Protein AF-A0A388M6A5-F1 (afdb_monomer_lite)

Structure (mmCIF, N/CA/C/O backbone):
data_AF-A0A388M6A5-F1
#
_entry.id   AF-A0A388M6A5-F1
#
loop_
_atom_site.group_PDB
_atom_site.id
_atom_site.type_symbol
_atom_site.label_atom_id
_atom_site.label_alt_id
_atom_site.label_comp_id
_atom_site.label_asym_id
_atom_site.label_entity_id
_atom_site.label_seq_id
_atom_site.pdbx_PDB_ins_code
_atom_site.Cartn_x
_atom_site.Cartn_y
_atom_site.Cartn_z
_atom_site.occupancy
_atom_site.B_iso_or_equiv
_atom_site.auth_seq_id
_atom_site.auth_comp_id
_atom_site.auth_asym_id
_atom_site.auth_atom_id
_atom_site.pdbx_PDB_model_num
ATOM 1 N N . MET A 1 1 ? -18.911 -8.871 -8.892 1.00 81.94 1 MET A N 1
ATOM 2 C CA . MET A 1 1 ? -19.136 -8.704 -7.427 1.00 81.94 1 MET A CA 1
ATOM 3 C C . MET A 1 1 ? -17.972 -7.957 -6.785 1.00 81.94 1 MET A C 1
ATOM 5 O O . MET A 1 1 ? -18.214 -6.895 -6.225 1.00 81.94 1 MET A O 1
ATOM 9 N N . LYS A 1 2 ? -16.729 -8.457 -6.896 1.00 89.75 2 LYS A N 1
ATOM 10 C CA . LYS A 1 2 ? -15.512 -7.809 -6.353 1.00 89.75 2 LYS A CA 1
ATOM 11 C C . LYS A 1 2 ? -15.312 -6.362 -6.825 1.00 89.75 2 LYS A C 1
ATOM 13 O O . LYS A 1 2 ? -14.800 -5.542 -6.079 1.00 89.75 2 LYS A O 1
ATOM 18 N N . ASP A 1 3 ? -15.804 -6.030 -8.009 1.00 91.12 3 ASP A N 1
ATOM 19 C CA . ASP A 1 3 ? -15.752 -4.690 -8.610 1.00 91.12 3 ASP A CA 1
ATOM 20 C C . ASP A 1 3 ? -16.626 -3.673 -7.861 1.00 91.12 3 ASP A C 1
ATOM 22 O O . ASP A 1 3 ? -16.276 -2.498 -7.797 1.00 91.12 3 ASP A O 1
ATOM 26 N N . LEU A 1 4 ? -17.736 -4.139 -7.271 1.00 93.94 4 LEU A N 1
ATOM 27 C CA . LEU A 1 4 ? -18.751 -3.337 -6.578 1.00 93.94 4 LEU A CA 1
ATOM 28 C C . LEU A 1 4 ? -18.546 -3.324 -5.054 1.00 93.94 4 LEU A C 1
ATOM 30 O O . LEU A 1 4 ? -18.650 -2.277 -4.425 1.00 93.94 4 LEU A O 1
ATOM 34 N N . LEU A 1 5 ? -18.240 -4.484 -4.461 1.00 93.94 5 LEU A N 1
ATOM 35 C CA . LEU A 1 5 ? -18.075 -4.664 -3.007 1.00 93.94 5 LEU A CA 1
ATOM 36 C C . LEU A 1 5 ? -16.605 -4.620 -2.547 1.00 93.94 5 LEU A C 1
ATOM 38 O O . LEU A 1 5 ? -16.304 -4.802 -1.367 1.00 93.94 5 LEU A O 1
ATOM 42 N N . GLY A 1 6 ? -15.669 -4.443 -3.479 1.00 92.44 6 GLY A N 1
ATOM 43 C CA . GLY A 1 6 ? -14.254 -4.681 -3.229 1.00 92.44 6 GLY A CA 1
ATOM 44 C C . GLY A 1 6 ? -13.923 -6.164 -3.022 1.00 92.44 6 GLY A C 1
ATOM 45 O O . GLY A 1 6 ? -14.798 -7.024 -2.892 1.00 92.44 6 GLY A O 1
ATOM 46 N N . GLY A 1 7 ? -12.629 -6.475 -2.936 1.00 89.88 7 GLY A N 1
ATOM 47 C CA . GLY A 1 7 ? -12.157 -7.818 -2.592 1.00 89.88 7 GLY A CA 1
ATOM 48 C C . GLY A 1 7 ? -12.577 -8.241 -1.180 1.00 89.88 7 GLY A C 1
ATOM 49 O O . GLY A 1 7 ? -13.002 -9.376 -0.989 1.00 89.88 7 GLY A O 1
ATOM 50 N N . LYS A 1 8 ? -12.522 -7.326 -0.197 1.00 89.06 8 LYS A N 1
ATOM 51 C CA . LYS A 1 8 ? -12.923 -7.623 1.192 1.00 89.06 8 LYS A CA 1
ATOM 52 C C . LYS A 1 8 ? -14.430 -7.879 1.320 1.00 89.06 8 LYS A C 1
ATOM 54 O O . LYS A 1 8 ? -14.798 -8.902 1.884 1.00 89.06 8 LYS A O 1
ATOM 59 N N . GLY A 1 9 ? -15.281 -7.006 0.777 1.00 93.19 9 GLY A N 1
ATOM 60 C CA . GLY A 1 9 ? -16.737 -7.117 0.926 1.00 93.19 9 GLY A CA 1
ATOM 61 C C . GLY A 1 9 ? -17.329 -8.298 0.168 1.00 93.19 9 GLY A C 1
ATOM 62 O O . GLY A 1 9 ? -18.176 -9.009 0.701 1.00 93.19 9 GLY A O 1
ATOM 63 N N . ALA A 1 10 ? -16.813 -8.590 -1.031 1.00 94.19 10 ALA A N 1
ATOM 64 C CA . ALA A 1 10 ? -17.188 -9.804 -1.752 1.00 94.19 10 ALA A CA 1
ATOM 65 C C . ALA A 1 10 ? -16.799 -11.075 -0.977 1.00 94.19 10 ALA A C 1
ATOM 67 O O . ALA A 1 10 ? -17.631 -11.961 -0.826 1.00 94.19 10 ALA A O 1
ATOM 68 N N . ASN A 1 11 ? -15.576 -11.144 -0.434 1.00 91.50 11 ASN A N 1
ATOM 69 C CA . ASN A 1 11 ? -15.149 -12.292 0.369 1.00 91.50 11 ASN A CA 1
ATOM 70 C C . ASN A 1 11 ? -15.953 -12.411 1.684 1.00 91.50 11 ASN A C 1
ATOM 72 O O . ASN A 1 11 ? -16.247 -13.521 2.111 1.00 91.50 11 ASN A O 1
ATOM 76 N N . LEU A 1 12 ? -16.329 -11.298 2.332 1.00 92.88 12 LEU A N 1
ATOM 77 C CA . LEU A 1 12 ? -17.196 -11.306 3.522 1.00 92.88 12 LEU A CA 1
ATOM 78 C C . LEU A 1 12 ? -18.588 -11.867 3.203 1.00 92.88 12 LEU A C 1
ATOM 80 O O . LEU A 1 12 ? -19.066 -12.744 3.921 1.00 92.88 12 LEU A O 1
ATOM 84 N N . ALA A 1 13 ? -19.204 -11.411 2.108 1.00 94.19 13 ALA A N 1
ATOM 85 C CA . ALA A 1 13 ? -20.490 -11.923 1.640 1.00 94.19 13 ALA A CA 1
ATOM 86 C C . ALA A 1 13 ? -20.414 -13.413 1.258 1.00 94.19 13 ALA A C 1
ATOM 88 O O . ALA A 1 13 ? -21.300 -14.187 1.617 1.00 94.19 13 ALA A O 1
ATOM 89 N N . GLU A 1 14 ? -19.340 -13.833 0.583 1.00 94.50 14 GLU A N 1
ATOM 90 C CA . GLU A 1 14 ? -19.075 -15.231 0.220 1.00 94.50 14 GLU A CA 1
ATOM 91 C C . GLU A 1 14 ? -18.943 -16.123 1.467 1.00 94.50 14 GLU A C 1
ATOM 93 O O . GLU A 1 14 ? -19.660 -17.116 1.578 1.00 94.50 14 GLU A O 1
ATOM 98 N N . MET A 1 15 ? -18.122 -15.730 2.451 1.00 92.19 15 MET A N 1
ATOM 99 C CA . MET A 1 15 ? -17.947 -16.465 3.714 1.00 92.19 15 MET A CA 1
ATOM 100 C C . MET A 1 15 ? -19.246 -16.579 4.528 1.00 92.19 15 MET A C 1
ATOM 102 O O . MET A 1 15 ? -19.524 -17.645 5.077 1.00 92.19 15 MET A O 1
ATOM 106 N N . ALA A 1 16 ? -20.056 -15.516 4.583 1.00 90.94 16 ALA A N 1
ATOM 107 C CA . ALA A 1 16 ? -21.363 -15.554 5.241 1.00 90.94 16 ALA A CA 1
ATOM 108 C C . ALA A 1 16 ? -22.355 -16.471 4.497 1.00 90.94 16 ALA A C 1
ATOM 110 O O . ALA A 1 16 ? -23.056 -17.262 5.124 1.00 90.94 16 ALA A O 1
ATOM 111 N N . THR A 1 17 ? -22.364 -16.433 3.158 1.00 94.00 17 THR A N 1
ATOM 112 C CA . THR A 1 17 ? -23.248 -17.267 2.317 1.00 94.00 17 THR A CA 1
ATOM 113 C C . THR A 1 17 ? -22.962 -18.764 2.471 1.00 94.00 17 THR A C 1
ATOM 115 O O . THR A 1 17 ? -23.891 -19.567 2.444 1.00 94.00 17 THR A O 1
ATOM 118 N N . ILE A 1 18 ? -21.698 -19.153 2.670 1.00 94.00 18 ILE A N 1
ATOM 119 C CA . ILE A 1 18 ? -21.308 -20.556 2.914 1.00 94.00 18 ILE A CA 1
ATOM 120 C C . ILE A 1 18 ? -21.394 -20.980 4.395 1.00 94.00 18 ILE A C 1
ATOM 122 O O . ILE A 1 18 ? -20.971 -22.083 4.735 1.00 94.00 18 ILE A O 1
ATOM 126 N N . GLY A 1 19 ? -21.938 -20.133 5.278 1.00 90.12 19 GLY A N 1
ATOM 127 C CA . GLY A 1 19 ? -22.210 -20.480 6.677 1.00 90.12 19 GLY A CA 1
ATOM 128 C C . GLY A 1 19 ? -21.004 -20.439 7.623 1.00 90.12 19 GLY A C 1
ATOM 129 O O . GLY A 1 19 ? -21.033 -21.100 8.661 1.00 90.12 19 GLY A O 1
ATOM 130 N N . LEU A 1 20 ? -19.943 -19.688 7.303 1.00 86.56 20 LEU A N 1
ATOM 131 C CA . LEU A 1 20 ? -18.869 -19.419 8.268 1.00 86.56 20 LEU A CA 1
ATOM 132 C C . LEU A 1 20 ? -19.296 -18.355 9.289 1.00 86.56 20 LEU A C 1
ATOM 134 O O . LEU A 1 20 ? -20.065 -17.447 8.976 1.00 86.56 20 LEU A O 1
ATOM 138 N N . SER A 1 21 ? -18.732 -18.429 10.499 1.00 82.38 21 SER A N 1
ATOM 139 C CA . SER A 1 21 ? -18.980 -17.493 11.607 1.00 82.38 21 SER A CA 1
ATOM 140 C C . SER A 1 21 ? -18.380 -16.099 11.355 1.00 82.38 21 SER A C 1
ATOM 142 O O . SER A 1 21 ? -17.376 -15.714 11.955 1.00 82.38 21 SER A O 1
ATOM 144 N N . VAL A 1 22 ? -18.989 -15.341 10.445 1.00 85.75 22 VAL A N 1
ATOM 145 C CA . VAL A 1 22 ? -18.631 -13.957 10.110 1.00 85.75 22 VAL A CA 1
ATOM 146 C C . VAL A 1 22 ? -19.474 -12.994 10.961 1.00 85.75 22 VAL A C 1
ATOM 148 O O . VAL A 1 22 ? -20.698 -13.094 10.923 1.00 85.75 22 VAL A O 1
ATOM 151 N N . PRO A 1 23 ? -18.876 -12.040 11.705 1.00 86.38 23 PRO A N 1
ATOM 152 C CA . PRO A 1 23 ? -19.643 -11.007 12.404 1.00 86.38 23 PRO A CA 1
ATOM 153 C C . PRO A 1 23 ? -20.481 -10.177 11.414 1.00 86.38 23 PRO A C 1
ATOM 155 O O . PRO A 1 23 ? -19.938 -9.797 10.368 1.00 86.38 23 PRO A O 1
ATOM 158 N N . PRO A 1 24 ? -21.760 -9.875 11.712 1.00 89.69 24 PRO A N 1
ATOM 159 C CA . PRO A 1 24 ? -22.646 -9.182 10.781 1.00 89.69 24 PRO A CA 1
ATOM 160 C C . PRO A 1 24 ? -22.154 -7.766 10.454 1.00 89.69 24 PRO A C 1
ATOM 162 O O . PRO A 1 24 ? -21.424 -7.125 11.219 1.00 89.69 24 PRO A O 1
ATOM 165 N N . GLY A 1 25 ? -22.524 -7.294 9.267 1.00 95.00 25 GLY A N 1
ATOM 166 C CA . GLY A 1 25 ? -21.983 -6.077 8.680 1.00 95.00 25 GLY A CA 1
ATOM 167 C C . GLY A 1 25 ? -22.639 -5.712 7.352 1.00 95.00 25 GLY A C 1
ATOM 168 O O . GLY A 1 25 ? -23.377 -6.500 6.766 1.00 95.00 25 GLY A O 1
ATOM 169 N N . LEU A 1 26 ? -22.315 -4.520 6.858 1.00 96.50 26 LEU A N 1
ATOM 170 C CA . LEU A 1 26 ? -22.737 -3.990 5.561 1.00 96.50 26 LEU A CA 1
ATOM 171 C C . LEU A 1 26 ? -21.523 -3.563 4.725 1.00 96.50 26 LEU A C 1
ATOM 173 O O . LEU A 1 26 ? -20.446 -3.287 5.258 1.00 96.50 26 LEU A O 1
ATOM 177 N N . THR A 1 27 ? -21.692 -3.496 3.402 1.00 97.06 27 THR A N 1
ATOM 178 C CA . THR A 1 27 ? -20.665 -2.988 2.476 1.00 97.06 27 THR A CA 1
ATOM 179 C C . THR A 1 27 ? -21.232 -1.863 1.618 1.00 97.06 27 THR A C 1
ATOM 181 O O . THR A 1 27 ? -22.098 -2.091 0.779 1.00 97.06 27 THR A O 1
ATOM 184 N N . ILE A 1 28 ? -20.705 -0.654 1.801 1.00 96.44 28 ILE A N 1
ATOM 185 C CA . ILE A 1 28 ? -20.965 0.515 0.957 1.00 96.44 28 ILE A CA 1
ATOM 186 C C . ILE A 1 28 ? -20.077 0.410 -0.290 1.00 96.44 28 ILE A C 1
ATOM 188 O O . ILE A 1 28 ? -18.887 0.112 -0.171 1.00 96.44 28 ILE A O 1
ATOM 192 N N . THR A 1 29 ? -20.635 0.612 -1.483 1.00 96.25 29 THR A N 1
ATOM 193 C CA . THR A 1 29 ? -20.002 0.163 -2.734 1.00 96.25 29 THR A CA 1
ATOM 194 C C . THR A 1 29 ? -18.870 1.069 -3.236 1.00 96.25 29 THR A C 1
ATOM 196 O O . THR A 1 29 ? -18.756 2.246 -2.885 1.00 96.25 29 THR A O 1
ATOM 199 N N . THR A 1 30 ? -18.043 0.534 -4.137 1.00 94.62 30 THR A N 1
ATOM 200 C CA . THR A 1 30 ? -17.051 1.307 -4.909 1.00 94.62 30 THR A CA 1
ATOM 201 C C . THR A 1 30 ? -17.696 2.376 -5.799 1.00 94.62 30 THR A C 1
ATOM 203 O O . THR A 1 30 ? -17.062 3.384 -6.106 1.00 94.62 30 THR A O 1
ATOM 206 N N . GLU A 1 31 ? -18.957 2.192 -6.198 1.00 94.25 31 GLU A N 1
ATOM 207 C CA . GLU A 1 31 ? -19.724 3.173 -6.971 1.00 94.25 31 GLU A CA 1
ATOM 208 C C . GLU A 1 31 ? -20.161 4.346 -6.095 1.00 94.25 31 GLU A C 1
ATOM 210 O O . GLU A 1 31 ? -20.060 5.493 -6.527 1.00 94.25 31 GLU A O 1
ATOM 215 N N . THR A 1 32 ? -20.520 4.091 -4.833 1.00 94.88 32 THR A N 1
ATOM 216 C CA . THR A 1 32 ? -20.726 5.148 -3.836 1.00 94.88 32 THR A CA 1
ATOM 217 C C . THR A 1 32 ? -19.468 5.995 -3.639 1.00 94.88 32 THR A C 1
ATOM 219 O O . THR A 1 32 ? -19.581 7.213 -3.539 1.00 94.88 32 THR A O 1
ATOM 222 N N . CYS A 1 33 ? -18.271 5.397 -3.653 1.00 93.88 33 CYS A N 1
ATOM 223 C CA . CYS A 1 33 ? -17.011 6.150 -3.608 1.00 93.88 33 CYS A CA 1
ATOM 224 C C . CYS A 1 33 ? -16.850 7.085 -4.820 1.00 93.88 33 CYS A C 1
ATOM 226 O O . CYS A 1 33 ? -16.472 8.245 -4.659 1.00 93.88 33 CYS A O 1
ATOM 228 N N . GLY A 1 34 ? -17.193 6.613 -6.024 1.00 91.50 34 GLY A N 1
ATOM 229 C CA . GLY A 1 34 ? -17.201 7.442 -7.233 1.00 91.50 34 GLY A CA 1
ATOM 230 C C . GLY A 1 34 ? -18.201 8.602 -7.148 1.00 91.50 34 GLY A C 1
ATOM 231 O O . GLY A 1 34 ? -17.846 9.741 -7.447 1.00 91.50 34 GLY A O 1
ATOM 232 N N . LEU A 1 35 ? -19.424 8.334 -6.677 1.00 92.50 35 LEU A N 1
ATOM 233 C CA . LEU A 1 35 ? -20.464 9.350 -6.465 1.00 92.50 35 LEU A CA 1
ATOM 234 C C . LEU A 1 35 ? -20.067 10.380 -5.397 1.00 92.50 35 LEU A C 1
ATOM 236 O O . LEU A 1 35 ? -20.278 11.571 -5.596 1.00 92.50 35 LEU A O 1
ATOM 240 N N . PHE A 1 36 ? -19.452 9.941 -4.297 1.00 94.31 36 PHE A N 1
ATOM 241 C CA . PHE A 1 36 ? -18.948 10.804 -3.225 1.00 94.31 36 PHE A CA 1
ATOM 242 C C . PHE A 1 36 ? -17.923 11.821 -3.749 1.00 94.31 36 PHE A C 1
ATOM 244 O O . PHE A 1 36 ? -18.044 13.013 -3.465 1.00 94.31 36 PHE A O 1
ATOM 251 N N . HIS A 1 37 ? -16.959 11.378 -4.567 1.00 91.75 37 HIS A N 1
ATOM 252 C CA . HIS A 1 37 ? -15.971 12.269 -5.192 1.00 91.75 37 HIS A CA 1
ATOM 253 C C . HIS A 1 37 ? -16.598 13.185 -6.250 1.00 91.75 37 HIS A C 1
ATOM 255 O O . HIS A 1 37 ? -16.293 14.376 -6.276 1.00 91.75 37 HIS A O 1
ATOM 261 N N . ALA A 1 38 ? -17.526 12.676 -7.068 1.00 90.38 38 ALA A N 1
ATOM 262 C CA . ALA A 1 38 ? -18.273 13.490 -8.034 1.00 90.38 38 ALA A CA 1
ATOM 263 C C . ALA A 1 38 ? -19.149 14.572 -7.365 1.00 90.38 38 ALA A C 1
ATOM 265 O O . ALA A 1 38 ? -19.364 15.633 -7.943 1.00 90.38 38 ALA A O 1
ATOM 266 N N . ASN A 1 39 ? -19.608 14.328 -6.134 1.00 91.19 39 ASN A N 1
ATOM 267 C CA . ASN A 1 39 ? -20.402 15.244 -5.311 1.00 91.19 39 ASN A CA 1
ATOM 268 C C . ASN A 1 39 ? -19.539 16.159 -4.406 1.00 91.19 39 ASN A C 1
ATOM 270 O O . ASN A 1 39 ? -20.012 16.662 -3.387 1.00 91.19 39 ASN A O 1
ATOM 274 N N . GLY A 1 40 ? -18.254 16.353 -4.734 1.00 89.62 40 GLY A N 1
ATOM 275 C CA . GLY A 1 40 ? -17.355 17.243 -3.986 1.00 89.62 40 GLY A CA 1
ATOM 276 C C . GLY A 1 40 ? -16.987 16.727 -2.589 1.00 89.62 40 GLY A C 1
ATOM 277 O O . GLY A 1 40 ? -17.005 17.496 -1.629 1.00 89.62 40 GLY A O 1
ATOM 278 N N . SER A 1 41 ? -16.696 15.427 -2.475 1.00 89.69 41 SER A N 1
ATOM 279 C CA . SER A 1 41 ? -16.421 14.710 -1.218 1.00 89.69 41 SER A CA 1
ATOM 280 C C . SER A 1 41 ? -17.550 14.811 -0.184 1.00 89.69 41 SER A C 1
ATOM 282 O O . SER A 1 41 ? -17.312 15.001 1.011 1.00 89.69 41 SER A O 1
ATOM 284 N N . ARG A 1 42 ? -18.804 14.673 -0.639 1.00 88.75 42 ARG A N 1
ATOM 285 C CA . ARG A 1 42 ? -20.004 14.661 0.216 1.00 88.75 42 ARG A CA 1
ATOM 286 C C . ARG A 1 42 ? -20.830 13.401 -0.007 1.00 88.75 42 ARG A C 1
ATOM 288 O O . ARG A 1 42 ? -21.195 13.079 -1.139 1.00 88.75 42 ARG A O 1
ATOM 295 N N . LEU A 1 43 ? -21.154 12.706 1.082 1.00 87.94 43 LEU A N 1
ATOM 296 C CA . LEU A 1 43 ? -22.008 11.519 1.057 1.00 87.94 43 LEU A CA 1
ATOM 297 C C . LEU A 1 43 ? -23.455 11.920 0.698 1.00 87.94 43 LEU A C 1
ATOM 299 O O . LEU A 1 43 ? -23.992 12.798 1.370 1.00 87.94 43 LEU A O 1
ATOM 303 N N . PRO A 1 44 ? -24.095 11.312 -0.320 1.00 86.00 44 PRO A N 1
ATOM 304 C CA . PRO A 1 44 ? -25.500 11.584 -0.634 1.00 86.00 44 PRO A CA 1
ATOM 305 C C . PRO A 1 44 ? -26.450 11.112 0.477 1.00 86.00 44 PRO A C 1
ATOM 307 O O . PRO A 1 44 ? -26.253 10.036 1.045 1.00 86.00 44 PRO A O 1
ATOM 310 N N . ASP A 1 45 ? -27.515 11.866 0.755 1.00 86.38 45 ASP A N 1
ATOM 311 C CA . ASP A 1 45 ? -28.428 11.572 1.872 1.00 86.38 45 ASP A CA 1
ATOM 312 C C . ASP A 1 45 ? -29.147 10.220 1.730 1.00 86.38 45 ASP A C 1
ATOM 314 O O . ASP A 1 45 ? -29.274 9.481 2.705 1.00 86.38 45 ASP A O 1
ATOM 318 N N . ASN A 1 46 ? -29.524 9.828 0.508 1.00 89.50 46 ASN A N 1
ATOM 319 C CA . ASN A 1 46 ? -30.145 8.525 0.244 1.00 89.50 46 ASN A CA 1
ATOM 320 C C . ASN A 1 46 ? -29.210 7.347 0.583 1.00 89.50 46 ASN A C 1
ATOM 322 O O . ASN A 1 46 ? -29.661 6.311 1.061 1.00 89.50 46 ASN A O 1
ATOM 326 N N . ILE A 1 47 ? -27.898 7.518 0.386 1.00 91.44 47 ILE A N 1
ATOM 327 C CA . ILE A 1 47 ? -26.890 6.527 0.781 1.00 91.44 47 ILE A CA 1
ATOM 328 C C . ILE A 1 47 ? -26.778 6.471 2.306 1.00 91.44 47 ILE A C 1
ATOM 330 O O . ILE A 1 47 ? -26.621 5.389 2.867 1.00 91.44 47 ILE A O 1
ATOM 334 N N . TRP A 1 48 ? -26.867 7.616 2.989 1.00 94.44 48 TRP A N 1
ATOM 335 C CA . TRP A 1 48 ? -26.851 7.648 4.449 1.00 94.44 48 TRP A CA 1
ATOM 336 C C . TRP A 1 48 ? -28.060 6.923 5.051 1.00 94.44 48 TRP A C 1
ATOM 338 O O . TRP A 1 48 ? -27.890 6.141 5.985 1.00 94.44 48 TRP A O 1
ATOM 348 N N . GLU A 1 49 ? -29.259 7.091 4.485 1.00 94.62 49 GLU A N 1
ATOM 349 C CA . GLU A 1 49 ? -30.420 6.298 4.900 1.00 94.62 49 GLU A CA 1
ATOM 350 C C . GLU A 1 49 ? -30.194 4.787 4.746 1.00 94.62 49 GLU A C 1
ATOM 352 O O . GLU A 1 49 ? -30.593 4.019 5.618 1.00 94.62 49 GLU A O 1
ATOM 357 N N . ASP A 1 50 ? -29.569 4.343 3.653 1.00 95.19 50 ASP A N 1
ATOM 358 C CA . ASP A 1 50 ? -29.314 2.918 3.409 1.00 95.19 50 ASP A CA 1
ATOM 359 C C . ASP A 1 50 ? -28.235 2.348 4.348 1.00 95.19 50 ASP A C 1
ATOM 361 O O . ASP A 1 50 ? -28.351 1.206 4.798 1.00 95.19 50 ASP A O 1
ATOM 365 N N . VAL A 1 51 ? -27.249 3.162 4.748 1.00 95.69 51 VAL A N 1
ATOM 366 C CA . VAL A 1 51 ? -26.313 2.828 5.838 1.00 95.69 51 VAL A CA 1
ATOM 367 C C . VAL A 1 51 ? -27.056 2.658 7.167 1.00 95.69 51 VAL A C 1
ATOM 369 O O . VAL A 1 51 ? -26.803 1.683 7.871 1.00 95.69 51 VAL A O 1
ATOM 372 N N . LEU A 1 52 ? -28.003 3.545 7.497 1.00 95.50 52 LEU A N 1
ATOM 373 C CA . LEU A 1 52 ? -28.820 3.425 8.714 1.00 95.50 52 LEU A CA 1
ATOM 374 C C . LEU A 1 52 ? -29.739 2.191 8.683 1.00 95.50 52 LEU A C 1
ATOM 376 O O . LEU A 1 52 ? -29.862 1.499 9.692 1.00 95.50 52 LEU A O 1
ATOM 380 N N . LYS A 1 53 ? -30.350 1.875 7.531 1.00 95.88 53 LYS A N 1
ATOM 381 C CA . LYS A 1 53 ? -31.167 0.659 7.341 1.00 95.88 53 LYS A CA 1
ATOM 382 C C . LYS A 1 53 ? -30.328 -0.602 7.576 1.00 95.88 53 LYS A C 1
ATOM 384 O O . LYS A 1 53 ? -30.750 -1.468 8.335 1.00 95.88 53 LYS A O 1
ATOM 389 N N . GLY A 1 54 ? -29.132 -0.674 6.985 1.00 95.50 54 GLY A N 1
ATOM 390 C CA . GLY A 1 54 ? -28.215 -1.803 7.169 1.00 95.50 54 GLY A CA 1
ATOM 391 C C . GLY A 1 54 ? -27.669 -1.918 8.595 1.00 95.50 54 GLY A C 1
ATOM 392 O O . GLY A 1 54 ? -27.587 -3.022 9.127 1.00 95.50 54 GLY A O 1
ATOM 393 N N . LEU A 1 55 ? -27.347 -0.794 9.246 1.00 95.25 55 LEU A N 1
ATOM 394 C CA . LEU A 1 55 ? -26.928 -0.781 10.650 1.00 95.25 55 LEU A CA 1
ATOM 395 C C . LEU A 1 55 ? -28.030 -1.347 11.552 1.00 95.25 55 LEU A C 1
ATOM 397 O O . LEU A 1 55 ? -27.754 -2.215 12.373 1.00 95.25 55 LEU A O 1
ATOM 401 N N . LYS A 1 56 ? -29.285 -0.953 11.321 1.00 95.12 56 LYS A N 1
ATOM 402 C CA . LYS A 1 56 ? -30.443 -1.462 12.062 1.00 95.12 56 LYS A CA 1
ATOM 403 C C . LYS A 1 56 ? -30.674 -2.968 11.894 1.00 95.12 56 LYS A C 1
ATOM 405 O O . LYS A 1 56 ? -31.187 -3.605 12.810 1.00 95.12 56 LYS A O 1
ATOM 410 N N . THR A 1 57 ? -30.271 -3.562 10.769 1.00 94.38 57 THR A N 1
ATOM 411 C CA . THR A 1 57 ? -30.249 -5.028 10.619 1.00 94.38 57 THR A CA 1
ATOM 412 C C . THR A 1 57 ? -29.200 -5.662 11.537 1.00 94.38 57 THR A C 1
ATOM 414 O O . THR A 1 57 ? -29.523 -6.594 12.263 1.00 94.38 57 THR A O 1
ATOM 417 N N . ILE A 1 58 ? -27.984 -5.101 11.606 1.00 93.06 58 ILE A N 1
ATOM 418 C CA . ILE A 1 58 ? -26.921 -5.564 12.523 1.00 93.06 58 ILE A CA 1
ATOM 419 C C . ILE A 1 58 ? -27.374 -5.457 13.992 1.00 93.06 58 ILE A C 1
ATOM 421 O O . ILE A 1 58 ? -27.108 -6.358 14.790 1.00 93.06 58 ILE A O 1
ATOM 425 N N . GLU A 1 59 ? -28.080 -4.378 14.348 1.00 92.44 59 GLU A N 1
ATOM 426 C CA . GLU A 1 59 ? -28.656 -4.192 15.686 1.00 92.44 59 GLU A CA 1
ATOM 427 C C . GLU A 1 59 ? -29.684 -5.282 16.032 1.00 92.44 59 GLU A C 1
ATOM 429 O O . GLU A 1 59 ? -29.673 -5.829 17.137 1.00 92.44 59 GLU A O 1
ATOM 434 N N . GLN A 1 60 ? -30.550 -5.630 15.073 1.00 92.31 60 GLN A N 1
ATOM 435 C CA . GLN A 1 60 ? -31.573 -6.670 15.216 1.00 92.31 60 GLN A CA 1
ATOM 436 C C . GLN A 1 60 ? -30.975 -8.081 15.299 1.00 92.31 60 GLN A C 1
ATOM 438 O O . GLN A 1 60 ? -31.390 -8.852 16.163 1.00 92.31 60 GLN A O 1
ATOM 443 N N . ASP A 1 61 ? -29.986 -8.397 14.459 1.00 84.81 61 ASP A N 1
ATOM 444 C CA . ASP A 1 61 ? -29.328 -9.711 14.409 1.00 84.81 61 ASP A CA 1
ATOM 445 C C . ASP A 1 61 ? -28.566 -10.038 15.705 1.00 84.81 61 ASP A C 1
ATOM 447 O O . ASP A 1 61 ? -28.508 -11.196 16.123 1.00 84.81 61 ASP A O 1
ATOM 451 N N . LEU A 1 62 ? -27.973 -9.025 16.351 1.00 82.25 62 LEU A N 1
ATOM 452 C CA . LEU A 1 62 ? -27.171 -9.198 17.568 1.00 82.25 62 LEU A CA 1
ATOM 453 C C . LEU A 1 62 ? -27.907 -8.840 18.869 1.00 82.25 62 LEU A C 1
ATOM 455 O O . LEU A 1 62 ? -27.482 -9.253 19.949 1.00 82.25 62 LEU A O 1
ATOM 459 N N . GLY A 1 63 ? -28.979 -8.048 18.801 1.00 85.19 63 GLY A N 1
ATOM 460 C CA . GLY A 1 63 ? -29.628 -7.483 19.983 1.00 85.19 63 GLY A CA 1
ATOM 461 C C . GLY A 1 63 ? -28.747 -6.466 20.723 1.00 85.19 63 GLY A C 1
ATOM 462 O O . GLY A 1 63 ? -28.708 -6.467 21.957 1.00 85.19 63 GLY A O 1
ATOM 463 N N . PHE A 1 64 ? -28.039 -5.610 19.992 1.00 88.88 64 PHE A N 1
ATOM 464 C CA . PHE A 1 64 ? -27.263 -4.486 20.528 1.00 88.88 64 PHE A CA 1
ATOM 465 C C . PHE A 1 64 ? -27.609 -3.223 19.739 1.00 88.88 64 PHE A C 1
ATOM 467 O O . PHE A 1 64 ? -27.848 -3.321 18.544 1.00 88.88 64 PHE A O 1
ATOM 474 N N . ASN A 1 65 ? -27.618 -2.056 20.377 1.00 91.75 65 ASN A N 1
ATOM 475 C CA . ASN A 1 65 ? -27.965 -0.787 19.736 1.00 91.75 65 ASN A CA 1
ATOM 476 C C . ASN A 1 65 ? -26.713 0.100 19.616 1.00 91.75 65 ASN A C 1
ATOM 478 O O . ASN A 1 65 ? -25.850 0.118 20.502 1.00 91.75 65 ASN A O 1
ATOM 482 N N . PHE A 1 66 ? -26.592 0.845 18.523 1.00 92.38 66 PHE A N 1
ATOM 483 C CA . PHE A 1 66 ? -25.432 1.685 18.243 1.00 92.38 66 PHE A CA 1
ATOM 484 C C . PHE A 1 66 ? -25.490 2.984 19.060 1.00 92.38 66 PHE A C 1
ATOM 486 O O . PHE A 1 66 ? -26.344 3.841 18.832 1.00 92.38 66 PHE A O 1
ATOM 493 N N . GLY A 1 67 ? -24.575 3.107 20.029 1.00 89.50 67 GLY A N 1
ATOM 494 C CA . GLY A 1 67 ? -24.516 4.221 20.985 1.00 89.50 67 GLY A CA 1
ATOM 495 C C . GLY A 1 67 ? -25.196 3.991 22.337 1.00 89.50 67 GLY A C 1
ATOM 496 O O . GLY A 1 67 ? -25.144 4.869 23.188 1.00 89.50 67 GLY A O 1
ATOM 497 N N . ASP A 1 68 ? -25.807 2.828 22.560 1.00 91.00 68 ASP A N 1
ATOM 498 C CA . ASP A 1 68 ? -26.479 2.477 23.817 1.00 91.00 68 ASP A CA 1
ATOM 499 C C . ASP A 1 68 ? -25.460 2.056 24.897 1.00 91.00 68 ASP A C 1
ATOM 501 O O . ASP A 1 68 ? -24.744 1.072 24.695 1.00 91.00 68 ASP A O 1
ATOM 505 N N . PRO A 1 69 ? -25.376 2.735 26.058 1.00 90.00 69 PRO A N 1
ATOM 506 C CA . PRO A 1 69 ? -24.429 2.364 27.109 1.00 90.00 69 PRO A CA 1
ATOM 507 C C . PRO A 1 69 ? -24.681 0.983 27.730 1.00 90.00 69 PRO A C 1
ATOM 509 O O . PRO A 1 69 ? -23.741 0.311 28.154 1.00 90.00 69 PRO A O 1
ATOM 512 N N . GLU A 1 70 ? -25.928 0.515 27.798 1.00 84.88 70 GLU A N 1
ATOM 513 C CA . GLU A 1 70 ? -26.236 -0.799 28.365 1.00 84.88 70 GLU A CA 1
ATOM 514 C C . GLU A 1 70 ? -26.063 -1.922 27.341 1.00 84.88 70 GLU A C 1
ATOM 516 O O . GLU A 1 70 ? -25.604 -3.011 27.698 1.00 84.88 70 GLU A O 1
ATOM 521 N N . ARG A 1 71 ? -26.407 -1.699 26.070 1.00 84.00 71 ARG A N 1
ATOM 522 C CA . ARG A 1 71 ? -26.361 -2.706 24.993 1.00 84.00 71 ARG A CA 1
ATOM 523 C C . ARG A 1 71 ? -25.550 -2.230 23.787 1.00 84.00 71 ARG A C 1
ATOM 525 O O . ARG A 1 71 ? -25.986 -2.394 22.655 1.00 84.00 71 ARG A O 1
ATOM 532 N N . ALA A 1 72 ? -24.353 -1.716 24.045 1.00 87.12 72 ALA A N 1
ATOM 533 C CA . ALA A 1 72 ? -23.456 -1.144 23.046 1.00 87.12 72 ALA A CA 1
ATOM 534 C C . ALA A 1 72 ? -23.130 -2.078 21.867 1.00 87.12 72 ALA A C 1
ATOM 536 O O . ALA A 1 72 ? -22.388 -3.054 22.012 1.00 87.12 72 ALA A O 1
ATOM 537 N N . LEU A 1 73 ? -23.600 -1.714 20.672 1.00 90.56 73 LEU A N 1
ATOM 538 C CA . LEU A 1 73 ? -22.995 -2.145 19.415 1.00 90.56 73 LEU A CA 1
ATOM 539 C C . LEU A 1 73 ? -21.799 -1.231 19.121 1.00 90.56 73 LEU A C 1
ATOM 541 O O . LEU A 1 73 ? -21.972 -0.026 18.956 1.00 90.56 73 LEU A O 1
ATOM 545 N N . LEU A 1 74 ? -20.598 -1.805 19.013 1.00 92.50 74 LEU A N 1
ATOM 546 C CA . LEU A 1 74 ? -19.446 -1.143 18.392 1.00 92.50 74 LEU A CA 1
ATOM 547 C C . LEU A 1 74 ? -19.183 -1.751 17.016 1.00 92.50 74 LEU A C 1
ATOM 549 O O . LEU A 1 74 ? -19.390 -2.950 16.805 1.00 92.50 74 LEU A O 1
ATOM 553 N N . VAL A 1 75 ? -18.661 -0.946 16.094 1.00 94.44 75 VAL A N 1
ATOM 554 C CA . VAL A 1 75 ? -18.318 -1.380 14.733 1.00 94.44 75 VAL A CA 1
ATOM 555 C C . VAL A 1 75 ? -16.853 -1.107 14.397 1.00 94.44 75 VAL A C 1
ATOM 557 O O . VAL A 1 75 ? -16.174 -0.286 15.012 1.00 94.44 75 VAL A O 1
ATOM 560 N N . SER A 1 76 ? -16.356 -1.804 13.382 1.00 93.38 76 SER A N 1
ATOM 561 C CA . SER A 1 76 ? -15.132 -1.448 12.673 1.00 93.38 76 SER A CA 1
ATOM 562 C C . SER A 1 76 ? -15.457 -0.972 11.266 1.00 93.38 76 SER A C 1
ATOM 564 O O . SER A 1 76 ? -16.357 -1.507 10.618 1.00 93.38 76 SER A O 1
ATOM 566 N N . VAL A 1 77 ? -14.697 0.012 10.789 1.00 94.12 77 VAL A N 1
ATOM 567 C CA . VAL A 1 77 ? -14.831 0.588 9.448 1.00 94.12 77 VAL A CA 1
ATOM 568 C C . VAL A 1 77 ? -13.571 0.249 8.660 1.00 94.12 77 VAL A C 1
ATOM 570 O O . VAL A 1 77 ? -12.462 0.644 9.026 1.00 94.12 77 VAL A O 1
ATOM 573 N N . ARG A 1 78 ? -13.739 -0.555 7.604 1.00 90.56 78 ARG A N 1
ATOM 574 C CA . ARG A 1 78 ? -12.654 -1.217 6.867 1.00 90.56 78 ARG A CA 1
ATOM 575 C C . ARG A 1 78 ? -12.752 -0.923 5.372 1.00 90.56 78 ARG A C 1
ATOM 577 O O . ARG A 1 78 ? -13.663 -1.378 4.683 1.00 90.56 78 ARG A O 1
ATOM 584 N N . SER A 1 79 ? -11.753 -0.224 4.862 1.00 89.94 79 SER A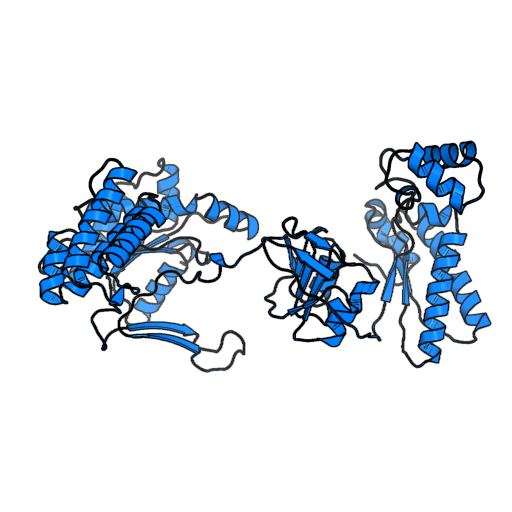 N 1
ATOM 585 C CA . SER A 1 79 ? -11.497 0.015 3.437 1.00 89.94 79 SER A CA 1
ATOM 586 C C . SER A 1 79 ? -11.344 -1.276 2.611 1.00 89.94 79 SER A C 1
ATOM 588 O O . SER A 1 79 ? -10.761 -2.253 3.088 1.00 89.94 79 SER A O 1
ATOM 590 N N . GLY A 1 80 ? -11.794 -1.302 1.352 1.00 85.94 80 GLY A N 1
ATOM 591 C CA . GLY A 1 80 ? -11.597 -2.450 0.458 1.00 85.94 80 GLY A CA 1
ATOM 592 C C . GLY A 1 80 ? -11.844 -2.144 -1.020 1.00 85.94 80 GLY A C 1
ATOM 593 O O . GLY A 1 80 ? -12.984 -2.097 -1.463 1.00 85.94 80 GLY A O 1
ATOM 594 N N . ALA A 1 81 ? -10.782 -2.011 -1.813 1.00 86.00 81 ALA A N 1
ATOM 595 C CA . ALA A 1 81 ? -10.874 -1.877 -3.268 1.00 86.00 81 ALA A CA 1
ATOM 596 C C . ALA A 1 81 ? -11.040 -3.246 -3.958 1.00 86.00 81 ALA A C 1
ATOM 598 O O . ALA A 1 81 ? -10.856 -4.293 -3.332 1.00 86.00 81 ALA A O 1
ATOM 599 N N . ALA A 1 82 ? -11.400 -3.250 -5.247 1.00 85.44 82 ALA A N 1
ATOM 600 C CA . ALA A 1 82 ? -11.574 -4.478 -6.038 1.00 85.44 82 ALA A CA 1
ATOM 601 C C . ALA A 1 82 ? -10.269 -5.285 -6.180 1.00 85.44 82 ALA A C 1
ATOM 603 O O . ALA A 1 82 ? -10.278 -6.510 -6.070 1.00 85.44 82 ALA A O 1
ATOM 604 N N . ILE A 1 83 ? -9.146 -4.582 -6.357 1.00 80.81 83 ILE A N 1
ATOM 605 C CA . ILE A 1 83 ? -7.785 -5.129 -6.319 1.00 80.81 83 ILE A CA 1
ATOM 606 C C . ILE A 1 83 ? -7.204 -4.890 -4.918 1.00 80.81 83 ILE A C 1
ATOM 608 O O . ILE A 1 83 ? -7.457 -3.853 -4.301 1.00 80.81 83 ILE A O 1
ATOM 612 N N . SER A 1 84 ? -6.431 -5.848 -4.401 1.00 72.69 84 SER A N 1
ATOM 613 C CA . SER A 1 84 ? -5.799 -5.721 -3.084 1.00 72.69 84 SER A CA 1
ATOM 614 C C . SER A 1 84 ? -4.747 -4.607 -3.077 1.00 72.69 84 SER A C 1
ATOM 616 O O . SER A 1 84 ? -3.852 -4.589 -3.916 1.00 72.69 84 SER A O 1
ATOM 618 N N . MET A 1 85 ? -4.838 -3.700 -2.103 1.00 70.06 85 MET A N 1
ATOM 619 C CA . MET A 1 85 ? -3.863 -2.632 -1.856 1.00 70.06 85 MET A CA 1
ATOM 620 C C . MET A 1 85 ? -3.360 -2.761 -0.402 1.00 70.06 85 MET A C 1
ATOM 622 O O . MET A 1 85 ? -3.880 -2.088 0.494 1.00 70.06 85 MET A O 1
ATOM 626 N N . PRO A 1 86 ? -2.429 -3.693 -0.117 1.00 59.34 86 PRO A N 1
ATOM 627 C CA . PRO A 1 86 ? -2.051 -4.066 1.248 1.00 59.34 86 PRO A CA 1
ATOM 628 C C . PRO A 1 86 ? -1.374 -2.914 2.001 1.00 59.34 86 PRO A C 1
ATOM 630 O O . PRO A 1 86 ? -0.452 -2.278 1.497 1.00 59.34 86 PRO A O 1
ATOM 633 N N . GLY A 1 87 ? -1.853 -2.630 3.216 1.00 54.97 87 GLY A N 1
ATOM 634 C CA . GLY A 1 87 ? -1.333 -1.558 4.074 1.00 54.97 87 GLY A CA 1
ATOM 635 C C . GLY A 1 87 ? -1.511 -0.135 3.526 1.00 54.97 87 GLY A C 1
ATOM 636 O O . GLY A 1 87 ? -0.903 0.785 4.068 1.00 54.97 87 GLY A O 1
ATOM 637 N N . MET A 1 88 ? -2.279 0.056 2.446 1.00 56.88 88 MET A N 1
ATOM 638 C CA . MET A 1 88 ? -2.463 1.339 1.743 1.00 56.88 88 MET A CA 1
ATOM 639 C C . MET A 1 88 ? -3.699 2.130 2.173 1.00 56.88 88 MET A C 1
ATOM 641 O O . MET A 1 88 ? -3.843 3.282 1.774 1.00 56.88 88 MET A O 1
ATOM 645 N N . MET A 1 89 ? -4.607 1.488 2.901 1.00 61.31 89 MET A N 1
ATOM 646 C CA . MET A 1 89 ? -5.866 2.057 3.360 1.00 61.31 89 MET A CA 1
ATOM 647 C C . MET A 1 89 ? -6.142 1.490 4.747 1.00 61.31 89 MET A C 1
ATOM 649 O O . MET A 1 89 ? -6.106 0.270 4.940 1.00 61.31 89 MET A O 1
ATOM 653 N N . ASP A 1 90 ? -6.415 2.370 5.694 1.00 68.44 90 ASP A N 1
ATOM 654 C CA . ASP A 1 90 ? -6.390 2.029 7.109 1.00 68.44 90 ASP A CA 1
ATOM 655 C C . ASP A 1 90 ? -7.741 1.472 7.592 1.00 68.44 90 ASP A C 1
ATOM 657 O O . ASP A 1 90 ? -8.611 1.074 6.799 1.00 68.44 90 ASP A O 1
ATOM 661 N N . THR A 1 91 ? -7.881 1.296 8.903 1.00 78.06 91 THR A N 1
ATOM 662 C CA . THR A 1 91 ? -9.037 0.649 9.535 1.00 78.06 91 THR A CA 1
ATOM 663 C C . THR A 1 91 ? -9.277 1.260 10.903 1.00 78.06 91 THR A C 1
ATOM 665 O O . THR A 1 91 ? -8.360 1.320 11.716 1.00 78.06 91 THR A O 1
ATOM 668 N N . VAL A 1 92 ? -10.522 1.653 11.168 1.00 87.62 92 VAL A N 1
ATOM 669 C CA . VAL A 1 92 ? -10.962 2.117 12.488 1.00 87.62 92 VAL A CA 1
ATOM 670 C C . VAL A 1 92 ? -11.630 0.946 13.211 1.00 87.62 92 VAL A C 1
ATOM 672 O O . VAL A 1 92 ? -12.442 0.234 12.615 1.00 87.62 92 VAL A O 1
ATOM 675 N N . LEU A 1 93 ? -11.276 0.727 14.477 1.00 87.38 93 LEU A N 1
ATOM 676 C CA . LEU A 1 93 ? -11.862 -0.280 15.371 1.00 87.38 93 LEU A CA 1
ATOM 677 C C . LEU A 1 93 ? -12.565 0.420 16.542 1.00 87.38 93 LEU A C 1
ATOM 679 O O . LEU A 1 93 ? -12.255 1.573 16.827 1.00 87.38 93 LEU A O 1
ATOM 683 N N . ASN A 1 94 ? -13.462 -0.285 17.238 1.00 91.75 94 ASN A N 1
ATOM 684 C CA . ASN A 1 94 ? -14.189 0.216 18.416 1.00 91.75 94 ASN A CA 1
ATOM 685 C C . ASN A 1 94 ? -15.013 1.503 18.165 1.00 91.75 94 ASN A C 1
ATOM 687 O O . ASN A 1 94 ? -15.260 2.269 19.096 1.00 91.75 94 ASN A O 1
ATOM 691 N N . LEU A 1 95 ? -15.442 1.750 16.923 1.00 95.94 95 LEU A N 1
ATOM 692 C CA . LEU A 1 95 ? -16.232 2.930 16.578 1.00 95.94 95 LEU A CA 1
ATOM 693 C C . LEU A 1 95 ? -17.627 2.822 17.205 1.00 95.94 95 LEU A C 1
ATOM 695 O O . LEU A 1 95 ? -18.260 1.765 17.136 1.00 95.94 95 LEU A O 1
ATOM 699 N N . GLY A 1 96 ? -18.079 3.916 17.817 1.00 94.94 96 GLY A N 1
ATOM 700 C CA . GLY A 1 96 ? -19.258 3.988 18.678 1.00 94.94 96 GLY A CA 1
ATOM 701 C C . GLY A 1 96 ? -18.929 4.206 20.159 1.00 94.94 96 GLY A C 1
ATOM 702 O O . GLY A 1 96 ? -19.846 4.347 20.962 1.00 94.94 96 GLY A O 1
ATOM 703 N N . LEU A 1 97 ? -17.644 4.250 20.541 1.00 96.25 97 LEU A N 1
ATOM 704 C CA . LEU A 1 97 ? -17.238 4.609 21.902 1.00 96.25 97 LEU A CA 1
ATOM 705 C C . LEU A 1 97 ? -17.365 6.117 22.159 1.00 96.25 97 LEU A C 1
ATOM 707 O O . LEU A 1 97 ? -16.841 6.947 21.415 1.00 96.25 97 LEU A O 1
ATOM 711 N N . ASN A 1 98 ? -17.993 6.441 23.283 1.00 96.19 98 ASN A N 1
ATOM 712 C CA . ASN A 1 98 ? -17.999 7.745 23.940 1.00 96.19 98 ASN A CA 1
ATOM 713 C C . ASN A 1 98 ? -17.935 7.530 25.469 1.00 96.19 98 ASN A C 1
ATOM 715 O O . ASN A 1 98 ? -17.831 6.386 25.923 1.00 96.19 98 ASN A O 1
ATOM 719 N N . ASP A 1 99 ? -17.996 8.598 26.266 1.00 95.19 99 ASP A N 1
ATOM 720 C CA . ASP A 1 99 ? -17.855 8.515 27.729 1.00 95.19 99 ASP A CA 1
ATOM 721 C C . ASP A 1 99 ? -18.963 7.704 28.435 1.00 95.19 99 ASP A C 1
ATOM 723 O O . ASP A 1 99 ? -18.703 7.051 29.448 1.00 95.19 99 ASP A O 1
ATOM 727 N N . GLU A 1 100 ? -20.179 7.663 27.887 1.00 95.00 100 GLU A N 1
ATOM 728 C CA . GLU A 1 100 ? -21.267 6.847 28.438 1.00 95.00 100 GLU A CA 1
ATOM 729 C C . GLU A 1 100 ? -21.097 5.372 28.050 1.00 95.00 100 GLU A C 1
ATOM 731 O O . GLU A 1 100 ? -21.146 4.476 28.898 1.00 95.00 100 GLU A O 1
ATOM 736 N N . VAL A 1 101 ? -20.815 5.114 26.769 1.00 94.56 101 VAL A N 1
ATOM 737 C CA . VAL A 1 101 ? -20.633 3.767 26.213 1.00 94.56 101 VAL A CA 1
ATOM 738 C C . VAL A 1 101 ? -19.390 3.082 26.790 1.00 94.56 101 VAL A C 1
ATOM 740 O O . VAL A 1 101 ? -19.443 1.887 27.085 1.00 94.56 101 VAL A O 1
ATOM 743 N N . VAL A 1 102 ? -18.288 3.805 27.039 1.00 94.81 102 VAL A N 1
ATOM 744 C CA . VAL A 1 102 ? -17.103 3.228 27.703 1.00 94.81 102 VAL A CA 1
ATOM 745 C C . VAL A 1 102 ? -17.396 2.869 29.162 1.00 94.81 102 VAL A C 1
ATOM 747 O O . VAL A 1 102 ? -16.975 1.805 29.611 1.00 94.81 102 VAL A O 1
ATOM 750 N N . ALA A 1 103 ? -18.176 3.678 29.889 1.00 93.25 103 ALA A N 1
ATOM 751 C CA . ALA A 1 103 ? -18.597 3.369 31.258 1.00 93.25 103 ALA A CA 1
ATOM 752 C C . ALA A 1 103 ? -19.578 2.179 31.312 1.00 93.25 103 ALA A C 1
ATOM 754 O O . ALA A 1 103 ? -19.566 1.391 32.261 1.00 93.25 103 ALA A O 1
ATOM 755 N N . GLY A 1 104 ? -20.405 2.008 30.280 1.00 91.19 104 GLY A N 1
ATOM 756 C CA . GLY A 1 104 ? -21.234 0.823 30.069 1.00 91.19 104 GLY A CA 1
ATOM 757 C C . GLY A 1 104 ? -20.420 -0.446 29.792 1.00 91.19 104 GLY A C 1
ATOM 758 O O . GLY A 1 104 ? -20.586 -1.467 30.467 1.00 91.19 104 GLY A O 1
ATOM 759 N N . LEU A 1 105 ? -19.471 -0.362 28.856 1.00 88.94 105 LEU A N 1
ATOM 760 C CA . LEU A 1 105 ? -18.545 -1.442 28.507 1.00 88.94 105 LEU A CA 1
ATOM 761 C C . LEU A 1 105 ? -17.661 -1.844 29.700 1.00 88.94 105 LEU A C 1
ATOM 763 O O . LEU A 1 105 ? -17.452 -3.032 29.942 1.00 88.94 105 LEU A O 1
ATOM 767 N N . ALA A 1 106 ? -17.211 -0.873 30.497 1.00 92.00 106 ALA A N 1
ATOM 768 C CA . ALA A 1 106 ? -16.431 -1.080 31.715 1.00 92.00 106 ALA A CA 1
ATOM 769 C C . ALA A 1 106 ? -17.154 -1.981 32.733 1.00 92.00 106 ALA A C 1
ATOM 771 O O . ALA A 1 106 ? -16.548 -2.916 33.259 1.00 92.00 106 ALA A O 1
ATOM 772 N N . LYS A 1 107 ? -18.465 -1.773 32.943 1.00 89.31 107 LYS A N 1
ATOM 773 C CA . LYS A 1 107 ? -19.306 -2.613 33.822 1.00 89.31 107 LYS A CA 1
ATOM 774 C C . LYS A 1 107 ? -19.439 -4.060 33.331 1.00 89.31 107 LYS A C 1
ATOM 776 O O . LYS A 1 107 ? -19.624 -4.959 34.146 1.00 89.31 107 LYS A O 1
ATOM 781 N N . LYS A 1 108 ? -19.381 -4.290 32.013 1.00 81.38 108 LYS A N 1
ATOM 782 C CA . LYS A 1 108 ? -19.601 -5.610 31.387 1.00 81.38 108 LYS A CA 1
ATOM 783 C C . LYS A 1 108 ? -18.328 -6.393 31.083 1.00 81.38 108 LYS A C 1
ATOM 785 O O . LYS A 1 108 ? -18.378 -7.617 31.003 1.00 81.38 108 LYS A O 1
ATOM 790 N N . SER A 1 109 ? -17.214 -5.708 30.856 1.00 79.06 109 SER A N 1
ATOM 791 C CA . SER A 1 109 ? -15.987 -6.306 30.308 1.00 79.06 109 SER A CA 1
ATOM 792 C C . SER A 1 109 ? -14.713 -5.865 31.039 1.00 79.06 109 SER A C 1
ATOM 794 O O . SER A 1 109 ? -13.612 -6.210 30.619 1.00 79.06 109 SER A O 1
ATOM 796 N N . GLY A 1 110 ? -14.860 -5.146 32.156 1.00 87.69 110 GLY A N 1
ATOM 797 C CA . GLY A 1 110 ? -13.769 -4.670 33.000 1.00 87.69 110 GLY A CA 1
ATOM 798 C C . GLY A 1 110 ? -13.246 -3.301 32.566 1.00 87.69 110 GLY A C 1
ATOM 799 O O . GLY A 1 110 ? -12.970 -3.060 31.390 1.00 87.69 110 GLY A O 1
ATOM 800 N N . GLU A 1 111 ? -13.071 -2.399 33.535 1.00 91.88 111 GLU A N 1
ATOM 801 C CA . GLU A 1 111 ? -12.711 -1.000 33.268 1.00 91.88 111 GLU A CA 1
ATOM 802 C C . GLU A 1 111 ? -11.420 -0.860 32.448 1.00 91.88 111 GLU A C 1
ATOM 804 O O . GLU A 1 111 ? -11.390 -0.120 31.467 1.00 91.88 111 GLU A O 1
ATOM 809 N N . ARG A 1 112 ? -10.365 -1.615 32.797 1.00 88.31 112 ARG A N 1
ATOM 810 C CA . ARG A 1 112 ? -9.061 -1.544 32.114 1.00 88.31 112 ARG A CA 1
ATOM 811 C C . ARG A 1 112 ? -9.174 -1.847 30.614 1.00 88.31 112 ARG A C 1
ATOM 813 O O . ARG A 1 112 ? -8.542 -1.172 29.810 1.00 88.31 112 ARG A O 1
ATOM 820 N N . PHE A 1 113 ? -9.984 -2.838 30.233 1.00 86.38 113 PHE A N 1
ATOM 821 C CA . PHE A 1 113 ? -10.222 -3.185 28.828 1.00 86.38 113 PHE A CA 1
ATOM 822 C C . PHE A 1 113 ? -11.014 -2.090 28.102 1.00 86.38 113 PHE A C 1
ATOM 824 O O . PHE A 1 113 ? -10.674 -1.744 26.969 1.00 86.38 113 PHE A O 1
ATOM 831 N N . ALA A 1 114 ? -12.036 -1.522 28.749 1.00 91.38 114 ALA A N 1
ATOM 832 C CA . ALA A 1 114 ? -12.862 -0.477 28.156 1.00 91.38 114 ALA A CA 1
ATOM 833 C C . ALA A 1 114 ? -12.053 0.807 27.893 1.00 91.38 114 ALA A C 1
ATOM 835 O O . ALA A 1 114 ? -12.047 1.302 26.765 1.00 91.38 114 ALA A O 1
ATOM 836 N N . TYR A 1 115 ? -11.293 1.297 28.879 1.00 94.31 115 TYR A N 1
ATOM 837 C CA . TYR A 1 115 ? -10.474 2.505 28.717 1.00 94.31 115 TYR A CA 1
ATOM 838 C C . TYR A 1 115 ? -9.238 2.288 27.822 1.00 94.31 115 TYR A C 1
ATOM 840 O O . TYR A 1 115 ? -8.911 3.179 27.038 1.00 94.31 115 TYR A O 1
ATOM 848 N N . ASP A 1 116 ? -8.609 1.100 27.817 1.00 89.19 116 ASP A N 1
ATOM 849 C CA . ASP A 1 116 ? -7.574 0.774 26.815 1.00 89.19 116 ASP A CA 1
ATOM 850 C C . ASP A 1 116 ? -8.153 0.747 25.387 1.00 89.19 116 ASP A C 1
ATOM 852 O O . ASP A 1 116 ? -7.542 1.257 24.447 1.00 89.19 116 ASP A O 1
ATOM 856 N N . SER A 1 117 ? -9.366 0.215 25.218 1.00 88.62 117 SER A N 1
ATOM 857 C CA . SER A 1 117 ? -10.072 0.218 23.930 1.00 88.62 117 SER A CA 1
ATOM 858 C C . SER A 1 117 ? -10.486 1.627 23.491 1.00 88.62 117 SER A C 1
ATOM 860 O O . SER A 1 117 ? -10.460 1.908 22.290 1.00 88.62 117 SER A O 1
ATOM 862 N N . TYR A 1 118 ? -10.808 2.519 24.437 1.00 95.31 118 TYR A N 1
ATOM 863 C CA . TYR A 1 118 ? -11.214 3.896 24.151 1.00 95.31 118 TYR A CA 1
ATOM 864 C C . TYR A 1 118 ? -10.035 4.814 23.814 1.00 95.31 118 TYR A C 1
ATOM 866 O O . TYR A 1 118 ? -10.112 5.512 22.804 1.00 95.31 118 TYR A O 1
ATOM 874 N N . ARG A 1 119 ? -8.894 4.747 24.528 1.00 94.69 119 ARG A N 1
ATOM 875 C CA . ARG A 1 119 ? -7.687 5.494 24.105 1.00 94.69 119 ARG A CA 1
ATOM 876 C C . ARG A 1 119 ? -7.249 5.086 22.694 1.00 94.69 119 ARG A C 1
ATOM 878 O O . ARG A 1 119 ? -6.925 5.945 21.882 1.00 94.69 119 ARG A O 1
ATOM 885 N N . ARG A 1 120 ? -7.311 3.783 22.371 1.00 89.94 120 ARG A N 1
ATOM 886 C CA . ARG A 1 120 ? -6.973 3.253 21.039 1.00 89.94 120 ARG A CA 1
ATOM 887 C C . ARG A 1 120 ? -7.949 3.758 19.983 1.00 89.94 120 ARG A C 1
ATOM 889 O O . ARG A 1 120 ? -7.520 4.043 18.873 1.00 89.94 120 ARG A O 1
ATOM 896 N N . PHE A 1 121 ? -9.233 3.887 20.319 1.00 94.19 121 PHE A N 1
ATOM 897 C CA . PHE A 1 121 ? -10.214 4.477 19.414 1.00 94.19 121 PHE A CA 1
ATOM 898 C C . PHE A 1 121 ? -9.934 5.960 19.153 1.00 94.19 121 PHE A C 1
ATOM 900 O O . PHE A 1 121 ? -9.936 6.352 17.994 1.00 94.19 121 PHE A O 1
ATOM 907 N N . ILE A 1 122 ? -9.637 6.765 20.179 1.00 95.62 122 ILE A N 1
ATOM 908 C CA . ILE A 1 122 ? -9.364 8.204 20.006 1.00 95.62 122 ILE A CA 1
ATOM 909 C C . ILE A 1 122 ? -8.096 8.430 19.164 1.00 95.62 122 ILE A C 1
ATOM 911 O O . ILE A 1 122 ? -8.136 9.222 18.226 1.00 95.62 122 ILE A O 1
ATOM 915 N N . ASP A 1 123 ? -7.022 7.680 19.437 1.00 92.00 123 ASP A N 1
ATOM 916 C CA . ASP A 1 123 ? -5.782 7.617 18.637 1.00 92.00 123 ASP A CA 1
ATOM 917 C C . ASP A 1 123 ? -6.077 7.260 17.168 1.00 92.00 123 ASP A C 1
ATOM 919 O O . ASP A 1 123 ? -5.838 8.050 16.251 1.00 92.00 123 ASP A O 1
ATOM 923 N N . MET A 1 124 ? -6.700 6.099 16.934 1.00 87.88 124 MET A N 1
ATOM 924 C CA . MET A 1 124 ? -6.980 5.609 15.581 1.00 87.88 124 MET A CA 1
ATOM 925 C C . MET A 1 124 ? -7.987 6.481 14.821 1.00 87.88 124 MET A C 1
ATOM 927 O O . MET A 1 124 ? -7.849 6.636 13.612 1.00 87.88 124 MET A O 1
ATOM 931 N N . PHE A 1 125 ? -8.993 7.052 15.485 1.00 93.00 125 PHE A N 1
ATOM 932 C CA . PHE A 1 125 ? -9.962 7.953 14.862 1.00 93.00 125 PHE A CA 1
ATOM 933 C C . PHE A 1 125 ? -9.325 9.310 14.553 1.00 93.00 125 PHE A C 1
ATOM 935 O O . PHE A 1 125 ? -9.418 9.779 13.422 1.00 93.00 125 PHE A O 1
ATOM 942 N N . GLY A 1 126 ? -8.616 9.908 15.515 1.00 92.12 126 GLY A N 1
ATOM 943 C CA . GLY A 1 126 ? -7.877 11.152 15.311 1.00 92.12 126 GLY A CA 1
ATOM 944 C C . GLY A 1 126 ? -6.915 11.047 14.130 1.00 92.12 126 GLY A C 1
ATOM 945 O O . GLY A 1 126 ? -6.951 11.892 13.241 1.00 92.12 126 GLY A O 1
ATOM 946 N N . ASN A 1 127 ? -6.129 9.970 14.064 1.00 87.69 127 ASN A N 1
ATOM 947 C CA . ASN A 1 127 ? -5.160 9.773 12.991 1.00 87.69 127 ASN A CA 1
ATOM 948 C C . ASN A 1 127 ? -5.788 9.386 11.640 1.00 87.69 127 ASN A C 1
ATOM 950 O O . ASN A 1 127 ? -5.504 10.029 10.635 1.00 87.69 127 ASN A O 1
ATOM 954 N N . VAL A 1 128 ? -6.655 8.367 11.586 1.00 84.69 128 VAL A N 1
ATOM 955 C CA . VAL A 1 128 ? -7.178 7.837 10.306 1.00 84.69 128 VAL A CA 1
ATOM 956 C C . VAL A 1 128 ? -8.310 8.689 9.727 1.00 84.69 128 VAL A C 1
ATOM 958 O O . VAL A 1 128 ? -8.503 8.707 8.511 1.00 84.69 128 VAL A O 1
ATOM 961 N N . VAL A 1 129 ? -9.095 9.354 10.578 1.00 88.88 129 VAL A N 1
ATOM 962 C CA . VAL A 1 129 ? -10.322 10.057 10.168 1.00 88.88 129 VAL A CA 1
ATOM 963 C C . VAL A 1 129 ? -10.130 11.572 10.115 1.00 88.88 129 VAL A C 1
ATOM 965 O O . VAL A 1 129 ? -10.740 12.218 9.264 1.00 88.88 129 VAL A O 1
ATOM 968 N N . MET A 1 130 ? -9.272 12.124 10.981 1.00 90.25 130 MET A N 1
ATOM 969 C CA . MET A 1 130 ? -9.100 13.572 11.173 1.00 90.25 130 MET A CA 1
ATOM 970 C C . MET A 1 130 ? -7.656 14.072 10.955 1.00 90.25 130 MET A C 1
ATOM 972 O O . MET A 1 130 ? -7.372 15.227 11.255 1.00 90.25 130 MET A O 1
ATOM 976 N N . ASP A 1 131 ? -6.766 13.225 10.420 1.00 87.50 131 ASP A N 1
ATOM 977 C CA . ASP A 1 131 ? -5.369 13.532 10.040 1.00 87.50 131 ASP A CA 1
ATOM 978 C C . ASP A 1 131 ? -4.477 14.075 11.187 1.00 87.50 131 ASP A C 1
ATOM 980 O O . ASP A 1 131 ? -3.470 14.748 10.968 1.00 87.50 131 ASP A O 1
ATOM 984 N N . VAL A 1 132 ? -4.825 13.766 12.443 1.00 89.56 132 VAL A N 1
ATOM 985 C CA . VAL A 1 132 ? -4.026 14.123 13.630 1.00 89.56 132 VAL A CA 1
ATOM 986 C C . VAL A 1 132 ? -2.777 13.237 13.703 1.00 89.56 132 VAL A C 1
ATOM 988 O O . VAL A 1 132 ? -2.867 12.018 13.542 1.00 89.56 132 VAL A O 1
ATOM 991 N N . SER A 1 133 ? -1.598 13.807 13.977 1.00 87.38 133 SER A N 1
ATOM 992 C CA . SER A 1 133 ? -0.361 13.015 14.067 1.00 87.38 133 SER A CA 1
ATOM 993 C C . SER A 1 133 ? -0.439 11.960 15.173 1.00 87.38 133 SER A C 1
ATOM 995 O O . SER A 1 133 ? -0.654 12.286 16.340 1.00 87.38 133 SER A O 1
ATOM 997 N N . HIS A 1 134 ? -0.167 10.700 14.820 1.00 84.44 134 HIS A N 1
ATOM 998 C CA . HIS A 1 134 ? -0.019 9.610 15.788 1.00 84.44 134 HIS A CA 1
ATOM 999 C C . HIS A 1 134 ? 1.072 9.907 16.836 1.00 84.44 134 HIS A C 1
ATOM 1001 O O . HIS A 1 134 ? 0.921 9.531 17.997 1.00 84.44 134 HIS A O 1
ATOM 1007 N N . SER A 1 135 ? 2.124 10.659 16.467 1.00 85.69 135 SER A N 1
ATOM 1008 C CA . SER A 1 135 ? 3.191 11.042 17.405 1.00 85.69 135 SER A CA 1
ATOM 1009 C C . SER A 1 135 ? 2.658 11.823 18.606 1.00 85.69 135 SER A C 1
ATOM 1011 O O . SER A 1 135 ? 3.088 11.569 19.720 1.00 85.69 135 SER A O 1
ATOM 1013 N N . SER A 1 136 ? 1.663 12.694 18.416 1.00 90.19 136 SER A N 1
ATOM 1014 C CA . SER A 1 136 ? 1.105 13.516 19.495 1.00 90.19 136 SER A CA 1
ATOM 1015 C C . SER A 1 136 ? 0.280 12.709 20.504 1.00 90.19 136 SER A C 1
ATOM 1017 O O . SER A 1 136 ? 0.140 13.128 21.650 1.00 90.19 136 SER A O 1
ATOM 1019 N N . PHE A 1 137 ? -0.241 11.540 20.113 1.00 90.12 137 PHE A N 1
ATOM 1020 C CA . PHE A 1 137 ? -0.839 10.583 21.049 1.00 90.12 137 PHE A CA 1
ATOM 1021 C C . PHE A 1 137 ? 0.245 9.754 21.757 1.00 90.12 137 PHE A C 1
ATOM 1023 O O . PHE A 1 137 ? 0.188 9.573 22.974 1.00 90.12 137 PHE A O 1
ATOM 1030 N N . GLU A 1 138 ? 1.265 9.302 21.022 1.00 88.31 138 GLU A N 1
ATOM 1031 C CA . GLU A 1 138 ? 2.372 8.514 21.578 1.00 88.31 138 GLU A CA 1
ATOM 1032 C C . GLU A 1 138 ? 3.233 9.328 22.566 1.00 88.31 138 GLU A C 1
ATOM 1034 O O . GLU A 1 138 ? 3.625 8.811 23.605 1.00 88.31 138 GLU A O 1
ATOM 1039 N N . GLU A 1 139 ? 3.454 10.622 22.314 1.00 91.94 139 GLU A N 1
ATOM 1040 C CA . GLU A 1 139 ? 4.144 11.560 23.215 1.00 91.94 139 GLU A CA 1
ATOM 1041 C C . GLU A 1 139 ? 3.454 11.654 24.589 1.00 91.94 139 GLU A C 1
ATOM 1043 O O . GLU A 1 139 ? 4.124 11.642 25.625 1.00 91.94 139 GLU A O 1
ATOM 1048 N N . GLU A 1 140 ? 2.118 11.682 24.619 1.00 95.00 140 GLU A N 1
ATOM 1049 C CA . GLU A 1 140 ? 1.322 11.718 25.853 1.00 95.00 140 GLU A CA 1
ATOM 1050 C C . GLU A 1 140 ? 1.340 10.384 26.618 1.00 95.00 140 GLU A C 1
ATOM 1052 O O . GLU A 1 140 ? 1.414 10.358 27.853 1.00 95.00 140 GLU A O 1
ATOM 1057 N N . LEU A 1 141 ? 1.335 9.264 25.892 1.00 90.19 141 LEU A N 1
ATOM 1058 C CA . LEU A 1 141 ? 1.491 7.917 26.445 1.00 90.19 141 LEU A CA 1
ATOM 1059 C C . LEU A 1 141 ? 2.893 7.709 27.036 1.00 90.19 141 LEU A C 1
ATOM 1061 O O . LEU A 1 141 ? 3.029 7.267 28.177 1.00 90.19 141 LEU A O 1
ATOM 1065 N N . GLU A 1 142 ? 3.934 8.083 26.299 1.00 91.06 142 GLU A N 1
ATOM 1066 C CA . GLU A 1 142 ? 5.328 8.053 26.739 1.00 91.06 142 GLU A CA 1
ATOM 1067 C C . GLU A 1 142 ? 5.573 8.959 27.950 1.00 91.06 142 GLU A C 1
ATOM 1069 O O . GLU A 1 142 ? 6.267 8.562 28.890 1.00 91.06 142 GLU A O 1
ATOM 1074 N N . HIS A 1 143 ? 4.981 10.157 27.975 1.00 93.44 143 HIS A N 1
ATOM 1075 C CA . HIS A 1 143 ? 5.022 11.033 29.144 1.00 93.44 143 HIS A CA 1
ATOM 1076 C C . HIS A 1 143 ? 4.363 10.366 30.360 1.00 93.44 143 HIS A C 1
ATOM 1078 O O . HIS A 1 143 ? 4.915 10.408 31.462 1.00 93.44 143 HIS A O 1
ATOM 1084 N N . LEU A 1 144 ? 3.198 9.730 30.193 1.00 92.25 144 LEU A N 1
ATOM 1085 C CA . LEU A 1 144 ? 2.512 9.050 31.293 1.00 92.25 144 LEU A CA 1
ATOM 1086 C C . LEU A 1 144 ? 3.302 7.835 31.810 1.00 92.25 144 LEU A C 1
ATOM 1088 O O . LEU A 1 144 ? 3.462 7.703 33.025 1.00 92.25 144 LEU A O 1
ATOM 1092 N N . LYS A 1 145 ? 3.867 7.006 30.919 1.00 91.00 145 LYS A N 1
ATOM 1093 C CA . LYS A 1 145 ? 4.738 5.876 31.293 1.00 91.00 145 LYS A CA 1
ATOM 1094 C C . LYS A 1 145 ? 5.953 6.349 32.102 1.00 91.00 145 LYS A C 1
ATOM 1096 O O . LYS A 1 145 ? 6.198 5.831 33.192 1.00 91.00 145 LYS A O 1
ATOM 1101 N N . LYS A 1 146 ? 6.620 7.427 31.666 1.00 92.81 146 LYS A N 1
ATOM 1102 C CA . LYS A 1 146 ? 7.744 8.062 32.389 1.00 92.81 146 LYS A CA 1
ATOM 1103 C C . LYS A 1 146 ? 7.340 8.618 33.759 1.00 92.81 146 LYS A C 1
ATOM 1105 O O . LYS A 1 146 ? 8.071 8.421 34.724 1.00 92.81 146 LYS A O 1
ATOM 1110 N N . VAL A 1 147 ? 6.164 9.241 33.880 1.00 93.56 147 VAL A N 1
ATOM 1111 C CA . VAL A 1 147 ? 5.616 9.725 35.167 1.00 93.56 147 VAL A CA 1
ATOM 1112 C C . VAL A 1 147 ? 5.253 8.582 36.127 1.00 93.56 147 VAL A C 1
ATOM 1114 O O . VAL A 1 147 ? 5.258 8.782 37.342 1.00 93.56 147 VAL A O 1
ATOM 1117 N N . ARG A 1 148 ? 4.949 7.385 35.613 1.00 92.25 148 ARG A N 1
ATOM 1118 C CA . ARG A 1 148 ? 4.676 6.184 36.421 1.00 92.25 148 ARG A CA 1
ATOM 1119 C C . ARG A 1 148 ? 5.891 5.290 36.663 1.00 92.25 148 ARG A C 1
ATOM 1121 O O . ARG A 1 148 ? 5.804 4.403 37.504 1.00 92.25 148 ARG A O 1
ATOM 1128 N N . GLY A 1 149 ? 7.012 5.536 35.984 1.00 92.69 149 GLY A N 1
ATOM 1129 C CA . GLY A 1 149 ? 8.214 4.704 36.085 1.00 92.69 149 GLY A CA 1
ATOM 1130 C C . GLY A 1 149 ? 8.050 3.312 35.466 1.00 92.69 149 GLY A C 1
ATOM 1131 O O . GLY A 1 149 ? 8.742 2.389 35.884 1.00 92.69 149 GLY A O 1
ATOM 1132 N N . VAL A 1 150 ? 7.131 3.163 34.507 1.00 90.56 150 VAL A N 1
ATOM 1133 C CA . VAL A 1 150 ? 6.856 1.904 33.793 1.00 90.56 150 VAL A CA 1
ATOM 1134 C C . VAL A 1 150 ? 7.412 1.951 32.370 1.00 90.56 150 VAL A C 1
ATOM 1136 O O . VAL A 1 150 ? 7.624 3.030 31.813 1.00 90.56 150 VAL A O 1
ATOM 1139 N N . SER A 1 151 ? 7.637 0.780 31.781 1.00 79.00 151 SER A N 1
ATOM 1140 C CA . SER A 1 151 ? 8.177 0.616 30.424 1.00 79.00 151 SER A CA 1
ATOM 1141 C C . SER A 1 151 ? 7.115 0.197 29.408 1.00 79.00 151 SER A C 1
ATOM 1143 O O . SER A 1 151 ? 7.114 0.686 28.280 1.00 79.00 151 SER A O 1
ATOM 1145 N N . GLU A 1 152 ? 6.191 -0.672 29.810 1.00 74.56 152 GLU A N 1
ATOM 1146 C CA . GLU A 1 152 ? 5.240 -1.329 28.918 1.00 74.56 152 GLU A CA 1
ATOM 1147 C C . GLU A 1 152 ? 3.820 -0.769 29.070 1.00 74.56 152 GLU A C 1
ATOM 1149 O O . GLU A 1 152 ? 3.324 -0.508 30.167 1.00 74.56 152 GLU A O 1
ATOM 1154 N N . ASP A 1 153 ? 3.094 -0.680 27.954 1.00 82.50 153 ASP A N 1
ATOM 1155 C CA . ASP A 1 153 ? 1.671 -0.301 27.909 1.00 82.50 153 ASP A CA 1
ATOM 1156 C C . ASP A 1 153 ? 0.760 -1.230 28.745 1.00 82.50 153 ASP A C 1
ATOM 1158 O O . ASP A 1 153 ? -0.375 -0.885 29.099 1.00 82.50 153 ASP A O 1
ATOM 1162 N N . THR A 1 154 ? 1.230 -2.440 29.050 1.00 79.81 154 THR A N 1
ATOM 1163 C CA . THR A 1 154 ? 0.535 -3.421 29.892 1.00 79.81 154 THR A CA 1
ATOM 1164 C C . THR A 1 154 ? 0.613 -3.088 31.384 1.00 79.81 154 THR A C 1
ATOM 1166 O O . THR A 1 154 ? -0.299 -3.458 32.123 1.00 79.81 154 THR A O 1
ATOM 1169 N N . GLU A 1 155 ? 1.631 -2.343 31.820 1.00 84.25 155 GLU A N 1
ATOM 1170 C CA . GLU A 1 155 ? 1.873 -1.983 33.226 1.00 84.25 155 GLU A CA 1
ATOM 1171 C C . GLU A 1 155 ? 0.970 -0.831 33.705 1.00 84.25 155 GLU A C 1
ATOM 1173 O O . GLU A 1 155 ? 0.732 -0.680 34.904 1.00 84.25 155 GLU A O 1
ATOM 1178 N N . LEU A 1 156 ? 0.402 -0.049 32.777 1.00 87.62 156 LEU A N 1
ATOM 1179 C CA . LEU A 1 156 ? -0.565 1.005 33.093 1.00 87.62 156 LEU A CA 1
ATOM 1180 C C . LEU A 1 156 ? -1.856 0.423 33.698 1.00 87.62 156 LEU A C 1
ATOM 1182 O O . LEU A 1 156 ? -2.456 -0.530 33.173 1.00 87.62 156 LEU A O 1
ATOM 1186 N N . ASN A 1 157 ? -2.299 1.032 34.801 1.00 92.25 157 ASN A N 1
ATOM 1187 C CA . ASN A 1 157 ? -3.541 0.686 35.491 1.00 92.25 157 ASN A CA 1
ATOM 1188 C C . ASN A 1 157 ? -4.757 1.421 34.890 1.00 92.25 157 ASN A C 1
ATOM 1190 O O . ASN A 1 157 ? -4.646 2.232 33.972 1.00 92.25 157 ASN A O 1
ATOM 1194 N N . THR A 1 158 ? -5.945 1.122 35.411 1.00 92.62 158 THR A N 1
ATOM 1195 C CA . THR A 1 158 ? -7.212 1.684 34.930 1.00 92.62 158 THR A CA 1
ATOM 1196 C C . THR A 1 158 ? -7.283 3.214 34.999 1.00 92.62 158 THR A C 1
ATOM 1198 O O . THR A 1 158 ? -7.777 3.835 34.062 1.00 92.62 158 THR A O 1
ATOM 1201 N N . ASP A 1 159 ? -6.812 3.832 36.081 1.00 94.62 159 ASP A N 1
ATOM 1202 C CA . ASP A 1 159 ? -6.980 5.275 36.304 1.00 94.62 159 ASP A CA 1
ATOM 1203 C C . ASP A 1 159 ? -5.938 6.097 35.530 1.00 94.62 159 ASP A C 1
ATOM 1205 O O . ASP A 1 159 ? -6.210 7.222 35.098 1.00 94.62 159 ASP A O 1
ATOM 1209 N N . ASP A 1 160 ? -4.794 5.483 35.228 1.00 94.62 160 ASP A N 1
ATOM 1210 C CA . ASP A 1 160 ? -3.851 5.976 34.225 1.00 94.62 160 ASP A CA 1
ATOM 1211 C C . ASP A 1 160 ? -4.470 5.959 32.822 1.00 94.62 160 ASP A C 1
ATOM 1213 O O . ASP A 1 160 ? -4.379 6.951 32.102 1.00 94.62 160 ASP A O 1
ATOM 1217 N N . LEU A 1 161 ? -5.173 4.885 32.445 1.00 93.94 161 LEU A N 1
ATOM 1218 C CA . LEU A 1 161 ? -5.872 4.807 31.156 1.00 93.94 161 LEU A CA 1
ATOM 1219 C C . LEU A 1 161 ? -7.037 5.809 31.050 1.00 93.94 161 LEU A C 1
ATOM 1221 O O . LEU A 1 161 ? -7.225 6.385 29.980 1.00 93.94 161 LEU A O 1
ATOM 1225 N N . LYS A 1 162 ? -7.773 6.076 32.142 1.00 95.81 162 LYS A N 1
ATOM 1226 C CA . LYS A 1 162 ? -8.772 7.166 32.208 1.00 95.81 162 LYS A CA 1
ATOM 1227 C C . LYS A 1 162 ? -8.109 8.529 31.973 1.00 95.81 162 LYS A C 1
ATOM 1229 O O . LYS A 1 162 ? -8.516 9.270 31.085 1.00 95.81 162 LYS A O 1
ATOM 1234 N N . THR A 1 163 ? -7.023 8.807 32.696 1.00 95.94 163 THR A N 1
ATOM 1235 C CA . THR A 1 163 ? -6.237 10.047 32.555 1.00 95.94 163 THR A CA 1
ATOM 1236 C C . THR A 1 163 ? -5.681 10.217 31.132 1.00 95.94 163 THR A C 1
ATOM 1238 O O . THR A 1 163 ? -5.633 11.329 30.605 1.00 95.94 163 THR A O 1
ATOM 1241 N N . LEU A 1 164 ? -5.276 9.118 30.487 1.00 95.38 164 LEU A N 1
ATOM 1242 C CA . LEU A 1 164 ? -4.765 9.123 29.117 1.00 95.38 164 LEU A CA 1
ATOM 1243 C C . LEU A 1 164 ? -5.866 9.358 28.072 1.00 95.38 164 LEU A C 1
ATOM 1245 O O . LEU A 1 164 ? -5.615 10.037 27.080 1.00 95.38 164 LEU A O 1
ATOM 1249 N N . VAL A 1 165 ? -7.089 8.865 28.301 1.00 97.00 165 VAL A N 1
ATOM 1250 C CA . VAL A 1 165 ? -8.258 9.167 27.454 1.00 97.00 165 VAL A CA 1
ATOM 1251 C C . VAL A 1 165 ? -8.532 10.673 27.412 1.00 97.00 165 VAL A C 1
ATOM 1253 O O . VAL A 1 165 ? -8.690 11.225 26.324 1.00 97.00 165 VAL A O 1
ATOM 1256 N N . ASP A 1 166 ? -8.517 11.361 28.554 1.00 97.06 166 ASP A N 1
ATOM 1257 C CA . ASP A 1 166 ? -8.773 12.807 28.586 1.00 97.06 166 ASP A CA 1
ATOM 1258 C C . ASP A 1 166 ? -7.619 13.621 27.972 1.00 97.06 166 ASP A C 1
ATOM 1260 O O . ASP A 1 166 ? -7.862 14.583 27.237 1.00 97.06 166 ASP A O 1
ATOM 1264 N N . LYS A 1 167 ? -6.364 13.182 28.155 1.00 96.94 167 LYS A N 1
ATOM 1265 C CA . LYS A 1 167 ? -5.205 13.706 27.405 1.00 96.94 167 LYS A CA 1
ATOM 1266 C C . LYS A 1 167 ? -5.378 13.539 25.892 1.00 96.94 167 LYS A C 1
ATOM 1268 O O . LYS A 1 167 ? -5.153 14.487 25.147 1.00 96.94 167 LYS A O 1
ATOM 1273 N N . TYR A 1 168 ? -5.830 12.375 25.426 1.00 97.56 168 TYR A N 1
ATOM 1274 C CA . TYR A 1 168 ? -6.040 12.113 23.999 1.00 97.56 168 TYR A CA 1
ATOM 1275 C C . TYR A 1 168 ? -7.182 12.963 23.413 1.00 97.56 168 TYR A C 1
ATOM 1277 O O . TYR A 1 168 ? -7.042 13.482 22.306 1.00 97.56 168 TYR A O 1
ATOM 1285 N N . LYS A 1 169 ? -8.278 13.192 24.155 1.00 97.19 169 LYS A N 1
ATOM 1286 C CA . LYS A 1 169 ? -9.317 14.166 23.756 1.00 97.19 169 LYS A CA 1
ATOM 1287 C C . LYS A 1 169 ? -8.738 15.579 23.618 1.00 97.19 169 LYS A C 1
ATOM 1289 O O . LYS A 1 169 ? -9.094 16.290 22.682 1.00 97.19 169 LYS A O 1
ATOM 1294 N N . LEU A 1 170 ? -7.823 15.980 24.506 1.00 96.94 170 LEU A N 1
ATOM 1295 C CA . LEU A 1 170 ? -7.155 17.283 24.432 1.00 96.94 170 LEU A CA 1
ATOM 1296 C C . LEU A 1 170 ? -6.186 17.382 23.239 1.00 96.94 170 LEU A C 1
ATOM 1298 O O . LEU A 1 170 ? -6.191 18.402 22.557 1.00 96.94 170 LEU A O 1
ATOM 1302 N N . VAL A 1 171 ? -5.420 16.329 22.926 1.00 96.38 171 VAL A N 1
ATOM 1303 C CA . VAL A 1 171 ? -4.592 16.251 21.702 1.00 96.38 171 VAL A CA 1
ATOM 1304 C C . VAL A 1 171 ? -5.460 16.417 20.453 1.00 96.38 171 VAL A C 1
ATOM 1306 O O . VAL A 1 171 ? -5.170 17.267 19.610 1.00 96.38 171 VAL A O 1
ATOM 1309 N N . TYR A 1 172 ? -6.569 15.675 20.370 1.00 96.38 172 TYR A N 1
ATOM 1310 C CA . TYR A 1 172 ? -7.547 15.804 19.289 1.00 96.38 172 TYR A CA 1
ATOM 1311 C C . TYR A 1 172 ? -8.085 17.240 19.179 1.00 96.38 172 TYR A C 1
ATOM 1313 O O . TYR A 1 172 ? -8.104 17.808 18.086 1.00 96.38 172 TYR A O 1
ATOM 1321 N N . LYS A 1 173 ? -8.468 17.857 20.305 1.00 96.62 173 LYS A N 1
ATOM 1322 C CA . LYS A 1 173 ? -9.016 19.221 20.345 1.00 96.62 173 LYS A CA 1
ATOM 1323 C C . LYS A 1 173 ? -8.009 20.285 19.926 1.00 96.62 173 LYS A C 1
ATOM 1325 O O . LYS A 1 173 ? -8.358 21.196 19.180 1.00 96.62 173 LYS A O 1
ATOM 1330 N N . ASN A 1 174 ? -6.759 20.150 20.358 1.00 95.19 174 ASN A N 1
ATOM 1331 C CA . ASN A 1 174 ? -5.679 21.065 19.997 1.00 95.19 174 ASN A CA 1
ATOM 1332 C C . ASN A 1 174 ? -5.325 20.981 18.502 1.00 95.19 174 ASN A C 1
ATOM 1334 O O . ASN A 1 174 ? -4.959 21.994 17.912 1.00 95.19 174 ASN A O 1
ATOM 1338 N N . ALA A 1 175 ? -5.446 19.798 17.889 1.00 93.81 175 ALA A N 1
ATOM 1339 C CA . ALA A 1 175 ? -5.151 19.586 16.471 1.00 93.81 175 ALA A CA 1
ATOM 1340 C C . ALA A 1 175 ? -6.315 19.959 15.532 1.00 93.81 175 ALA A C 1
ATOM 1342 O O . ALA A 1 175 ? -6.084 20.513 14.460 1.00 93.81 175 ALA A O 1
ATOM 1343 N N . THR A 1 176 ? -7.562 19.662 15.916 1.00 93.12 176 THR A N 1
ATOM 1344 C CA . THR A 1 176 ? -8.754 19.849 15.059 1.00 93.12 176 THR A CA 1
ATOM 1345 C C . THR A 1 176 ? -9.528 21.141 15.331 1.00 93.12 176 THR A C 1
ATOM 1347 O O . THR A 1 176 ? -10.310 21.578 14.488 1.00 93.12 176 THR A O 1
ATOM 1350 N N . GLY A 1 177 ? -9.345 21.751 16.507 1.00 93.81 177 GLY A N 1
ATOM 1351 C CA . GLY A 1 177 ? -10.142 22.884 16.983 1.00 93.81 177 GLY A CA 1
ATOM 1352 C C . GLY A 1 177 ? -11.530 22.513 17.528 1.00 93.81 177 GLY A C 1
ATOM 1353 O O . GLY A 1 177 ? -12.252 23.407 17.969 1.00 93.81 177 GLY A O 1
ATOM 1354 N N . SER A 1 178 ? -11.914 21.230 17.528 1.00 93.94 178 SER A N 1
ATOM 1355 C CA . SER A 1 178 ? -13.213 20.742 18.010 1.00 93.94 178 SER A CA 1
ATOM 1356 C C . SER A 1 178 ? -13.072 19.635 19.057 1.00 93.94 178 SER A C 1
ATOM 1358 O O . SER A 1 178 ? -12.058 18.949 19.143 1.00 93.94 178 SER A O 1
ATOM 1360 N N . ASP A 1 179 ? -14.090 19.465 19.900 1.00 95.75 179 ASP A N 1
ATOM 1361 C CA . ASP A 1 179 ? -14.140 18.336 20.831 1.00 95.75 179 ASP A CA 1
ATOM 1362 C C . ASP A 1 179 ? -14.278 16.996 20.087 1.00 95.75 179 ASP A C 1
ATOM 1364 O O . ASP A 1 179 ? -14.809 16.930 18.975 1.00 95.75 179 ASP A O 1
ATOM 1368 N N . PHE A 1 180 ? -13.788 15.916 20.702 1.00 94.94 180 PHE A N 1
ATOM 1369 C CA . PHE A 1 180 ? -13.899 14.574 20.130 1.00 94.94 180 PHE A CA 1
ATOM 1370 C C . PHE A 1 180 ? -15.383 14.185 19.974 1.00 94.94 180 PHE A C 1
ATOM 1372 O O . PHE A 1 180 ? -16.122 14.283 20.957 1.00 94.94 180 PHE A O 1
ATOM 1379 N N . PRO A 1 181 ? -15.842 13.737 18.787 1.00 94.19 181 PRO A N 1
ATOM 1380 C CA . PRO A 1 181 ? -17.263 13.529 18.522 1.00 94.19 181 PRO A CA 1
ATOM 1381 C C . PRO A 1 181 ? -17.846 12.442 19.428 1.00 94.19 181 PRO A C 1
ATOM 1383 O O . PRO A 1 181 ? -17.511 11.262 19.304 1.00 94.19 181 PRO A O 1
ATOM 1386 N N . SER A 1 182 ? -18.743 12.837 20.332 1.00 92.38 182 SER A N 1
ATOM 1387 C CA . SER A 1 182 ? -19.465 11.929 21.229 1.00 92.38 182 SER A CA 1
ATOM 1388 C C . SER A 1 182 ? -20.546 11.125 20.508 1.00 92.38 182 SER A C 1
ATOM 1390 O O . SER A 1 182 ? -20.870 10.026 20.952 1.00 92.38 182 SER A O 1
ATOM 1392 N N . GLU A 1 183 ? -21.083 11.652 19.404 1.00 95.81 183 GLU A N 1
ATOM 1393 C CA . GLU A 1 183 ? -22.177 11.053 18.641 1.00 95.81 183 GLU A CA 1
ATOM 1394 C C . GLU A 1 183 ? -21.697 9.908 17.727 1.00 95.81 183 GLU A C 1
ATOM 1396 O O . GLU A 1 183 ? -21.008 10.157 16.729 1.00 95.81 183 GLU A O 1
ATOM 1401 N N . PRO A 1 184 ? -22.090 8.644 17.985 1.00 95.31 184 PRO A N 1
ATOM 1402 C CA . PRO A 1 184 ? -21.650 7.482 17.202 1.00 95.31 184 PRO A CA 1
ATOM 1403 C C . PRO A 1 184 ? -21.989 7.585 15.711 1.00 95.31 184 PRO A C 1
ATOM 1405 O O . PRO A 1 184 ? -21.224 7.149 14.848 1.00 95.31 184 PRO A O 1
ATOM 1408 N N . TYR A 1 185 ? -23.130 8.196 15.390 1.00 95.19 185 TYR A N 1
ATOM 1409 C CA . TYR A 1 185 ? -23.583 8.403 14.015 1.00 95.19 185 TYR A CA 1
ATOM 1410 C C . TYR A 1 185 ? -22.707 9.410 13.259 1.00 95.19 185 TYR A C 1
ATOM 1412 O O . TYR A 1 185 ? -22.437 9.215 12.072 1.00 95.19 185 TYR A O 1
ATOM 1420 N N . GLU A 1 186 ? -22.192 10.436 13.940 1.00 94.19 186 GLU A N 1
ATOM 1421 C CA . GLU A 1 186 ? -21.215 11.357 13.358 1.00 94.19 186 GLU A CA 1
ATOM 1422 C C . GLU A 1 186 ? -19.862 10.665 13.180 1.00 94.19 186 GLU A C 1
ATOM 1424 O O . GLU A 1 186 ? -19.312 10.703 12.078 1.00 94.19 186 GLU A O 1
ATOM 1429 N N . GLN A 1 187 ? -19.377 9.932 14.195 1.00 95.88 187 GLN A N 1
ATOM 1430 C CA . GLN A 1 187 ? -18.163 9.109 14.081 1.00 95.88 187 GLN A CA 1
ATOM 1431 C C . GLN A 1 187 ? -18.221 8.202 12.838 1.00 95.88 187 GLN A C 1
ATOM 1433 O O . GLN A 1 187 ? -17.280 8.163 12.041 1.00 95.88 187 GLN A O 1
ATOM 1438 N N . LEU A 1 188 ? -19.345 7.506 12.626 1.00 95.50 188 LEU A N 1
ATOM 1439 C CA . LEU A 1 188 ? -19.541 6.603 11.491 1.00 95.50 188 LEU A CA 1
ATOM 1440 C C . LEU A 1 188 ? -19.531 7.355 10.151 1.00 95.50 188 LEU A C 1
ATOM 1442 O O . LEU A 1 188 ? -18.851 6.933 9.212 1.00 95.50 188 LEU A O 1
ATOM 1446 N N . ARG A 1 189 ? -20.235 8.492 10.063 1.00 94.44 189 ARG A N 1
ATOM 1447 C CA . ARG A 1 189 ? -20.273 9.353 8.868 1.00 94.44 189 ARG A CA 1
ATOM 1448 C C . ARG A 1 189 ? -18.886 9.901 8.511 1.00 94.44 189 ARG A C 1
ATOM 1450 O O . ARG A 1 189 ? -18.507 9.882 7.335 1.00 94.44 189 ARG A O 1
ATOM 1457 N N . HIS A 1 190 ? -18.117 10.339 9.507 1.00 93.75 190 HIS A N 1
ATOM 1458 C CA . HIS A 1 190 ? -16.737 10.789 9.330 1.00 93.75 190 HIS A CA 1
ATOM 1459 C C . HIS A 1 190 ? -15.831 9.641 8.859 1.00 93.75 190 HIS A C 1
ATOM 1461 O O . HIS A 1 190 ? -15.151 9.790 7.845 1.00 93.75 190 HIS A O 1
ATOM 1467 N N . ALA A 1 191 ? -15.883 8.466 9.496 1.00 94.31 191 ALA A N 1
ATOM 1468 C CA . ALA A 1 191 ? -15.054 7.316 9.121 1.00 94.31 191 ALA A CA 1
ATOM 1469 C C . ALA A 1 191 ? -15.342 6.789 7.698 1.00 94.31 191 ALA A C 1
ATOM 1471 O O . ALA A 1 191 ? -14.409 6.458 6.964 1.00 94.31 191 ALA A O 1
ATOM 1472 N N . ILE A 1 192 ? -16.610 6.763 7.267 1.00 94.38 192 ILE A N 1
ATOM 1473 C CA . ILE A 1 192 ? -16.993 6.441 5.877 1.00 94.38 192 ILE A CA 1
ATOM 1474 C C . ILE A 1 192 ? -16.368 7.449 4.899 1.00 94.38 192 ILE A C 1
ATOM 1476 O O . ILE A 1 192 ? -15.757 7.060 3.901 1.00 94.38 192 ILE A O 1
ATOM 1480 N N . SER A 1 193 ? -16.478 8.743 5.212 1.00 92.81 193 SER A N 1
ATOM 1481 C CA . SER A 1 193 ? -15.954 9.831 4.378 1.00 92.81 193 SER A CA 1
ATOM 1482 C C . SER A 1 193 ? -14.422 9.804 4.291 1.00 92.81 193 SER A C 1
ATOM 1484 O O . SER A 1 193 ? -13.864 9.983 3.209 1.00 92.81 193 SER A O 1
ATOM 1486 N N . ALA A 1 194 ? -13.733 9.502 5.396 1.00 90.94 194 ALA A N 1
ATOM 1487 C CA . ALA A 1 194 ? -12.283 9.333 5.433 1.00 90.94 194 ALA A CA 1
ATOM 1488 C C . ALA A 1 194 ? -11.810 8.131 4.601 1.00 90.94 194 ALA A C 1
ATOM 1490 O O . ALA A 1 194 ? -10.860 8.260 3.828 1.00 90.94 194 ALA A O 1
ATOM 1491 N N . VAL A 1 195 ? -12.508 6.987 4.653 1.00 90.94 195 VAL A N 1
ATOM 1492 C CA . VAL A 1 195 ? -12.186 5.842 3.781 1.00 90.94 195 VAL A CA 1
ATOM 1493 C C . VAL A 1 195 ? -12.356 6.208 2.303 1.00 90.94 195 VAL A C 1
ATOM 1495 O O . VAL A 1 195 ? -11.476 5.880 1.503 1.00 90.94 195 VAL A O 1
ATOM 1498 N N . PHE A 1 196 ? -13.410 6.933 1.920 1.00 92.31 196 PHE A N 1
ATOM 1499 C CA . PHE A 1 196 ? -13.543 7.405 0.538 1.00 92.31 196 PHE A CA 1
ATOM 1500 C C . PHE A 1 196 ? -12.459 8.424 0.150 1.00 92.31 196 PHE A C 1
ATOM 1502 O O . PHE A 1 196 ? -11.895 8.300 -0.938 1.00 92.31 196 PHE A O 1
ATOM 1509 N N . ASN A 1 197 ? -12.095 9.367 1.023 1.00 90.19 197 ASN A N 1
ATOM 1510 C CA . ASN A 1 197 ? -10.986 10.301 0.785 1.00 90.19 197 ASN A CA 1
ATOM 1511 C C . ASN A 1 197 ? -9.625 9.587 0.661 1.00 90.19 197 ASN A C 1
ATOM 1513 O O . ASN A 1 197 ? -8.833 9.943 -0.213 1.00 90.19 197 ASN A O 1
ATOM 1517 N N . SER A 1 198 ? -9.379 8.519 1.433 1.00 87.06 198 SER A N 1
ATOM 1518 C CA . SER A 1 198 ? -8.125 7.744 1.391 1.00 87.06 198 SER A CA 1
ATOM 1519 C C . SER A 1 198 ? -7.798 7.194 -0.006 1.00 87.06 198 SER A C 1
ATOM 1521 O O . SER A 1 198 ? -6.624 7.086 -0.374 1.00 87.06 198 SER A O 1
ATOM 1523 N N . TRP A 1 199 ? -8.826 6.938 -0.829 1.00 88.88 199 TRP A N 1
ATOM 1524 C CA . TRP A 1 199 ? -8.687 6.518 -2.225 1.00 88.88 199 TRP A CA 1
ATOM 1525 C C . TRP A 1 199 ? -7.898 7.520 -3.078 1.00 88.88 199 TRP A C 1
ATOM 1527 O O . TRP A 1 199 ? -7.143 7.103 -3.959 1.00 88.88 199 TRP A O 1
ATOM 1537 N N . ASN A 1 200 ? -8.036 8.818 -2.804 1.00 88.69 200 ASN A N 1
ATOM 1538 C CA . ASN A 1 200 ? -7.368 9.901 -3.527 1.00 88.69 200 ASN A CA 1
ATOM 1539 C C . ASN A 1 200 ? -6.160 10.476 -2.768 1.00 88.69 200 ASN A C 1
ATOM 1541 O O . ASN A 1 200 ? -5.601 11.488 -3.180 1.00 88.69 200 ASN A O 1
ATOM 1545 N N . SER A 1 201 ? -5.700 9.808 -1.704 1.00 83.25 201 SER A N 1
ATOM 1546 C CA . SER A 1 201 ? -4.434 10.153 -1.052 1.00 83.25 201 SER A CA 1
ATOM 1547 C C . SER A 1 201 ? -3.251 10.037 -2.024 1.00 83.25 201 SER A C 1
ATOM 1549 O O . SER A 1 201 ? -3.187 9.117 -2.847 1.00 83.25 201 SER A O 1
ATOM 1551 N N . THR A 1 202 ? -2.254 10.916 -1.881 1.00 77.50 202 THR A N 1
ATOM 1552 C CA . THR A 1 202 ? -0.997 10.894 -2.659 1.00 77.50 202 THR A CA 1
ATOM 1553 C C . THR A 1 202 ? -0.341 9.510 -2.647 1.00 77.50 202 THR A C 1
ATOM 1555 O O . THR A 1 202 ? 0.189 9.042 -3.656 1.00 77.50 202 THR A O 1
ATOM 1558 N N . ARG A 1 203 ? -0.439 8.816 -1.506 1.00 72.62 203 ARG A N 1
ATOM 1559 C CA . ARG A 1 203 ? 0.054 7.453 -1.301 1.00 72.62 203 ARG A CA 1
ATOM 1560 C C . ARG A 1 203 ? -0.711 6.438 -2.166 1.00 72.62 203 ARG A C 1
ATOM 1562 O O . ARG A 1 203 ? -0.080 5.676 -2.899 1.00 72.62 203 ARG A O 1
ATOM 1569 N N . ALA A 1 204 ? -2.048 6.443 -2.129 1.00 76.75 204 ALA A N 1
ATOM 1570 C CA . ALA A 1 204 ? -2.886 5.543 -2.927 1.00 76.75 204 ALA A CA 1
ATOM 1571 C C . ALA A 1 204 ? -2.767 5.803 -4.439 1.00 76.75 204 ALA A C 1
ATOM 1573 O O . ALA A 1 204 ? -2.689 4.847 -5.213 1.00 76.75 204 ALA A O 1
ATOM 1574 N N . ILE A 1 205 ? -2.674 7.073 -4.853 1.00 81.62 205 ILE A N 1
ATOM 1575 C CA . ILE A 1 205 ? -2.408 7.462 -6.246 1.00 81.62 205 ILE A CA 1
ATOM 1576 C C . ILE A 1 205 ? -1.058 6.892 -6.699 1.00 81.62 205 ILE A C 1
ATOM 1578 O O . ILE A 1 205 ? -1.024 6.123 -7.658 1.00 81.62 205 ILE A O 1
ATOM 1582 N N . LYS A 1 206 ? 0.034 7.170 -5.968 1.00 73.12 206 LYS A N 1
ATOM 1583 C CA . LYS A 1 206 ? 1.382 6.675 -6.305 1.00 73.12 206 LYS A CA 1
ATOM 1584 C C . LYS A 1 206 ? 1.433 5.145 -6.391 1.00 73.12 206 LYS A C 1
ATOM 1586 O O . LYS A 1 206 ? 2.058 4.614 -7.305 1.00 73.12 206 LYS A O 1
ATOM 1591 N N . TYR A 1 207 ? 0.736 4.431 -5.502 1.00 73.88 207 TYR A N 1
ATOM 1592 C CA . TYR A 1 207 ? 0.625 2.970 -5.579 1.00 73.88 207 TYR A CA 1
ATOM 1593 C C . TYR A 1 207 ? -0.094 2.503 -6.849 1.00 73.88 207 TYR A C 1
ATOM 1595 O O . TYR A 1 207 ? 0.403 1.597 -7.519 1.00 73.88 207 TYR A O 1
ATOM 1603 N N . ARG A 1 208 ? -1.229 3.118 -7.217 1.00 84.00 208 ARG A N 1
ATOM 1604 C CA . ARG A 1 208 ? -1.935 2.776 -8.463 1.00 84.00 208 ARG A CA 1
ATOM 1605 C C . ARG A 1 208 ? -1.074 3.052 -9.695 1.00 84.00 208 ARG A C 1
ATOM 1607 O O . ARG A 1 208 ? -1.016 2.194 -10.565 1.00 84.00 208 ARG A O 1
ATOM 1614 N N . THR A 1 209 ? -0.354 4.175 -9.737 1.00 75.94 209 THR A N 1
ATOM 1615 C CA . THR A 1 209 ? 0.576 4.501 -10.832 1.00 75.94 209 THR A CA 1
ATOM 1616 C C . THR A 1 209 ? 1.702 3.471 -10.958 1.00 75.94 209 THR A C 1
ATOM 1618 O O . THR A 1 209 ? 1.921 2.955 -12.048 1.00 75.94 209 THR A O 1
ATOM 1621 N N . ILE A 1 210 ? 2.377 3.119 -9.855 1.00 73.06 210 ILE A N 1
ATOM 1622 C CA . ILE A 1 210 ? 3.482 2.139 -9.858 1.00 73.06 210 ILE A CA 1
ATOM 1623 C C . ILE A 1 210 ? 3.005 0.751 -10.313 1.00 73.06 210 ILE A C 1
ATOM 1625 O O . ILE A 1 210 ? 3.684 0.097 -11.097 1.00 73.06 210 ILE A O 1
ATOM 1629 N N . ASN A 1 211 ? 1.827 0.317 -9.859 1.00 74.00 211 ASN A N 1
ATOM 1630 C CA . ASN A 1 211 ? 1.255 -0.990 -10.200 1.00 74.00 211 ASN A CA 1
ATOM 1631 C C . ASN A 1 211 ? 0.390 -0.962 -11.481 1.00 74.00 211 ASN A C 1
ATOM 1633 O O . ASN A 1 211 ? -0.303 -1.935 -11.765 1.00 74.00 211 ASN A O 1
ATOM 1637 N N . GLN A 1 212 ? 0.396 0.148 -12.232 1.00 86.31 212 GLN A N 1
ATOM 1638 C CA . GLN A 1 212 ? -0.370 0.359 -13.474 1.00 86.31 212 GLN A CA 1
ATOM 1639 C C . GLN A 1 212 ? -1.895 0.114 -13.342 1.00 86.31 212 GLN A C 1
ATOM 1641 O O . GLN A 1 212 ? -2.591 -0.188 -14.313 1.00 86.31 212 GLN A O 1
ATOM 1646 N N . ILE A 1 213 ? -2.440 0.280 -12.132 1.00 82.69 213 ILE A N 1
ATOM 1647 C CA . ILE A 1 213 ? -3.849 0.029 -11.808 1.00 82.69 213 ILE A CA 1
ATOM 1648 C C . ILE A 1 213 ? -4.715 1.178 -12.336 1.00 82.69 213 ILE A C 1
ATOM 1650 O O . ILE A 1 213 ? -4.721 2.281 -11.785 1.00 82.69 213 ILE A O 1
ATOM 1654 N N . THR A 1 214 ? -5.498 0.889 -13.372 1.00 86.25 214 THR A N 1
ATOM 1655 C CA . THR A 1 214 ? -6.441 1.817 -14.016 1.00 86.25 214 THR A CA 1
ATOM 1656 C C . THR A 1 214 ? -7.881 1.281 -13.954 1.00 86.25 214 THR A C 1
ATOM 1658 O O . THR A 1 214 ? -8.124 0.171 -13.485 1.00 86.25 214 THR A O 1
ATOM 1661 N N . GLY A 1 215 ? -8.871 2.092 -14.347 1.00 84.88 215 GLY A N 1
ATOM 1662 C CA . GLY A 1 215 ? -10.283 1.681 -14.471 1.00 84.88 215 GLY A CA 1
ATOM 1663 C C . GLY A 1 215 ? -11.084 1.486 -13.169 1.00 84.88 215 GLY A C 1
ATOM 1664 O O . GLY A 1 215 ? -12.309 1.404 -13.225 1.00 84.88 215 GLY A O 1
ATOM 1665 N N . LEU A 1 216 ? -10.445 1.441 -11.995 1.00 88.25 216 LEU A N 1
ATOM 1666 C CA . LEU A 1 216 ? -11.144 1.259 -10.716 1.00 88.25 216 LEU A CA 1
ATOM 1667 C C . LEU A 1 216 ? -11.928 2.514 -10.288 1.00 88.25 216 LEU A C 1
ATOM 1669 O O . LEU A 1 216 ? -11.344 3.578 -10.092 1.00 88.25 216 LEU A O 1
ATOM 1673 N N . LYS A 1 217 ? -13.243 2.356 -10.067 1.00 88.19 217 LYS A N 1
ATOM 1674 C CA . LYS A 1 217 ? -14.173 3.439 -9.680 1.00 88.19 217 LYS A CA 1
ATOM 1675 C C . LYS A 1 217 ? -13.909 4.043 -8.293 1.00 88.19 217 LYS A C 1
ATOM 1677 O O . LYS A 1 217 ? -14.238 5.202 -8.068 1.00 88.19 217 LYS A O 1
ATOM 1682 N N . GLY A 1 218 ? -13.353 3.263 -7.365 1.00 91.81 218 GLY A N 1
ATOM 1683 C CA . GLY A 1 218 ? -13.214 3.655 -5.964 1.00 91.81 218 GLY A CA 1
ATOM 1684 C C . GLY A 1 218 ? -12.868 2.490 -5.036 1.00 91.81 218 GLY A C 1
ATOM 1685 O O . GLY A 1 218 ? -12.573 1.380 -5.485 1.00 91.81 218 GLY A O 1
ATOM 1686 N N . THR A 1 219 ? -12.956 2.742 -3.730 1.00 92.94 219 THR A N 1
ATOM 1687 C CA . THR A 1 219 ? -12.846 1.733 -2.663 1.00 92.94 219 THR A CA 1
ATOM 1688 C C . THR A 1 219 ? -14.204 1.523 -1.991 1.00 92.94 219 THR A C 1
ATOM 1690 O O . THR A 1 219 ? -14.971 2.473 -1.857 1.00 92.94 219 THR A O 1
ATOM 1693 N N . ALA A 1 220 ? -14.526 0.296 -1.586 1.00 94.81 220 ALA A N 1
ATOM 1694 C CA . ALA A 1 220 ? -15.716 -0.001 -0.795 1.00 94.81 220 ALA A CA 1
ATOM 1695 C C . ALA A 1 220 ? -15.443 0.218 0.704 1.00 94.81 220 ALA A C 1
ATOM 1697 O O . ALA A 1 220 ? -14.300 0.099 1.166 1.00 94.81 220 ALA A O 1
ATOM 1698 N N . VAL A 1 221 ? -16.497 0.489 1.476 1.00 95.56 221 VAL A N 1
ATOM 1699 C CA . VAL A 1 221 ? -16.435 0.613 2.942 1.00 95.56 221 VAL A CA 1
ATOM 1700 C C . VAL A 1 221 ? -17.191 -0.544 3.570 1.00 95.56 221 VAL A C 1
ATOM 1702 O O . VAL A 1 221 ? -18.393 -0.679 3.379 1.00 95.56 221 VAL A O 1
ATOM 1705 N N . ASN A 1 222 ? -16.494 -1.372 4.337 1.00 95.44 222 ASN A N 1
ATOM 1706 C CA . ASN A 1 222 ? -17.082 -2.489 5.065 1.00 95.44 222 ASN A CA 1
ATOM 1707 C C . ASN A 1 222 ? -17.283 -2.024 6.511 1.00 95.44 222 ASN A C 1
ATOM 1709 O O . ASN A 1 222 ? -16.298 -1.704 7.183 1.00 95.44 222 ASN A O 1
ATOM 1713 N N . VAL A 1 223 ? -18.529 -1.958 6.975 1.00 96.19 223 VAL A N 1
ATOM 1714 C CA . VAL A 1 223 ? -18.875 -1.631 8.365 1.00 96.19 223 VAL A CA 1
ATOM 1715 C C . VAL A 1 223 ? -19.322 -2.927 9.027 1.00 96.19 223 VAL A C 1
ATOM 1717 O O . VAL A 1 223 ? -20.303 -3.525 8.595 1.00 96.19 223 VAL A O 1
ATOM 1720 N N . GLN A 1 224 ? -18.575 -3.402 10.021 1.00 92.94 224 GLN A N 1
ATOM 1721 C CA . GLN A 1 224 ? -18.742 -4.743 10.593 1.00 92.94 224 GLN A CA 1
ATOM 1722 C C . GLN A 1 224 ? -18.721 -4.693 12.120 1.00 92.94 224 GLN A C 1
ATOM 1724 O O . GLN A 1 224 ? -17.846 -4.035 12.688 1.00 92.94 224 GLN A O 1
ATOM 1729 N N . ALA A 1 225 ? -19.641 -5.408 12.772 1.00 88.88 225 ALA A N 1
ATOM 1730 C CA . ALA A 1 225 ? -19.721 -5.501 14.228 1.00 88.88 225 ALA A CA 1
ATOM 1731 C C . ALA A 1 225 ? -18.385 -5.947 14.854 1.00 88.88 225 ALA A C 1
ATOM 1733 O O . ALA A 1 225 ? -17.691 -6.824 14.329 1.00 88.88 225 ALA A O 1
ATOM 1734 N N . MET A 1 226 ? -18.014 -5.329 15.977 1.00 84.88 226 MET A N 1
ATOM 1735 C CA . MET A 1 226 ? -16.783 -5.658 16.691 1.00 84.88 226 MET A CA 1
ATOM 1736 C C . MET A 1 226 ? -16.856 -7.033 17.359 1.00 84.88 226 MET A C 1
ATOM 1738 O O . MET A 1 226 ? -17.828 -7.379 18.025 1.00 84.88 226 MET A O 1
ATOM 1742 N N . VAL A 1 227 ? -15.752 -7.770 17.251 1.00 73.75 227 VAL A N 1
ATOM 1743 C CA . VAL A 1 227 ? -15.422 -8.919 18.099 1.00 73.75 227 VAL A CA 1
ATOM 1744 C C . VAL A 1 227 ? -14.052 -8.673 18.723 1.00 73.75 227 VAL A C 1
ATOM 1746 O O . VAL A 1 227 ? -13.155 -8.139 18.065 1.00 73.75 227 VAL A O 1
ATOM 1749 N N . TYR A 1 228 ? -13.893 -9.022 19.997 1.00 64.50 228 TYR A N 1
ATOM 1750 C CA . TYR A 1 228 ? -12.752 -8.593 20.805 1.00 64.50 228 TYR A CA 1
ATOM 1751 C C . TYR A 1 228 ? -11.803 -9.759 21.087 1.00 64.50 228 TYR A C 1
ATOM 1753 O O . TYR A 1 228 ? -12.153 -10.707 21.785 1.00 64.50 228 TYR A O 1
ATOM 1761 N N . GLY A 1 229 ? -10.569 -9.668 20.589 1.00 60.34 229 GLY A N 1
ATOM 1762 C CA . GLY A 1 229 ? -9.505 -10.619 20.929 1.00 60.34 229 GLY A CA 1
ATOM 1763 C C . GLY A 1 229 ? -8.886 -10.391 22.316 1.00 60.34 229 GLY A C 1
ATOM 1764 O O . GLY A 1 229 ? -8.050 -11.178 22.741 1.00 60.34 229 GLY A O 1
ATOM 1765 N N . ASN A 1 230 ? -9.292 -9.332 23.024 1.00 60.91 230 ASN A N 1
ATOM 1766 C CA . ASN A 1 230 ? -8.636 -8.777 24.213 1.00 60.91 230 ASN A CA 1
ATOM 1767 C C . ASN A 1 230 ? -9.552 -8.639 25.450 1.00 60.91 230 ASN A C 1
ATOM 1769 O O . ASN A 1 230 ? -9.381 -7.713 26.239 1.00 60.91 230 ASN A O 1
ATOM 1773 N N . MET A 1 231 ? -10.523 -9.544 25.630 1.00 60.47 231 MET A N 1
ATOM 1774 C CA . MET A 1 231 ? -11.374 -9.611 26.837 1.00 60.47 231 MET A CA 1
ATOM 1775 C C . MET A 1 231 ? -10.809 -10.534 27.938 1.00 60.47 231 MET A C 1
ATOM 1777 O O . MET A 1 231 ? -11.527 -10.908 28.864 1.00 60.47 231 MET A O 1
ATOM 1781 N N . GLY A 1 232 ? -9.535 -10.926 27.852 1.00 59.03 232 GLY A N 1
ATOM 1782 C CA . GLY A 1 232 ? -8.889 -11.874 28.761 1.00 59.03 232 GLY A CA 1
ATOM 1783 C C . GLY A 1 232 ? -8.295 -13.094 28.053 1.00 59.03 232 GLY A C 1
ATOM 1784 O O . GLY A 1 232 ? -8.280 -13.198 26.828 1.00 59.03 232 GLY A O 1
ATOM 1785 N N . ASN A 1 233 ? -7.796 -14.044 28.846 1.00 67.50 233 ASN A N 1
ATOM 1786 C CA . ASN A 1 233 ? -6.981 -15.168 28.359 1.00 67.50 233 ASN A CA 1
ATOM 1787 C C . ASN A 1 233 ? -7.771 -16.252 27.595 1.00 67.50 233 ASN A C 1
ATOM 1789 O O . ASN A 1 233 ? -7.172 -17.171 27.044 1.00 67.50 233 ASN A O 1
ATOM 1793 N N . THR A 1 234 ? -9.103 -16.159 27.556 1.00 62.16 234 THR A N 1
ATOM 1794 C CA . THR A 1 234 ? -9.992 -16.983 26.716 1.00 62.16 234 THR A CA 1
ATOM 1795 C C . THR A 1 234 ? -10.324 -16.322 25.373 1.00 62.16 234 THR A C 1
ATOM 1797 O O . THR A 1 234 ? -11.059 -16.892 24.570 1.00 62.16 234 THR A O 1
ATOM 1800 N N . SER A 1 235 ? -9.786 -15.128 25.112 1.00 60.53 235 SER A N 1
ATOM 1801 C CA . SER A 1 235 ? -9.901 -14.398 23.849 1.00 60.53 235 SER A CA 1
ATOM 1802 C C . SER A 1 235 ? -8.550 -14.331 23.136 1.00 60.53 235 SER A C 1
ATOM 1804 O O . SER A 1 235 ? -7.492 -14.455 23.754 1.00 60.53 235 SER A O 1
ATOM 1806 N N . GLY A 1 236 ? -8.571 -14.111 21.824 1.00 56.00 236 GLY A N 1
ATOM 1807 C CA . GLY A 1 236 ? -7.359 -13.860 21.053 1.00 56.00 236 GLY A CA 1
ATOM 1808 C C . GLY A 1 236 ? -7.649 -13.471 19.611 1.00 56.00 236 GLY A C 1
ATOM 1809 O O . GLY A 1 236 ? -8.802 -13.409 19.180 1.00 56.00 236 GLY A O 1
ATOM 1810 N N . THR A 1 237 ? -6.590 -13.201 18.861 1.00 59.06 237 THR A N 1
ATOM 1811 C CA . THR A 1 237 ? -6.640 -12.834 17.444 1.00 59.06 237 THR A CA 1
ATOM 1812 C C . THR A 1 237 ? -5.533 -13.562 16.685 1.00 59.06 237 THR A C 1
ATOM 1814 O O . THR A 1 237 ? -4.469 -13.806 17.244 1.00 59.06 237 THR A O 1
ATOM 1817 N N . GLY A 1 238 ? -5.761 -13.939 15.427 1.00 56.44 238 GLY A N 1
ATOM 1818 C CA . GLY A 1 238 ? -4.756 -14.648 14.634 1.00 56.44 238 GLY A CA 1
ATOM 1819 C C . GLY A 1 238 ? -4.896 -14.428 13.135 1.00 56.44 238 GLY A C 1
ATOM 1820 O O . GLY A 1 238 ? -5.962 -14.054 12.645 1.00 56.44 238 GLY A O 1
ATOM 1821 N N . VAL A 1 239 ? -3.806 -14.678 12.414 1.00 65.94 239 VAL A N 1
ATOM 1822 C CA . VAL A 1 239 ? -3.743 -14.684 10.948 1.00 65.94 239 VAL A CA 1
ATOM 1823 C C . VAL A 1 239 ? -3.053 -15.972 10.527 1.00 65.94 239 VAL A C 1
ATOM 1825 O O . VAL A 1 239 ? -1.960 -16.271 11.002 1.00 65.94 239 VAL A O 1
ATOM 1828 N N . LEU A 1 240 ? -3.683 -16.733 9.630 1.00 70.06 240 LEU A N 1
ATOM 1829 C CA . LEU A 1 240 ? -3.113 -17.965 9.094 1.00 70.06 240 LEU A CA 1
ATOM 1830 C C . LEU A 1 240 ? -3.331 -18.103 7.592 1.00 70.06 240 LEU A C 1
ATOM 1832 O O . LEU A 1 240 ? -4.294 -17.592 7.020 1.00 70.06 240 LEU A O 1
ATOM 1836 N N . PHE A 1 241 ? -2.439 -18.873 6.987 1.00 67.50 241 PHE A N 1
ATOM 1837 C CA . PHE A 1 241 ? -2.541 -19.433 5.655 1.00 67.50 241 PHE A CA 1
ATOM 1838 C C . PHE A 1 241 ? -2.849 -20.931 5.787 1.00 67.50 241 PHE A C 1
ATOM 1840 O O . PHE A 1 241 ? -2.338 -21.618 6.674 1.00 67.50 241 PHE A O 1
ATOM 1847 N N . THR A 1 242 ? -3.683 -21.461 4.890 1.00 79.88 242 THR A N 1
ATOM 1848 C CA . THR A 1 242 ? -4.061 -22.889 4.872 1.00 79.88 242 THR A CA 1
ATOM 1849 C C . THR A 1 242 ? -2.930 -23.814 4.409 1.00 79.88 242 THR A C 1
ATOM 1851 O O . THR A 1 242 ? -3.037 -25.033 4.534 1.00 79.88 242 THR A O 1
ATOM 1854 N N . ARG A 1 243 ? -1.855 -23.229 3.873 1.00 75.38 243 ARG A N 1
ATOM 1855 C CA . ARG A 1 243 ? -0.585 -23.851 3.488 1.00 75.38 243 ARG A CA 1
ATOM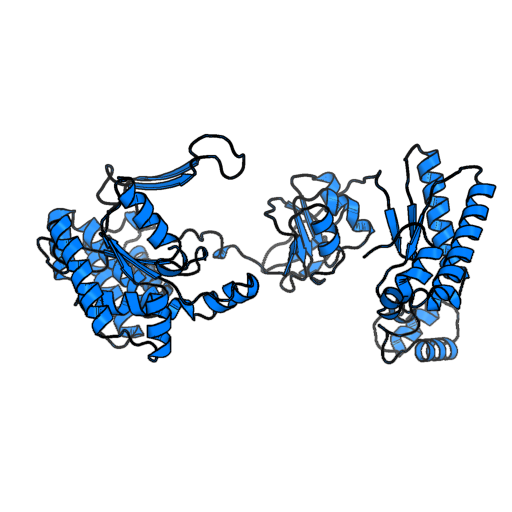 1856 C C . ARG A 1 243 ? 0.555 -22.901 3.838 1.00 75.38 243 ARG A C 1
ATOM 1858 O O . ARG A 1 243 ? 0.331 -21.695 3.914 1.00 75.38 243 ARG A O 1
ATOM 1865 N N . ASN A 1 244 ? 1.774 -23.411 3.970 1.00 68.50 244 ASN A N 1
ATOM 1866 C CA . ASN A 1 244 ? 2.960 -22.568 4.116 1.00 68.50 244 ASN A CA 1
ATOM 1867 C C . ASN A 1 244 ? 3.150 -21.708 2.841 1.00 68.50 244 ASN A C 1
ATOM 1869 O O . ASN A 1 244 ? 3.318 -22.282 1.761 1.00 68.50 244 ASN A O 1
ATOM 1873 N N . PRO A 1 245 ? 3.130 -20.361 2.924 1.00 61.16 245 PRO A N 1
ATOM 1874 C CA . PRO A 1 245 ? 3.193 -19.493 1.747 1.00 61.16 245 PRO A CA 1
ATOM 1875 C C . PRO A 1 245 ? 4.572 -19.480 1.069 1.00 61.16 245 PRO A C 1
ATOM 1877 O O . PRO A 1 245 ? 4.664 -19.097 -0.094 1.00 61.16 245 PRO A O 1
ATOM 1880 N N . SER A 1 246 ? 5.626 -19.917 1.766 1.00 64.50 246 SER A N 1
ATOM 1881 C CA . SER A 1 246 ? 7.006 -19.939 1.265 1.00 64.50 246 SER A CA 1
ATOM 1882 C C . SER A 1 246 ? 7.415 -21.296 0.681 1.00 64.50 246 SER A C 1
ATOM 1884 O O . SER A 1 246 ? 8.252 -21.342 -0.215 1.00 64.50 246 SER A O 1
ATOM 1886 N N . THR A 1 247 ? 6.853 -22.406 1.181 1.00 68.88 247 THR A N 1
ATOM 1887 C CA . THR A 1 247 ? 7.222 -23.776 0.753 1.00 68.88 247 THR A CA 1
ATOM 1888 C C . THR A 1 247 ? 6.105 -24.535 0.033 1.00 68.88 247 THR A C 1
ATOM 1890 O O . THR A 1 247 ? 6.360 -25.586 -0.550 1.00 68.88 247 THR A O 1
ATOM 1893 N N . GLY A 1 248 ? 4.859 -24.054 0.091 1.00 78.38 248 GLY A N 1
ATOM 1894 C CA . GLY A 1 248 ? 3.681 -24.749 -0.440 1.00 78.38 248 GLY A CA 1
ATOM 1895 C C . GLY A 1 248 ? 3.196 -25.947 0.394 1.00 78.38 248 GLY A C 1
ATOM 1896 O O . GLY A 1 248 ? 2.198 -26.572 0.021 1.00 78.38 248 GLY A O 1
ATOM 1897 N N . GLU A 1 249 ? 3.864 -26.263 1.513 1.00 83.88 249 GLU A N 1
ATOM 1898 C CA . GLU A 1 249 ? 3.531 -27.379 2.412 1.00 83.88 249 GLU A CA 1
ATOM 1899 C C . GLU A 1 249 ? 2.048 -27.326 2.844 1.00 83.88 249 GLU A C 1
ATOM 1901 O O . GLU A 1 249 ? 1.586 -26.268 3.286 1.00 83.88 249 GLU A O 1
ATOM 1906 N N . PRO A 1 250 ? 1.284 -28.436 2.756 1.00 90.00 250 PRO A N 1
ATOM 1907 C CA . PRO A 1 250 ? -0.143 -28.484 3.084 1.00 90.00 250 PRO A CA 1
ATOM 1908 C C . PRO A 1 250 ? -0.399 -28.527 4.604 1.00 90.00 250 PRO A C 1
ATOM 1910 O O . PRO A 1 250 ? -1.036 -29.441 5.124 1.00 90.00 250 PRO A O 1
ATOM 1913 N N . LYS A 1 251 ? 0.117 -27.525 5.317 1.00 78.31 251 LYS A N 1
ATOM 1914 C CA . LYS A 1 251 ? 0.057 -27.366 6.770 1.00 78.31 251 LYS A CA 1
ATOM 1915 C C . LYS A 1 251 ? -0.345 -25.933 7.113 1.00 78.31 251 LYS A C 1
ATOM 1917 O O . LYS A 1 251 ? 0.094 -24.996 6.448 1.00 78.31 251 LYS A O 1
ATOM 1922 N N . LEU A 1 252 ? -1.155 -25.769 8.160 1.00 71.94 252 LEU A N 1
ATOM 1923 C CA . LEU A 1 252 ? -1.529 -24.448 8.667 1.00 71.94 252 LEU A CA 1
ATOM 1924 C C . LEU A 1 252 ? -0.271 -23.680 9.099 1.00 71.94 252 LEU A C 1
ATOM 1926 O O . LEU A 1 252 ? 0.529 -24.190 9.884 1.00 71.94 252 LEU A O 1
ATOM 1930 N N . TYR A 1 253 ? -0.114 -22.462 8.586 1.00 63.78 253 TYR A N 1
ATOM 1931 C CA . TYR A 1 253 ? 1.026 -21.589 8.858 1.00 63.78 253 TYR A CA 1
ATOM 1932 C C . TYR A 1 253 ? 0.512 -20.207 9.256 1.00 63.78 253 TYR A C 1
ATOM 1934 O O . TYR A 1 253 ? -0.200 -19.576 8.477 1.00 63.78 253 TYR A O 1
ATOM 1942 N N . GLY A 1 254 ? 0.835 -19.732 10.455 1.00 66.81 254 GLY A N 1
ATOM 1943 C CA . GLY A 1 254 ? 0.291 -18.477 10.963 1.00 66.81 254 GLY A CA 1
ATOM 1944 C C . GLY A 1 254 ? 0.626 -18.204 12.421 1.00 66.81 254 GLY A C 1
ATOM 1945 O O . GLY A 1 254 ? 1.305 -18.994 13.076 1.00 66.81 254 GLY A O 1
ATOM 1946 N N . GLU A 1 255 ? 0.104 -17.088 12.915 1.00 58.38 255 GLU A N 1
ATOM 1947 C CA . GLU A 1 255 ? 0.350 -16.551 14.252 1.00 58.38 255 GLU A CA 1
ATOM 1948 C C . GLU A 1 255 ? -0.971 -16.315 14.992 1.00 58.38 255 GLU A C 1
ATOM 1950 O O . GLU A 1 255 ? -2.001 -16.008 14.382 1.00 58.38 255 GLU A O 1
ATOM 1955 N N . PHE A 1 256 ? -0.938 -16.442 16.319 1.00 61.00 256 PHE A N 1
ATOM 1956 C CA . PHE A 1 256 ? -2.076 -16.193 17.200 1.00 61.00 256 PHE A CA 1
ATOM 1957 C C . PHE A 1 256 ? -1.607 -15.520 18.492 1.00 61.00 256 PHE A C 1
ATOM 1959 O O . PHE A 1 256 ? -0.654 -15.971 19.125 1.00 61.00 256 PHE A O 1
ATOM 1966 N N . LEU A 1 257 ? -2.298 -14.453 18.884 1.00 50.25 257 LEU A N 1
ATOM 1967 C CA . LEU A 1 257 ? -2.024 -13.649 20.067 1.00 50.25 257 LEU A CA 1
ATOM 1968 C C . LEU A 1 257 ? -3.218 -13.740 21.023 1.00 50.25 257 LEU A C 1
ATOM 1970 O O . LEU A 1 257 ? -4.327 -13.311 20.696 1.00 50.25 257 LEU A O 1
ATOM 1974 N N . VAL A 1 258 ? -2.980 -14.299 22.209 1.00 60.66 258 VAL A N 1
ATOM 1975 C CA . VAL A 1 258 ? -3.951 -14.345 23.312 1.00 60.66 258 VAL A CA 1
ATOM 1976 C C . VAL A 1 258 ? -4.135 -12.937 23.884 1.00 60.66 258 VAL A C 1
ATOM 1978 O O . VAL A 1 258 ? -3.164 -12.200 24.038 1.00 60.66 258 VAL A O 1
ATOM 1981 N N . ASN A 1 259 ? -5.371 -12.583 24.237 1.00 62.38 259 ASN A N 1
ATOM 1982 C CA . ASN A 1 259 ? -5.733 -11.330 24.903 1.00 62.38 259 ASN A CA 1
ATOM 1983 C C . ASN A 1 259 ? -5.263 -10.045 24.169 1.00 62.38 259 ASN A C 1
ATOM 1985 O O . ASN A 1 259 ? -4.832 -9.076 24.795 1.00 62.38 259 ASN A O 1
ATOM 1989 N N . ALA A 1 260 ? -5.336 -10.027 22.833 1.00 56.06 260 ALA A N 1
ATOM 1990 C CA . ALA A 1 260 ? -4.756 -8.981 21.987 1.00 56.06 260 ALA A CA 1
ATOM 1991 C C . ALA A 1 260 ? -5.650 -8.559 20.802 1.00 56.06 260 ALA A C 1
ATOM 1993 O O . ALA A 1 260 ? -6.593 -9.249 20.415 1.00 56.06 260 ALA A O 1
ATOM 1994 N N . GLN A 1 261 ? -5.310 -7.422 20.187 1.00 54.66 261 GLN A N 1
ATOM 1995 C CA . GLN A 1 261 ? -5.781 -6.999 18.862 1.00 54.66 261 GLN A CA 1
ATOM 1996 C C . GLN A 1 261 ? -4.565 -6.588 18.018 1.00 54.66 261 GLN A C 1
ATOM 1998 O O . GLN A 1 261 ? -3.677 -5.903 18.528 1.00 54.66 261 GLN A O 1
ATOM 2003 N N . PHE A 1 262 ? -4.517 -6.963 16.736 1.00 53.06 262 PHE A N 1
ATOM 2004 C CA . PHE A 1 262 ? -3.414 -6.577 15.848 1.00 53.06 262 PHE A CA 1
ATOM 2005 C C . PHE A 1 262 ? -3.405 -5.061 15.571 1.00 53.06 262 PHE A C 1
ATOM 2007 O O . PHE A 1 262 ? -4.282 -4.553 14.871 1.00 53.06 262 PHE A O 1
ATOM 2014 N N . LYS A 1 263 ? -2.365 -4.353 16.036 1.00 46.84 263 LYS A N 1
ATOM 2015 C CA . LYS A 1 263 ? -1.964 -3.042 15.494 1.00 46.84 263 LYS A CA 1
ATOM 2016 C C . LYS A 1 263 ? -0.947 -3.266 14.354 1.00 46.84 263 LYS A C 1
ATOM 2018 O O . LYS A 1 263 ? 0.104 -3.841 14.584 1.00 46.84 263 LYS A O 1
ATOM 2023 N N . ASN A 1 264 ? -1.290 -2.800 13.148 1.00 41.22 264 ASN A N 1
ATOM 2024 C CA . ASN A 1 264 ? -0.429 -2.504 11.981 1.00 41.22 264 ASN A CA 1
ATOM 2025 C C . ASN A 1 264 ? 0.709 -3.508 11.590 1.00 41.22 264 ASN A C 1
ATOM 2027 O O . ASN A 1 264 ? 1.788 -3.459 12.173 1.00 41.22 264 ASN A O 1
ATOM 2031 N N . PRO A 1 265 ? 0.566 -4.320 10.514 1.00 38.31 265 PRO A N 1
ATOM 2032 C CA . PRO A 1 265 ? 1.572 -5.310 10.064 1.00 38.31 265 PRO A CA 1
ATOM 2033 C C . PRO A 1 265 ? 2.909 -4.777 9.486 1.00 38.31 265 PRO A C 1
ATOM 2035 O O . PRO A 1 265 ? 3.543 -5.458 8.683 1.00 38.31 265 PRO A O 1
ATOM 2038 N N . ALA A 1 266 ? 3.329 -3.548 9.798 1.00 42.84 266 ALA A N 1
ATOM 2039 C CA . ALA A 1 266 ? 4.332 -2.799 9.028 1.00 42.84 266 ALA A CA 1
ATOM 2040 C C . ALA A 1 266 ? 5.717 -2.645 9.702 1.00 42.84 266 ALA A C 1
ATOM 2042 O O . ALA A 1 266 ? 6.446 -1.706 9.380 1.00 42.84 266 ALA A O 1
ATOM 2043 N N . ALA A 1 267 ? 6.087 -3.561 10.602 1.00 40.91 267 ALA A N 1
ATOM 2044 C CA . ALA A 1 267 ? 7.196 -3.445 11.568 1.00 40.91 267 ALA A CA 1
ATOM 2045 C C . ALA A 1 267 ? 8.637 -3.296 11.009 1.00 40.91 267 ALA A C 1
ATOM 2047 O O . ALA A 1 267 ? 9.585 -3.231 11.786 1.00 40.91 267 ALA A O 1
ATOM 2048 N N . TYR A 1 268 ? 8.827 -3.249 9.687 1.00 40.84 268 TYR A N 1
ATOM 2049 C CA . TYR A 1 268 ? 10.135 -3.031 9.051 1.00 40.84 268 TYR A CA 1
ATOM 2050 C C . TYR A 1 268 ? 10.329 -1.609 8.496 1.00 40.84 268 TYR A C 1
ATOM 2052 O O . TYR A 1 268 ? 11.430 -1.283 8.057 1.00 40.84 268 TYR A O 1
ATOM 2060 N N . LYS A 1 269 ? 9.287 -0.761 8.476 1.00 44.50 269 LYS A N 1
ATOM 2061 C CA . LYS A 1 269 ? 9.348 0.588 7.872 1.00 44.50 269 LYS A CA 1
ATOM 2062 C C . LYS A 1 269 ? 10.455 1.451 8.469 1.00 44.50 269 LYS A C 1
ATOM 2064 O O . LYS A 1 269 ? 11.211 2.069 7.727 1.00 44.50 269 LYS A O 1
ATOM 2069 N N . ASP A 1 270 ? 10.575 1.432 9.789 1.00 43.09 270 ASP A N 1
ATOM 2070 C CA . ASP A 1 270 ? 11.498 2.281 10.549 1.00 43.09 270 ASP A CA 1
ATOM 2071 C C . ASP A 1 270 ? 12.952 1.761 10.492 1.00 43.09 270 ASP A C 1
ATOM 2073 O O . ASP A 1 270 ? 13.866 2.362 11.046 1.00 43.09 270 ASP A O 1
ATOM 2077 N N . GLN A 1 271 ? 13.169 0.645 9.782 1.00 39.44 271 GLN A N 1
ATOM 2078 C CA . GLN A 1 271 ? 14.470 0.025 9.505 1.00 39.44 271 GLN A CA 1
ATOM 2079 C C . GLN A 1 271 ? 14.916 0.235 8.039 1.00 39.44 271 GLN A C 1
ATOM 2081 O O . GLN A 1 271 ? 15.957 -0.279 7.625 1.00 39.44 271 GLN A O 1
ATOM 2086 N N . VAL A 1 272 ? 14.145 0.968 7.222 1.00 48.06 272 VAL A N 1
ATOM 2087 C CA . VAL A 1 272 ? 14.480 1.252 5.815 1.00 48.06 272 VAL A CA 1
ATOM 2088 C C . VAL A 1 272 ? 15.515 2.379 5.740 1.00 48.06 272 VAL A C 1
ATOM 2090 O O . VAL A 1 272 ? 15.177 3.557 5.785 1.00 48.06 272 VAL A O 1
ATOM 2093 N N . VAL A 1 273 ? 16.791 2.009 5.599 1.00 52.47 273 VAL A N 1
ATOM 2094 C CA . VAL A 1 273 ? 17.925 2.959 5.586 1.00 52.47 273 VAL A CA 1
ATOM 2095 C C . VAL A 1 273 ? 18.128 3.723 4.270 1.00 52.47 273 VAL A C 1
ATOM 2097 O O . VAL A 1 273 ? 18.846 4.718 4.265 1.00 52.47 273 VAL A O 1
ATOM 2100 N N . ALA A 1 274 ? 17.554 3.253 3.157 1.00 59.03 274 ALA A N 1
ATOM 2101 C CA . ALA A 1 274 ? 17.698 3.835 1.817 1.00 59.03 274 ALA A CA 1
ATOM 2102 C C . ALA A 1 274 ? 16.612 3.295 0.864 1.00 59.03 274 ALA A C 1
ATOM 2104 O O . ALA A 1 274 ? 16.011 2.253 1.142 1.00 59.03 274 ALA A O 1
ATOM 2105 N N . THR A 1 275 ? 16.362 3.957 -0.274 1.00 53.81 275 THR A N 1
ATOM 2106 C CA . THR A 1 275 ? 15.474 3.436 -1.339 1.00 53.81 275 THR A CA 1
ATOM 2107 C C . THR A 1 275 ? 16.119 3.563 -2.723 1.00 53.81 275 THR A C 1
ATOM 2109 O O . THR A 1 275 ? 16.769 4.553 -3.035 1.00 53.81 275 THR A O 1
ATOM 2112 N N . GLY A 1 276 ? 15.933 2.558 -3.583 1.00 65.75 276 GLY A N 1
ATOM 2113 C CA . GLY A 1 276 ? 16.406 2.568 -4.973 1.00 65.75 276 GLY A CA 1
ATOM 2114 C C . GLY A 1 276 ? 15.354 2.051 -5.955 1.00 65.7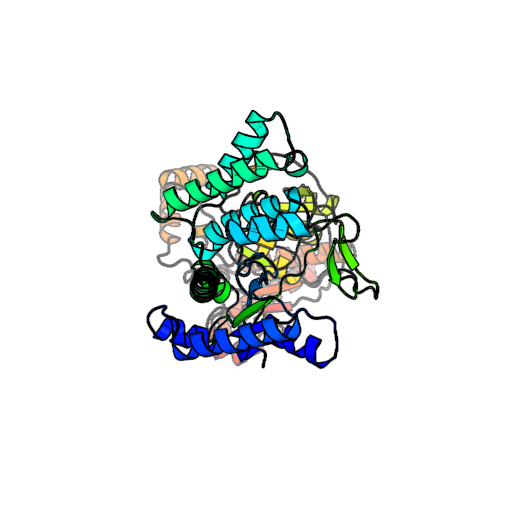5 276 GLY A C 1
ATOM 2115 O O . GLY A 1 276 ? 14.220 1.744 -5.582 1.00 65.75 276 GLY A O 1
ATOM 2116 N N . LEU A 1 277 ? 15.731 1.948 -7.228 1.00 59.84 277 LEU A N 1
ATOM 2117 C CA . LEU A 1 277 ? 14.876 1.445 -8.303 1.00 59.84 277 LEU A CA 1
ATOM 2118 C C . LEU A 1 277 ? 14.675 -0.077 -8.164 1.00 59.84 277 LEU A C 1
ATOM 2120 O O . LEU A 1 277 ? 15.665 -0.793 -7.992 1.00 59.84 277 LEU A O 1
ATOM 2124 N N . PRO A 1 278 ? 13.440 -0.605 -8.287 1.00 62.12 278 PRO A N 1
ATOM 2125 C CA . PRO A 1 278 ? 13.141 -2.036 -8.168 1.00 62.12 278 PRO A CA 1
ATOM 2126 C C . PRO A 1 278 ? 13.551 -2.795 -9.443 1.00 62.12 278 PRO A C 1
ATOM 2128 O O . PRO A 1 278 ? 12.717 -3.244 -10.228 1.00 62.12 278 PRO A O 1
ATOM 2131 N N . ALA A 1 279 ? 14.859 -2.895 -9.664 1.00 55.53 279 ALA A N 1
ATOM 2132 C CA . ALA A 1 279 ? 15.480 -3.406 -10.879 1.00 55.53 279 ALA A CA 1
ATOM 2133 C C . ALA A 1 279 ? 15.118 -4.863 -11.201 1.00 55.53 279 ALA A C 1
ATOM 2135 O O . ALA A 1 279 ? 14.927 -5.192 -12.375 1.00 55.53 279 ALA A O 1
ATOM 2136 N N . SER A 1 280 ? 15.004 -5.722 -10.186 1.00 52.66 280 SER A N 1
ATOM 2137 C CA . SER A 1 280 ? 14.556 -7.107 -10.338 1.00 52.66 280 SER A CA 1
ATOM 2138 C C . SER A 1 280 ? 13.812 -7.575 -9.078 1.00 52.66 280 SER A C 1
ATOM 2140 O O . SER A 1 280 ? 14.304 -7.334 -7.970 1.00 52.66 280 SER A O 1
ATOM 2142 N N . PRO A 1 281 ? 12.628 -8.205 -9.204 1.00 47.72 281 PRO A N 1
ATOM 2143 C CA . PRO A 1 281 ? 11.784 -8.545 -8.063 1.00 47.72 281 PRO A CA 1
ATOM 2144 C C . PRO A 1 281 ? 12.378 -9.673 -7.211 1.00 47.72 281 PRO A C 1
ATOM 2146 O O . PRO A 1 281 ? 12.963 -10.624 -7.719 1.00 47.72 281 PRO A O 1
ATOM 2149 N N . GLY A 1 282 ? 12.164 -9.590 -5.899 1.00 48.75 282 GLY A N 1
ATOM 2150 C CA . GLY A 1 282 ? 12.534 -10.626 -4.940 1.00 48.75 282 GLY A CA 1
ATOM 2151 C C . GLY A 1 282 ? 12.694 -10.064 -3.529 1.00 48.75 282 GLY A C 1
ATOM 2152 O O . GLY A 1 282 ? 12.564 -8.863 -3.304 1.00 48.75 282 GLY A O 1
ATOM 2153 N N . ALA A 1 283 ? 13.007 -10.940 -2.578 1.00 46.72 283 ALA A N 1
ATOM 2154 C CA . ALA A 1 283 ? 13.459 -10.571 -1.242 1.00 46.72 283 ALA A CA 1
ATOM 2155 C C . ALA A 1 283 ? 14.804 -11.260 -0.990 1.00 46.72 283 ALA A C 1
ATOM 2157 O O . ALA A 1 283 ? 14.950 -12.439 -1.296 1.00 46.72 283 ALA A O 1
ATOM 2158 N N . ALA A 1 284 ? 15.780 -10.523 -0.460 1.00 51.69 284 ALA A N 1
ATOM 2159 C CA . ALA A 1 284 ? 17.125 -11.030 -0.202 1.00 51.69 284 ALA A CA 1
ATOM 2160 C C . ALA A 1 284 ? 17.545 -10.713 1.235 1.00 51.69 284 ALA A C 1
ATOM 2162 O O . ALA A 1 284 ? 17.427 -9.570 1.692 1.00 51.69 284 ALA A O 1
ATOM 2163 N N . ILE A 1 285 ? 18.102 -11.705 1.926 1.00 47.59 285 ILE A N 1
ATOM 2164 C CA . ILE A 1 285 ? 18.673 -11.590 3.274 1.00 47.59 285 ILE A CA 1
ATOM 2165 C C . ILE A 1 285 ? 20.072 -12.222 3.224 1.00 47.59 285 ILE A C 1
ATOM 2167 O O . ILE A 1 285 ? 20.273 -13.212 2.530 1.00 47.59 285 ILE A O 1
ATOM 2171 N N . GLY A 1 286 ? 21.052 -11.585 3.864 1.00 55.72 286 GLY A N 1
ATOM 2172 C CA . GLY A 1 286 ? 22.473 -11.905 3.702 1.00 55.72 286 GLY A CA 1
ATOM 2173 C C . GLY A 1 286 ? 23.378 -10.716 4.038 1.00 55.72 286 GLY A C 1
ATOM 2174 O O . GLY A 1 286 ? 22.890 -9.588 4.172 1.00 55.72 286 GLY A O 1
ATOM 2175 N N . GLN A 1 287 ? 24.676 -10.981 4.182 1.00 55.59 287 GLN A N 1
ATOM 2176 C CA . GLN A 1 287 ? 25.715 -10.014 4.544 1.00 55.59 287 GLN A CA 1
ATOM 2177 C C . GLN A 1 287 ? 26.207 -9.223 3.327 1.00 55.59 287 GLN A C 1
ATOM 2179 O O . GLN A 1 287 ? 26.239 -9.736 2.213 1.00 55.59 287 GLN A O 1
ATOM 2184 N N . ILE A 1 288 ? 26.586 -7.964 3.536 1.00 62.91 288 ILE A N 1
ATOM 2185 C CA . ILE A 1 288 ? 27.034 -7.060 2.470 1.00 62.91 288 ILE A CA 1
ATOM 2186 C C . ILE A 1 288 ? 28.472 -7.392 2.048 1.00 62.91 288 ILE A C 1
ATOM 2188 O O . ILE A 1 288 ? 29.361 -7.469 2.893 1.00 62.91 288 ILE A O 1
ATOM 2192 N N . VAL A 1 289 ? 28.702 -7.510 0.738 1.00 67.06 289 VAL A N 1
ATOM 2193 C CA . VAL A 1 289 ? 30.019 -7.754 0.132 1.00 67.06 289 VAL A CA 1
ATOM 2194 C C . VAL A 1 289 ? 30.274 -6.835 -1.074 1.00 67.06 289 VAL A C 1
ATOM 2196 O O . VAL A 1 289 ? 29.331 -6.431 -1.750 1.00 67.06 289 VAL A O 1
ATOM 2199 N N . PHE A 1 290 ? 31.540 -6.491 -1.346 1.00 68.94 290 PHE A N 1
ATOM 2200 C CA . PHE A 1 290 ? 31.920 -5.341 -2.200 1.00 68.94 290 PHE A CA 1
ATOM 2201 C C . PHE A 1 290 ? 32.664 -5.697 -3.494 1.00 68.94 290 PHE A C 1
ATOM 2203 O O . PHE A 1 290 ? 33.232 -4.833 -4.161 1.00 68.94 290 PHE A O 1
ATOM 2210 N N . SER A 1 291 ? 32.718 -6.974 -3.850 1.00 69.50 291 SER A N 1
ATOM 2211 C CA . SER A 1 291 ? 33.268 -7.452 -5.123 1.00 69.50 291 SER A CA 1
ATOM 2212 C C . SER A 1 291 ? 32.570 -8.751 -5.501 1.00 69.50 291 SER A C 1
ATOM 2214 O O . SER A 1 291 ? 31.965 -9.392 -4.638 1.00 69.50 291 SER A O 1
ATOM 2216 N N . ALA A 1 292 ? 32.642 -9.138 -6.771 1.00 63.50 292 ALA A N 1
ATOM 2217 C CA . ALA A 1 292 ? 31.990 -10.350 -7.242 1.00 63.50 292 ALA A CA 1
ATOM 2218 C C . ALA A 1 292 ? 32.571 -11.621 -6.629 1.00 63.50 292 ALA A C 1
ATOM 2220 O O . ALA A 1 292 ? 31.862 -12.301 -5.892 1.00 63.50 292 ALA A O 1
ATOM 2221 N N . ASP A 1 293 ? 33.867 -11.848 -6.832 1.00 66.38 293 ASP A N 1
ATOM 2222 C CA . ASP A 1 293 ? 34.807 -12.356 -5.836 1.00 66.38 293 ASP A CA 1
ATOM 2223 C C . ASP A 1 293 ? 34.179 -12.684 -4.465 1.00 66.38 293 ASP A C 1
ATOM 2225 O O . ASP A 1 293 ? 33.991 -13.846 -4.099 1.00 66.38 293 ASP A O 1
ATOM 2229 N N . ASP A 1 294 ? 33.905 -11.649 -3.663 1.00 61.75 294 ASP A N 1
ATOM 2230 C CA . ASP A 1 294 ? 33.445 -11.773 -2.284 1.00 61.75 294 ASP A CA 1
ATOM 2231 C C . ASP A 1 294 ? 32.086 -12.495 -2.212 1.00 61.75 294 ASP A C 1
ATOM 2233 O O . ASP A 1 294 ? 31.857 -13.307 -1.321 1.00 61.75 294 ASP A O 1
ATOM 2237 N N . ALA A 1 295 ? 31.177 -12.241 -3.156 1.00 58.97 295 ALA A N 1
ATOM 2238 C CA . ALA A 1 295 ? 29.891 -12.930 -3.218 1.00 58.97 295 ALA A CA 1
ATOM 2239 C C . ALA A 1 295 ? 30.031 -14.409 -3.611 1.00 58.97 295 ALA A C 1
ATOM 2241 O O . ALA A 1 295 ? 29.294 -15.240 -3.078 1.00 58.97 295 ALA A O 1
ATOM 2242 N N . GLU A 1 296 ? 30.982 -14.766 -4.479 1.00 66.62 296 GLU A N 1
ATOM 2243 C CA . GLU A 1 296 ? 31.255 -16.167 -4.836 1.00 66.62 296 GLU A CA 1
ATOM 2244 C C . GLU A 1 296 ? 31.757 -16.984 -3.642 1.00 66.62 296 GLU A C 1
ATOM 2246 O O . GLU A 1 296 ? 31.378 -18.147 -3.486 1.00 66.62 296 GLU A O 1
ATOM 2251 N N . ALA A 1 297 ? 32.544 -16.363 -2.759 1.00 57.38 297 ALA A N 1
ATOM 2252 C CA . ALA A 1 297 ? 33.038 -16.999 -1.540 1.00 57.38 297 ALA A CA 1
ATOM 2253 C C . ALA A 1 297 ? 31.932 -17.272 -0.506 1.00 57.38 297 ALA A C 1
ATOM 2255 O O . ALA A 1 297 ? 31.945 -18.314 0.149 1.00 57.38 297 ALA A O 1
ATOM 2256 N N . TRP A 1 298 ? 30.967 -16.356 -0.369 1.00 52.25 298 TRP A N 1
ATOM 2257 C CA . TRP A 1 298 ? 29.892 -16.432 0.635 1.00 52.25 298 TRP A CA 1
ATOM 2258 C C . TRP A 1 298 ? 28.592 -17.083 0.117 1.00 52.25 298 TRP A C 1
ATOM 2260 O O . TRP A 1 298 ? 27.693 -17.395 0.901 1.00 52.25 298 TRP A O 1
ATOM 2270 N N . GLN A 1 299 ? 28.471 -17.292 -1.199 1.00 64.56 299 GLN A N 1
ATOM 2271 C CA . GLN A 1 299 ? 27.317 -17.892 -1.880 1.00 64.56 299 GLN A CA 1
ATOM 2272 C C . GLN A 1 299 ? 25.955 -17.398 -1.342 1.00 64.56 299 GLN A C 1
ATOM 2274 O O . GLN A 1 299 ? 25.651 -16.204 -1.359 1.00 64.56 299 GLN A O 1
ATOM 2279 N N . LYS A 1 300 ? 25.122 -18.328 -0.846 1.00 50.94 300 LYS A N 1
ATOM 2280 C CA . LYS A 1 300 ? 23.729 -18.113 -0.425 1.00 50.94 300 LYS A CA 1
ATOM 2281 C C . LYS A 1 300 ? 23.568 -17.237 0.822 1.00 50.94 300 LYS A C 1
ATOM 2283 O O . LYS A 1 300 ? 22.431 -17.019 1.231 1.00 50.94 300 LYS A O 1
ATOM 2288 N N . GLU A 1 301 ? 24.648 -16.733 1.410 1.00 45.41 301 GLU A N 1
ATOM 2289 C CA . GLU A 1 301 ? 24.605 -15.806 2.547 1.00 45.41 301 GLU A CA 1
ATOM 2290 C C . GLU A 1 301 ? 25.092 -14.389 2.190 1.00 45.41 301 GLU A C 1
ATOM 2292 O O . GLU A 1 301 ? 24.971 -13.487 3.017 1.00 45.41 301 GLU A O 1
ATOM 2297 N N . GLY A 1 302 ? 25.587 -14.151 0.968 1.00 50.59 302 GLY A N 1
ATOM 2298 C CA . GLY A 1 302 ? 26.090 -12.844 0.519 1.00 50.59 302 GLY A CA 1
ATOM 2299 C C . GLY A 1 302 ? 25.062 -11.962 -0.211 1.00 50.59 302 GLY A C 1
ATOM 2300 O O . GLY A 1 302 ? 24.130 -12.450 -0.852 1.00 50.59 302 GLY A O 1
ATOM 2301 N N . LYS A 1 303 ? 25.266 -10.642 -0.167 1.00 54.75 303 LYS A N 1
ATOM 2302 C CA . LYS A 1 303 ? 24.591 -9.593 -0.952 1.00 54.75 303 LYS A CA 1
ATOM 2303 C C . LYS A 1 303 ? 25.637 -8.672 -1.569 1.00 54.75 303 LYS A C 1
ATOM 2305 O O . LYS A 1 303 ? 26.351 -7.991 -0.835 1.00 54.75 303 LYS A O 1
ATOM 2310 N N . GLN A 1 304 ? 25.706 -8.604 -2.891 1.00 65.25 304 GLN A N 1
ATOM 2311 C CA . GLN A 1 304 ? 26.697 -7.768 -3.563 1.00 65.25 304 GLN A CA 1
ATOM 2312 C C . GLN A 1 304 ? 26.231 -6.311 -3.609 1.00 65.25 304 GLN A C 1
ATOM 2314 O O . GLN A 1 304 ? 25.128 -6.017 -4.072 1.00 65.25 304 GLN A O 1
ATOM 2319 N N . VAL A 1 305 ? 27.080 -5.406 -3.127 1.00 63.50 305 VAL A N 1
ATOM 2320 C CA . VAL A 1 305 ? 26.840 -3.963 -3.090 1.00 63.50 305 VAL A CA 1
ATOM 2321 C C . VAL A 1 305 ? 27.992 -3.259 -3.798 1.00 63.50 305 VAL A C 1
ATOM 2323 O O . VAL A 1 305 ? 29.148 -3.423 -3.414 1.00 63.50 305 VAL A O 1
ATOM 2326 N N . ARG A 1 306 ? 27.685 -2.499 -4.850 1.00 68.62 306 ARG A N 1
ATOM 2327 C CA . ARG A 1 306 ? 28.677 -1.848 -5.725 1.00 68.62 306 ARG A CA 1
ATOM 2328 C C . ARG A 1 306 ? 28.272 -0.409 -6.030 1.00 68.62 306 ARG A C 1
ATOM 2330 O O . ARG A 1 306 ? 27.102 -0.045 -5.899 1.00 68.62 306 ARG A O 1
ATOM 2337 N N . THR A 1 307 ? 29.216 0.412 -6.482 1.00 64.81 307 THR A N 1
ATOM 2338 C CA . THR A 1 307 ? 28.877 1.724 -7.058 1.00 64.81 307 THR A CA 1
ATOM 2339 C C . THR A 1 307 ? 28.031 1.526 -8.326 1.00 64.81 307 THR A C 1
ATOM 2341 O O . THR A 1 307 ? 26.870 1.941 -8.371 1.00 64.81 307 THR A O 1
ATOM 2344 N N . GLU A 1 308 ? 28.576 0.772 -9.284 1.00 70.31 308 GLU A N 1
ATOM 2345 C CA . GLU A 1 308 ? 27.909 0.154 -10.440 1.00 70.31 308 GLU A CA 1
ATOM 2346 C C . GLU A 1 308 ? 28.539 -1.233 -10.667 1.00 70.31 308 GLU A C 1
ATOM 2348 O O . GLU A 1 308 ? 29.651 -1.474 -10.200 1.00 70.31 308 GLU A O 1
ATOM 2353 N N . THR A 1 309 ? 27.847 -2.153 -11.347 1.00 70.50 309 THR A N 1
ATOM 2354 C CA . THR A 1 309 ? 28.410 -3.475 -11.696 1.00 70.50 309 THR A CA 1
ATOM 2355 C C . THR A 1 309 ? 28.936 -3.495 -13.126 1.00 70.50 309 THR A C 1
ATOM 2357 O O . THR A 1 309 ? 28.221 -3.059 -14.032 1.00 70.50 309 THR A O 1
ATOM 2360 N N . SER A 1 310 ? 30.090 -4.108 -13.338 1.00 63.81 310 SER A N 1
ATOM 2361 C CA . SER A 1 310 ? 30.728 -4.334 -14.642 1.00 63.81 310 SER A CA 1
ATOM 2362 C C . SER A 1 310 ? 30.642 -5.809 -15.084 1.00 63.81 310 SER A C 1
ATOM 2364 O O . SER A 1 310 ? 30.184 -6.652 -14.310 1.00 63.81 310 SER A O 1
ATOM 2366 N N . PRO A 1 311 ? 31.057 -6.177 -16.313 1.00 54.31 311 PRO A N 1
ATOM 2367 C CA . PRO A 1 311 ? 31.093 -7.577 -16.744 1.00 54.31 311 PRO A CA 1
ATOM 2368 C C . PRO A 1 311 ? 31.985 -8.486 -15.885 1.00 54.31 311 PRO A C 1
ATOM 2370 O O . PRO A 1 311 ? 31.659 -9.662 -15.736 1.00 54.31 311 PRO A O 1
ATOM 2373 N N . GLU A 1 312 ? 33.053 -7.976 -15.256 1.00 51.81 312 GLU A N 1
ATOM 2374 C CA . GLU A 1 312 ? 33.807 -8.759 -14.266 1.00 51.81 312 GLU A CA 1
ATOM 2375 C C . GLU A 1 312 ? 33.036 -9.005 -12.953 1.00 51.81 312 GLU A C 1
ATOM 2377 O O . GLU A 1 312 ? 33.396 -9.911 -12.207 1.00 51.81 312 GLU A O 1
ATOM 2382 N N . ASP A 1 313 ? 31.926 -8.298 -12.684 1.00 63.53 313 ASP A N 1
ATOM 2383 C CA . ASP A 1 313 ? 31.099 -8.566 -11.500 1.00 63.53 313 ASP A CA 1
ATOM 2384 C C . ASP A 1 313 ? 30.183 -9.815 -11.632 1.00 63.53 313 ASP A C 1
ATOM 2386 O O . ASP A 1 313 ? 29.522 -10.221 -10.670 1.00 63.53 313 ASP A O 1
ATOM 2390 N N . VAL A 1 314 ? 30.108 -10.430 -12.819 1.00 70.06 314 VAL A N 1
ATOM 2391 C CA . VAL A 1 314 ? 29.072 -11.411 -13.208 1.00 70.06 314 VAL A CA 1
ATOM 2392 C C . VAL A 1 314 ? 28.988 -12.648 -12.305 1.00 70.06 314 VAL A C 1
ATOM 2394 O O . VAL A 1 314 ? 27.887 -13.016 -11.889 1.00 70.06 314 VAL A O 1
ATOM 2397 N N . GLY A 1 315 ? 30.104 -13.302 -11.976 1.00 63.44 315 GLY A N 1
ATOM 2398 C CA . GLY A 1 315 ? 30.068 -14.557 -11.209 1.00 63.44 315 GLY A CA 1
ATOM 2399 C C . GLY A 1 315 ? 29.567 -14.362 -9.771 1.00 63.44 315 GLY A C 1
ATOM 2400 O O . GLY A 1 315 ? 28.702 -15.100 -9.296 1.00 63.44 315 GLY A O 1
ATOM 2401 N N . GLY A 1 316 ? 29.978 -13.272 -9.125 1.00 64.00 316 GLY A N 1
ATOM 2402 C CA . GLY A 1 316 ? 29.474 -12.862 -7.815 1.00 64.00 316 GLY A CA 1
ATOM 2403 C C . GLY A 1 316 ? 28.016 -12.434 -7.815 1.00 64.00 316 GLY A C 1
ATOM 2404 O O . GLY A 1 316 ? 27.266 -12.806 -6.909 1.00 64.00 316 GLY A O 1
ATOM 2405 N N . MET A 1 317 ? 27.567 -11.762 -8.878 1.00 73.62 317 MET A N 1
ATOM 2406 C CA . MET A 1 317 ? 26.144 -11.467 -9.063 1.00 73.62 317 MET A CA 1
ATOM 2407 C C . MET A 1 317 ? 25.358 -12.791 -9.167 1.00 73.62 317 MET A C 1
ATOM 2409 O O . MET A 1 317 ? 24.259 -12.923 -8.615 1.00 73.62 317 MET A O 1
ATOM 2413 N N . HIS A 1 318 ? 25.945 -13.820 -9.791 1.00 72.62 318 HIS A N 1
ATOM 2414 C CA . HIS A 1 318 ? 25.392 -15.174 -9.858 1.00 72.62 318 HIS A CA 1
ATOM 2415 C C . HIS A 1 318 ? 25.517 -15.967 -8.537 1.00 72.62 318 HIS A C 1
ATOM 2417 O O . HIS A 1 318 ? 24.730 -16.887 -8.303 1.00 72.62 318 HIS A O 1
ATOM 2423 N N . ALA A 1 319 ? 26.342 -15.540 -7.581 1.00 68.88 319 ALA A N 1
ATOM 2424 C CA . ALA A 1 319 ? 26.417 -16.134 -6.243 1.00 68.88 319 ALA A CA 1
ATOM 2425 C C . ALA A 1 319 ? 25.480 -15.477 -5.203 1.00 68.88 319 ALA A C 1
ATOM 2427 O O . ALA A 1 319 ? 24.740 -16.187 -4.523 1.00 68.88 319 ALA A O 1
ATOM 2428 N N . ALA A 1 320 ? 25.423 -14.141 -5.135 1.00 71.31 320 ALA A N 1
ATOM 2429 C CA . ALA A 1 320 ? 24.699 -13.386 -4.100 1.00 71.31 320 ALA A CA 1
ATOM 2430 C C . ALA A 1 320 ? 23.173 -13.639 -4.048 1.00 71.31 320 ALA A C 1
ATOM 2432 O O . ALA A 1 320 ? 22.520 -13.798 -5.079 1.00 71.31 320 ALA A O 1
ATOM 2433 N N . GLN A 1 321 ? 22.561 -13.568 -2.861 1.00 68.38 321 GLN A N 1
ATOM 2434 C CA . GLN A 1 321 ? 21.096 -13.557 -2.671 1.00 68.38 321 GLN A CA 1
ATOM 2435 C C . GLN A 1 321 ? 20.410 -12.370 -3.367 1.00 68.38 321 GLN A C 1
ATOM 2437 O O . GLN A 1 321 ? 19.271 -12.475 -3.823 1.00 68.38 321 GLN A O 1
ATOM 2442 N N . GLY A 1 322 ? 21.092 -11.227 -3.433 1.00 71.62 322 GLY A N 1
ATOM 2443 C CA . GLY A 1 322 ? 20.594 -10.030 -4.095 1.00 71.62 322 GLY A CA 1
ATOM 2444 C C . GLY A 1 322 ? 21.684 -8.991 -4.320 1.00 71.62 322 GLY A C 1
ATOM 2445 O O . GLY A 1 322 ? 22.760 -9.064 -3.722 1.00 71.62 322 GLY A O 1
ATOM 2446 N N . ILE A 1 323 ? 21.385 -8.046 -5.207 1.00 82.81 323 ILE A N 1
ATOM 2447 C CA . ILE A 1 323 ? 22.323 -7.052 -5.741 1.00 82.81 323 ILE A CA 1
ATOM 2448 C C . ILE A 1 323 ? 21.807 -5.641 -5.427 1.00 82.81 323 ILE A C 1
ATOM 2450 O O . ILE A 1 323 ? 20.609 -5.367 -5.545 1.00 82.81 323 ILE A O 1
ATOM 2454 N N . LEU A 1 324 ? 22.706 -4.745 -5.025 1.00 79.38 324 LEU A N 1
ATOM 2455 C CA . LEU A 1 324 ? 22.421 -3.339 -4.742 1.00 79.38 324 LEU A CA 1
ATOM 2456 C C . LEU A 1 324 ? 23.461 -2.449 -5.434 1.00 79.38 324 LEU A C 1
ATOM 2458 O O . LEU A 1 324 ? 24.661 -2.659 -5.252 1.00 79.38 324 LEU A O 1
ATOM 2462 N N . THR A 1 325 ? 23.024 -1.440 -6.189 1.00 78.19 325 THR A N 1
ATOM 2463 C CA . THR A 1 325 ? 23.935 -0.433 -6.763 1.00 78.19 325 THR A CA 1
ATOM 2464 C C . THR A 1 325 ? 23.564 0.992 -6.371 1.00 78.19 325 THR A C 1
ATOM 2466 O O . THR A 1 325 ? 22.384 1.340 -6.287 1.00 78.19 325 THR A O 1
ATOM 2469 N N . ALA A 1 326 ? 24.579 1.830 -6.150 1.00 73.25 326 ALA A N 1
ATOM 2470 C CA . ALA A 1 326 ? 24.401 3.256 -5.863 1.00 73.25 326 ALA A CA 1
ATOM 2471 C C . ALA A 1 326 ? 23.919 4.036 -7.103 1.00 73.25 326 ALA A C 1
ATOM 2473 O O . ALA A 1 326 ? 23.090 4.939 -7.004 1.00 73.25 326 ALA A O 1
ATOM 2474 N N . ARG A 1 327 ? 24.406 3.654 -8.290 1.00 69.31 327 ARG A N 1
ATOM 2475 C CA . ARG A 1 327 ? 24.046 4.237 -9.593 1.00 69.31 327 ARG A CA 1
ATOM 2476 C C . ARG A 1 327 ? 23.480 3.168 -10.546 1.00 69.31 327 ARG A C 1
ATOM 2478 O O . ARG A 1 327 ? 23.286 2.015 -10.157 1.00 69.31 327 ARG A O 1
ATOM 2485 N N . GLY A 1 328 ? 23.169 3.559 -11.782 1.00 61.94 328 GLY A N 1
ATOM 2486 C CA . GLY A 1 328 ? 22.582 2.694 -12.811 1.00 61.94 328 GLY A CA 1
ATOM 2487 C C . GLY A 1 328 ? 21.046 2.632 -12.786 1.00 61.94 328 GLY A C 1
ATOM 2488 O O . GLY A 1 328 ? 2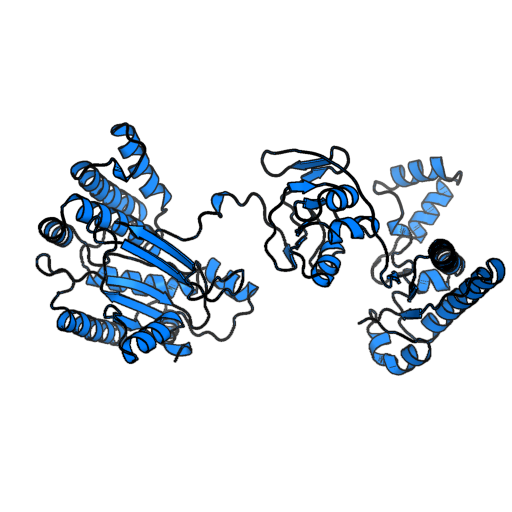0.419 2.508 -11.738 1.00 61.94 328 GLY A O 1
ATOM 2489 N N . GLY A 1 329 ? 20.421 2.720 -13.966 1.00 52.56 329 GLY A N 1
ATOM 2490 C CA . GLY A 1 329 ? 18.960 2.677 -14.129 1.00 52.56 329 GLY A CA 1
ATOM 2491 C C . GLY A 1 329 ? 18.366 1.263 -14.237 1.00 52.56 329 GLY A C 1
ATOM 2492 O O . GLY A 1 329 ? 19.060 0.256 -14.101 1.00 52.56 329 GLY A O 1
ATOM 2493 N N . MET A 1 330 ? 17.076 1.177 -14.586 1.00 60.22 330 MET A N 1
ATOM 2494 C CA . MET A 1 330 ? 16.361 -0.094 -14.838 1.00 60.22 330 MET A CA 1
ATOM 2495 C C . MET A 1 330 ? 16.957 -0.940 -15.982 1.00 60.22 330 MET A C 1
ATOM 2497 O O . MET A 1 330 ? 16.677 -2.137 -16.070 1.00 60.22 330 MET A O 1
ATOM 2501 N N . THR A 1 331 ? 17.769 -0.336 -16.849 1.00 64.19 331 THR A N 1
ATOM 2502 C CA . THR A 1 331 ? 18.499 -0.954 -17.971 1.00 64.19 331 THR A CA 1
ATOM 2503 C C . THR A 1 331 ? 20.000 -1.128 -17.704 1.00 64.19 331 THR A C 1
ATOM 2505 O O . THR A 1 331 ? 20.726 -1.549 -18.597 1.00 64.19 331 THR A O 1
ATOM 2508 N N . SER A 1 332 ? 20.480 -0.818 -16.493 1.00 65.62 332 SER A N 1
ATOM 2509 C CA . SER A 1 332 ? 21.883 -1.033 -16.108 1.00 65.62 332 SER A CA 1
ATOM 2510 C C . SER A 1 332 ? 22.282 -2.510 -16.156 1.00 65.62 332 SER A C 1
ATOM 2512 O O . SER A 1 332 ? 21.429 -3.395 -16.053 1.00 65.62 332 SER A O 1
ATOM 2514 N N . HIS A 1 333 ? 23.590 -2.771 -16.239 1.00 68.19 333 HIS A N 1
ATOM 2515 C CA . HIS A 1 333 ? 24.163 -4.119 -16.182 1.00 68.19 333 HIS A CA 1
ATOM 2516 C C . HIS A 1 333 ? 23.599 -4.931 -15.001 1.00 68.19 333 HIS A C 1
ATOM 2518 O O . HIS A 1 333 ? 23.054 -6.015 -15.205 1.00 68.19 333 HIS A O 1
ATOM 2524 N N . ALA A 1 334 ? 23.602 -4.345 -13.796 1.00 62.00 334 ALA A N 1
ATOM 2525 C CA . ALA A 1 334 ? 23.018 -4.926 -12.587 1.00 62.00 334 ALA A CA 1
ATOM 2526 C C . ALA A 1 334 ? 21.564 -5.371 -12.797 1.00 62.00 334 ALA A C 1
ATOM 2528 O O . ALA A 1 334 ? 21.201 -6.516 -12.524 1.00 62.00 334 ALA A O 1
ATOM 2529 N N . ALA A 1 335 ? 20.738 -4.470 -13.332 1.00 53.38 335 ALA A N 1
ATOM 2530 C CA . ALA A 1 335 ? 19.311 -4.682 -13.509 1.00 53.38 335 ALA A CA 1
ATOM 2531 C C . ALA A 1 335 ? 18.971 -5.705 -14.606 1.00 53.38 335 ALA A C 1
ATOM 2533 O O . ALA A 1 335 ? 18.033 -6.485 -14.443 1.00 53.38 335 ALA A O 1
ATOM 2534 N N . VAL A 1 336 ? 19.712 -5.718 -15.717 1.00 60.38 336 VAL A N 1
ATOM 2535 C CA . VAL A 1 336 ? 19.504 -6.674 -16.818 1.00 60.38 336 VAL A CA 1
ATOM 2536 C C . VAL A 1 336 ? 19.927 -8.078 -16.392 1.00 60.38 336 VAL A C 1
ATOM 2538 O O . VAL A 1 336 ? 19.136 -9.017 -16.496 1.00 60.38 336 VAL A O 1
ATOM 2541 N N . VAL A 1 337 ? 21.138 -8.212 -15.850 1.00 64.88 337 VAL A N 1
ATOM 2542 C CA . VAL A 1 337 ? 21.727 -9.501 -15.468 1.00 64.88 337 VAL A CA 1
ATOM 2543 C C . VAL A 1 337 ? 20.967 -10.139 -14.297 1.00 64.88 337 VAL A C 1
ATOM 2545 O O . VAL A 1 337 ? 20.622 -11.318 -14.361 1.00 64.88 337 VAL A O 1
ATOM 2548 N N . ALA A 1 338 ? 20.595 -9.366 -13.268 1.00 63.78 338 ALA A N 1
ATOM 2549 C CA . ALA A 1 338 ? 19.830 -9.899 -12.138 1.00 63.78 338 ALA A CA 1
ATOM 2550 C C . ALA A 1 338 ? 18.434 -10.410 -12.534 1.00 63.78 338 ALA A C 1
ATOM 2552 O O . ALA A 1 338 ? 17.999 -11.444 -12.021 1.00 63.78 338 ALA A O 1
ATOM 2553 N N . ARG A 1 339 ? 17.749 -9.736 -13.475 1.00 70.62 339 ARG A N 1
ATOM 2554 C CA . ARG A 1 339 ? 16.478 -10.229 -14.038 1.00 70.62 339 ARG A CA 1
ATOM 2555 C C . ARG A 1 339 ? 16.668 -11.525 -14.820 1.00 70.62 339 ARG A C 1
ATOM 2557 O O . ARG A 1 339 ? 15.847 -12.426 -14.675 1.00 70.62 339 ARG A O 1
ATOM 2564 N N . GLY A 1 340 ? 17.757 -11.643 -15.585 1.00 56.16 340 GLY A N 1
ATOM 2565 C CA . GLY A 1 340 ? 18.103 -12.857 -16.335 1.00 56.16 340 GLY A CA 1
ATOM 2566 C C . GLY A 1 340 ? 18.242 -14.114 -15.466 1.00 56.16 340 GLY A C 1
ATOM 2567 O O . GLY A 1 340 ? 17.987 -15.216 -15.946 1.00 56.16 340 GLY A O 1
ATOM 2568 N N . TRP A 1 341 ? 18.572 -13.956 -14.180 1.00 66.25 341 TRP A N 1
ATOM 2569 C CA . TRP A 1 341 ? 18.678 -15.057 -13.211 1.00 66.25 341 TRP A CA 1
ATOM 2570 C C . TRP A 1 341 ? 17.575 -15.068 -12.141 1.00 66.25 341 TRP A C 1
ATOM 2572 O O . TRP A 1 341 ? 17.670 -15.824 -11.175 1.00 66.25 341 TRP A O 1
ATOM 2582 N N . GLY A 1 342 ? 16.541 -14.227 -12.269 1.00 66.00 342 GLY A N 1
ATOM 2583 C CA . GLY A 1 342 ? 15.436 -14.152 -11.304 1.00 66.00 342 GLY A CA 1
ATOM 2584 C C . GLY A 1 342 ? 15.847 -13.715 -9.890 1.00 66.00 342 GLY A C 1
ATOM 2585 O O . GLY A 1 342 ? 15.187 -14.081 -8.919 1.00 66.00 342 GLY A O 1
ATOM 2586 N N . LYS A 1 343 ? 16.947 -12.965 -9.754 1.00 72.69 343 LYS A N 1
ATOM 2587 C CA . LYS A 1 343 ? 17.488 -12.518 -8.462 1.00 72.69 343 LYS A CA 1
ATOM 2588 C C . LYS A 1 343 ? 16.941 -11.162 -8.044 1.00 72.69 343 LYS A C 1
ATOM 2590 O O . LYS A 1 343 ? 16.692 -10.308 -8.888 1.00 72.69 343 LYS A O 1
ATOM 2595 N N . CYS A 1 344 ? 16.843 -10.931 -6.737 1.00 64.38 344 CYS A N 1
ATOM 2596 C CA . CYS A 1 344 ? 16.493 -9.624 -6.183 1.00 64.38 344 CYS A CA 1
ATOM 2597 C C . CYS A 1 344 ? 17.555 -8.572 -6.555 1.00 64.38 344 CYS A C 1
ATOM 2599 O O . CYS A 1 344 ? 18.744 -8.782 -6.306 1.00 64.38 344 CYS A O 1
ATOM 2601 N N . CYS A 1 345 ? 17.143 -7.434 -7.119 1.00 71.44 345 CYS A N 1
ATOM 2602 C CA . CYS A 1 345 ? 18.049 -6.326 -7.420 1.00 71.44 345 CYS A CA 1
ATOM 2603 C C . CYS A 1 345 ? 17.396 -4.969 -7.163 1.00 71.44 345 CYS A C 1
ATOM 2605 O O . CYS A 1 345 ? 16.284 -4.706 -7.628 1.00 71.44 345 CYS A O 1
ATOM 2607 N N . VAL A 1 346 ? 18.144 -4.084 -6.506 1.00 70.69 346 VAL A N 1
ATOM 2608 C CA . VAL A 1 346 ? 17.816 -2.667 -6.330 1.00 70.69 346 VAL A CA 1
ATOM 2609 C C . VAL A 1 346 ? 18.931 -1.841 -6.972 1.00 70.69 346 VAL A C 1
ATOM 2611 O O . VAL A 1 346 ? 20.080 -1.942 -6.557 1.00 70.69 346 VAL A O 1
ATOM 2614 N N . ALA A 1 347 ? 18.622 -1.052 -7.999 1.00 70.00 347 ALA A N 1
ATOM 2615 C CA . ALA A 1 347 ? 19.620 -0.258 -8.727 1.00 70.00 347 ALA A CA 1
ATOM 2616 C C . ALA A 1 347 ? 19.443 1.246 -8.476 1.00 70.00 347 ALA A C 1
ATOM 2618 O O . ALA A 1 347 ? 18.351 1.682 -8.112 1.00 70.00 347 ALA A O 1
ATOM 2619 N N . GLY A 1 348 ? 20.485 2.052 -8.686 1.00 70.31 348 GLY A N 1
ATOM 2620 C CA . GLY A 1 348 ? 20.377 3.515 -8.626 1.00 70.31 348 GLY A CA 1
ATOM 2621 C C . GLY A 1 348 ? 19.931 4.056 -7.265 1.00 70.31 348 GLY A C 1
ATOM 2622 O O . GLY A 1 348 ? 19.135 4.992 -7.201 1.00 70.31 348 GLY A O 1
ATOM 2623 N N . CYS A 1 349 ? 20.380 3.431 -6.177 1.00 72.94 349 CYS A N 1
ATOM 2624 C CA . CYS A 1 349 ? 20.080 3.846 -4.813 1.00 72.94 349 CYS A CA 1
ATOM 2625 C C . CYS A 1 349 ? 20.963 5.043 -4.414 1.00 72.94 349 CYS A C 1
ATOM 2627 O O . CYS A 1 349 ? 21.987 4.881 -3.758 1.00 72.94 349 CYS A O 1
ATOM 2629 N N . ALA A 1 350 ? 20.574 6.250 -4.832 1.00 70.62 350 ALA A N 1
ATOM 2630 C CA . ALA A 1 350 ? 21.382 7.465 -4.671 1.00 70.62 350 ALA A CA 1
ATOM 2631 C C . ALA A 1 350 ? 21.740 7.817 -3.208 1.00 70.62 350 ALA A C 1
ATOM 2633 O O . ALA A 1 350 ? 22.711 8.535 -2.978 1.00 70.62 350 ALA A O 1
ATOM 2634 N N . ASP A 1 351 ? 20.987 7.297 -2.233 1.00 62.75 351 ASP A N 1
ATOM 2635 C CA . ASP A 1 351 ? 21.190 7.541 -0.799 1.00 62.75 351 ASP A CA 1
ATOM 2636 C C . ASP A 1 351 ? 22.398 6.784 -0.198 1.00 62.75 351 ASP A C 1
ATOM 2638 O O . ASP A 1 351 ? 22.775 7.052 0.946 1.00 62.75 351 ASP A O 1
ATOM 2642 N N . ILE A 1 352 ? 23.004 5.826 -0.922 1.00 64.44 352 ILE A N 1
ATOM 2643 C CA . ILE A 1 352 ? 24.169 5.063 -0.436 1.00 64.44 352 ILE A CA 1
ATOM 2644 C C . ILE A 1 352 ? 25.471 5.550 -1.079 1.00 64.44 352 ILE A C 1
ATOM 2646 O O . ILE A 1 352 ? 25.591 5.650 -2.300 1.00 64.44 352 ILE A O 1
ATOM 2650 N N . HIS A 1 353 ? 26.498 5.779 -0.259 1.00 69.94 353 HIS A N 1
ATOM 2651 C CA . HIS A 1 353 ? 27.848 6.059 -0.743 1.00 69.94 353 HIS A CA 1
ATOM 2652 C C . HIS A 1 353 ? 28.727 4.811 -0.613 1.00 69.94 353 HIS A C 1
ATOM 2654 O O . HIS A 1 353 ? 29.129 4.439 0.495 1.00 69.94 353 HIS A O 1
ATOM 2660 N N . VAL A 1 354 ? 29.013 4.162 -1.743 1.00 63.59 354 VAL A N 1
ATOM 2661 C CA . VAL A 1 354 ? 29.925 3.014 -1.822 1.00 63.59 354 VAL A CA 1
ATOM 2662 C C . VAL A 1 354 ? 31.341 3.507 -2.119 1.00 63.59 354 VAL A C 1
ATOM 2664 O O . VAL A 1 354 ? 31.561 4.302 -3.026 1.00 63.59 354 VAL A O 1
ATOM 2667 N N . ASN A 1 355 ? 32.306 3.035 -1.337 1.00 64.12 355 ASN A N 1
ATOM 2668 C CA . ASN A 1 355 ? 33.731 3.220 -1.561 1.00 64.12 355 ASN A CA 1
ATOM 2669 C C . ASN A 1 355 ? 34.364 1.834 -1.714 1.00 64.12 355 ASN A C 1
ATOM 2671 O O . ASN A 1 355 ? 34.642 1.155 -0.724 1.00 64.12 355 ASN A O 1
ATOM 2675 N N . ASP A 1 356 ? 34.552 1.405 -2.961 1.00 53.75 356 ASP A N 1
ATOM 2676 C CA . ASP A 1 356 ? 35.029 0.063 -3.306 1.00 53.75 356 ASP A CA 1
ATOM 2677 C C . ASP A 1 356 ? 36.482 -0.202 -2.847 1.00 53.75 356 ASP A C 1
ATOM 2679 O O . ASP A 1 356 ? 36.835 -1.345 -2.565 1.00 53.75 356 ASP A O 1
ATOM 2683 N N . VAL A 1 357 ? 37.312 0.841 -2.686 1.00 51.75 357 VAL A N 1
ATOM 2684 C CA . VAL A 1 357 ? 38.721 0.729 -2.241 1.00 51.75 357 VAL A CA 1
ATOM 2685 C C . VAL A 1 357 ? 38.822 0.469 -0.737 1.00 51.75 357 VAL A C 1
ATOM 2687 O O . VAL A 1 357 ? 39.540 -0.429 -0.299 1.00 51.75 357 VAL A O 1
ATOM 2690 N N . ALA A 1 358 ? 38.072 1.224 0.068 1.00 45.25 358 ALA A N 1
ATOM 2691 C CA . ALA A 1 358 ? 37.936 0.976 1.502 1.00 45.25 358 ALA A CA 1
ATOM 2692 C C . ALA A 1 358 ? 37.012 -0.221 1.806 1.00 45.25 358 ALA A C 1
ATOM 2694 O O . ALA A 1 358 ? 36.976 -0.680 2.947 1.00 45.25 358 ALA A O 1
ATOM 2695 N N . LYS A 1 359 ? 36.261 -0.690 0.794 1.00 54.53 359 LYS A N 1
ATOM 2696 C CA . LYS A 1 359 ? 35.137 -1.635 0.870 1.00 54.53 359 LYS A CA 1
ATOM 2697 C C . LYS A 1 359 ? 34.110 -1.217 1.916 1.00 54.53 359 LYS A C 1
ATOM 2699 O O . LYS A 1 359 ? 33.944 -1.854 2.943 1.00 54.53 359 LYS A O 1
ATOM 2704 N N . VAL A 1 360 ? 33.450 -0.088 1.666 1.00 51.66 360 VAL A N 1
ATOM 2705 C CA . VAL A 1 360 ? 32.493 0.526 2.595 1.00 51.66 360 VAL A CA 1
ATOM 2706 C C . VAL A 1 360 ? 31.246 0.972 1.850 1.00 51.66 360 VAL A C 1
ATOM 2708 O O . VAL A 1 360 ? 31.337 1.838 0.989 1.00 51.66 360 VAL A O 1
ATOM 2711 N N . MET A 1 361 ? 30.075 0.489 2.258 1.00 53.00 361 MET A N 1
ATOM 2712 C CA . MET A 1 361 ? 28.808 1.185 2.024 1.00 53.00 361 MET A CA 1
ATOM 2713 C C . MET A 1 361 ? 28.572 2.104 3.215 1.00 53.00 361 MET A C 1
ATOM 2715 O O . MET A 1 361 ? 28.606 1.637 4.351 1.00 53.00 361 MET A O 1
ATOM 2719 N N . THR A 1 362 ? 28.305 3.378 2.953 1.00 54.28 362 THR A N 1
ATOM 2720 C CA . THR A 1 362 ? 27.907 4.358 3.964 1.00 54.28 362 THR A CA 1
ATOM 2721 C C . THR A 1 362 ? 26.470 4.771 3.674 1.00 54.28 362 THR A C 1
ATOM 2723 O O . THR A 1 362 ? 26.197 5.369 2.636 1.00 54.28 362 THR A O 1
ATOM 2726 N N . ALA A 1 363 ? 25.557 4.429 4.580 1.00 51.06 363 ALA A N 1
ATOM 2727 C CA . ALA A 1 363 ? 24.159 4.852 4.571 1.00 51.06 363 ALA A CA 1
ATOM 2728 C C . ALA A 1 363 ? 23.788 5.179 6.022 1.00 51.06 363 ALA A C 1
ATOM 2730 O O . ALA A 1 363 ? 23.821 4.288 6.872 1.00 51.06 363 ALA A O 1
ATOM 2731 N N . ALA A 1 364 ? 23.550 6.461 6.307 1.00 48.41 364 ALA A N 1
ATOM 2732 C CA . ALA A 1 364 ? 23.410 7.067 7.639 1.00 48.41 364 ALA A CA 1
ATOM 2733 C C . ALA A 1 364 ? 24.573 6.840 8.647 1.00 48.41 364 ALA A C 1
ATOM 2735 O O . ALA A 1 364 ? 25.106 7.831 9.142 1.00 48.41 364 ALA A O 1
ATOM 2736 N N . THR A 1 365 ? 24.986 5.598 8.967 1.00 39.59 365 THR A N 1
ATOM 2737 C CA . THR A 1 365 ? 25.831 5.324 10.161 1.00 39.59 365 THR A CA 1
ATOM 2738 C C . THR A 1 365 ? 26.736 4.059 10.195 1.00 39.59 365 THR A C 1
ATOM 2740 O O . THR A 1 365 ? 27.393 3.865 11.216 1.00 39.59 365 THR A O 1
ATOM 2743 N N . MET A 1 366 ? 26.843 3.192 9.167 1.00 36.03 366 MET A N 1
ATOM 2744 C CA . MET A 1 366 ? 27.608 1.902 9.246 1.00 36.03 366 MET A CA 1
ATOM 2745 C C . MET A 1 366 ? 28.674 1.642 8.139 1.00 36.03 366 MET A C 1
ATOM 2747 O O . MET A 1 366 ? 28.741 2.410 7.185 1.00 36.03 366 MET A O 1
ATOM 2751 N N . ARG A 1 367 ? 29.556 0.614 8.316 1.00 31.22 367 ARG A N 1
ATOM 2752 C CA . ARG A 1 367 ? 30.812 0.340 7.534 1.00 31.22 367 ARG A CA 1
ATOM 2753 C C . ARG A 1 367 ? 31.478 -1.061 7.827 1.00 31.22 367 ARG A C 1
ATOM 2755 O O . ARG A 1 367 ? 31.889 -1.241 8.968 1.00 31.22 367 ARG A O 1
ATOM 2762 N N . LEU A 1 368 ? 31.639 -2.013 6.862 1.00 36.06 368 LEU A N 1
ATOM 2763 C CA . LEU A 1 368 ? 32.262 -3.395 6.986 1.00 36.06 368 LEU A CA 1
ATOM 2764 C C . LEU A 1 368 ? 32.788 -4.013 5.628 1.00 36.06 368 LEU A C 1
ATOM 2766 O O . LEU A 1 368 ? 32.405 -3.467 4.607 1.00 36.06 368 LEU A O 1
ATOM 2770 N N . VAL A 1 369 ? 33.620 -5.106 5.578 1.00 28.20 369 VAL A N 1
ATOM 2771 C CA . VAL A 1 369 ? 34.578 -5.469 4.449 1.00 28.20 369 VAL A CA 1
ATOM 2772 C C . VAL A 1 369 ? 34.877 -7.008 4.124 1.00 28.20 369 VAL A C 1
ATOM 2774 O O . VAL A 1 369 ? 35.193 -7.730 5.066 1.00 28.20 369 VAL A O 1
ATOM 2777 N N . LYS A 1 370 ? 35.007 -7.438 2.816 1.00 26.55 370 LYS A N 1
ATOM 2778 C CA . LYS A 1 370 ? 35.788 -8.598 2.155 1.00 26.55 370 LYS A CA 1
ATOM 2779 C C . LYS A 1 370 ? 35.262 -10.090 2.096 1.00 26.55 370 LYS A C 1
ATOM 2781 O O . LYS A 1 370 ? 34.379 -10.388 2.886 1.00 26.55 370 LYS A O 1
ATOM 2786 N N . MET A 1 371 ? 35.700 -11.131 1.300 1.00 28.09 371 MET A N 1
ATOM 2787 C CA . MET A 1 371 ? 36.635 -11.533 0.148 1.00 28.09 371 MET A CA 1
ATOM 2788 C C . MET A 1 371 ? 36.310 -13.032 -0.299 1.00 28.09 371 MET A C 1
ATOM 2790 O O . MET A 1 371 ? 35.617 -13.650 0.506 1.00 28.09 371 MET A O 1
ATOM 2794 N N . THR A 1 372 ? 36.805 -13.818 -1.312 1.00 26.05 372 THR A N 1
ATOM 2795 C CA . THR A 1 372 ? 36.985 -13.809 -2.825 1.00 26.05 372 THR A CA 1
ATOM 2796 C C . THR A 1 372 ? 36.922 -15.276 -3.431 1.00 26.05 372 THR A C 1
ATOM 2798 O O . THR A 1 372 ? 37.667 -16.101 -2.903 1.00 26.05 372 THR A O 1
ATOM 2801 N N . ILE A 1 373 ? 36.158 -15.622 -4.516 1.00 24.70 373 ILE A N 1
ATOM 2802 C CA . ILE A 1 373 ? 36.147 -16.897 -5.362 1.00 24.70 373 ILE A CA 1
ATOM 2803 C C . ILE A 1 373 ? 35.760 -16.624 -6.881 1.00 24.70 373 ILE A C 1
ATOM 2805 O O . ILE A 1 373 ? 35.525 -15.469 -7.206 1.00 24.70 373 ILE A O 1
ATOM 2809 N N . MET A 1 374 ? 35.752 -17.623 -7.811 1.00 26.86 374 MET A N 1
ATOM 2810 C CA . MET A 1 374 ? 35.603 -17.548 -9.308 1.00 26.86 374 MET A CA 1
ATOM 2811 C C . MET A 1 374 ? 34.758 -18.705 -9.974 1.00 26.86 374 MET A C 1
ATOM 2813 O O . MET A 1 374 ? 34.759 -19.823 -9.448 1.00 26.86 374 MET A O 1
ATOM 2817 N N . MET A 1 375 ? 34.136 -18.502 -11.170 1.00 29.50 375 MET A N 1
ATOM 2818 C CA . MET A 1 375 ? 33.187 -19.433 -11.876 1.00 29.50 375 MET A CA 1
ATOM 2819 C C . MET A 1 375 ? 33.293 -19.570 -13.436 1.00 29.50 375 MET A C 1
ATOM 2821 O O . MET A 1 375 ? 34.008 -18.805 -14.077 1.00 29.50 375 MET A O 1
ATOM 2825 N N . ALA A 1 376 ? 32.579 -20.541 -14.071 1.00 28.73 376 ALA A N 1
ATOM 2826 C CA . ALA A 1 376 ? 32.605 -20.822 -15.539 1.00 28.73 376 ALA A CA 1
ATOM 2827 C C . ALA A 1 376 ? 31.368 -21.580 -16.148 1.00 28.73 376 ALA A C 1
ATOM 2829 O O . ALA A 1 376 ? 30.534 -22.105 -15.414 1.00 28.73 376 ALA A O 1
ATOM 2830 N N . SER A 1 377 ? 31.340 -21.749 -17.494 1.00 40.41 377 SER A N 1
ATOM 2831 C CA . SER A 1 377 ? 30.574 -22.743 -18.322 1.00 40.41 377 SER A CA 1
ATOM 2832 C C . SER A 1 377 ? 29.168 -22.444 -18.927 1.00 40.41 377 SER A C 1
ATOM 2834 O O . SER A 1 377 ? 28.343 -23.348 -19.057 1.00 40.41 377 SER A O 1
ATOM 2836 N N . LEU A 1 378 ? 28.901 -21.224 -19.416 1.00 53.22 378 LEU A N 1
ATOM 2837 C CA . LEU A 1 378 ? 27.687 -20.880 -20.200 1.00 53.22 378 LEU A CA 1
ATOM 2838 C C . LEU A 1 378 ? 28.030 -20.298 -21.596 1.00 53.22 378 LEU A C 1
ATOM 2840 O O . LEU A 1 378 ? 29.185 -19.928 -21.814 1.00 53.22 378 LEU A O 1
ATOM 2844 N N . PRO A 1 379 ? 27.080 -20.219 -22.560 1.00 55.94 379 PRO A N 1
ATOM 2845 C CA . PRO A 1 379 ? 27.267 -19.425 -23.781 1.00 55.94 379 PRO A CA 1
ATOM 2846 C C . PRO A 1 379 ? 27.433 -17.936 -23.451 1.00 55.94 379 PRO A C 1
ATOM 2848 O O . PRO A 1 379 ? 26.831 -17.441 -22.497 1.00 55.94 379 PRO A O 1
ATOM 2851 N N . VAL A 1 380 ? 28.249 -17.225 -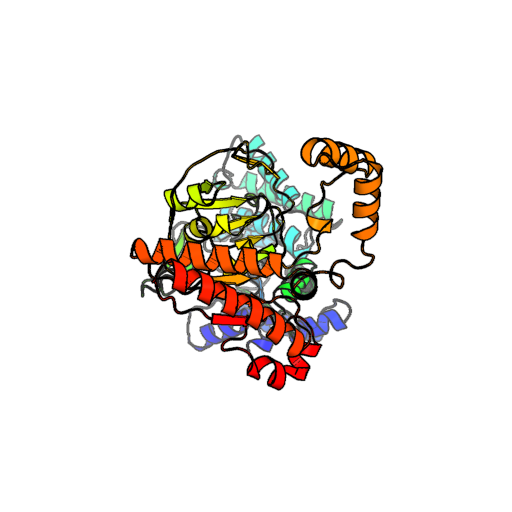24.236 1.00 61.28 380 VAL A N 1
ATOM 2852 C CA . VAL A 1 380 ? 28.631 -15.831 -23.950 1.00 61.28 380 VAL A CA 1
ATOM 2853 C C . VAL A 1 380 ? 28.517 -14.970 -25.207 1.00 61.28 380 VAL A C 1
ATOM 2855 O O . VAL A 1 380 ? 29.341 -15.067 -26.118 1.00 61.28 380 VAL A O 1
ATOM 2858 N N . THR A 1 381 ? 27.512 -14.095 -25.232 1.00 71.94 381 THR A N 1
ATOM 2859 C CA . THR A 1 381 ? 27.320 -13.091 -26.284 1.00 71.94 381 THR A CA 1
ATOM 2860 C C . THR A 1 381 ? 28.131 -11.835 -25.963 1.00 71.94 381 THR A C 1
ATOM 2862 O O . THR A 1 381 ? 27.775 -11.050 -25.085 1.00 71.94 381 THR A O 1
ATOM 2865 N N . ILE A 1 382 ? 29.238 -11.634 -26.675 1.00 73.31 382 ILE A N 1
ATOM 2866 C CA . ILE A 1 382 ? 30.169 -10.522 -26.478 1.00 73.31 382 ILE A CA 1
ATOM 2867 C C . ILE A 1 382 ? 29.872 -9.438 -27.516 1.00 73.31 382 ILE A C 1
ATOM 2869 O O . ILE A 1 382 ? 30.015 -9.644 -28.725 1.00 73.31 382 ILE A O 1
ATOM 2873 N N . ARG A 1 383 ? 29.448 -8.263 -27.040 1.00 83.50 383 ARG A N 1
ATOM 2874 C CA . ARG A 1 383 ? 29.233 -7.076 -27.877 1.00 83.50 383 ARG A CA 1
ATOM 2875 C C . ARG A 1 383 ? 30.578 -6.416 -28.190 1.00 83.50 383 ARG A C 1
ATOM 2877 O O . ARG A 1 383 ? 31.391 -6.223 -27.288 1.00 83.50 383 ARG A O 1
ATOM 2884 N N . LEU A 1 384 ? 30.803 -6.069 -29.456 1.00 84.06 384 LEU A N 1
ATOM 2885 C CA . LEU A 1 384 ? 31.968 -5.280 -29.873 1.00 84.06 384 LEU A CA 1
ATOM 2886 C C . LEU A 1 384 ? 31.909 -3.847 -29.316 1.00 84.06 384 LEU A C 1
ATOM 2888 O O . LEU A 1 384 ? 30.911 -3.440 -28.719 1.00 84.06 384 LEU A O 1
ATOM 2892 N N . LEU A 1 385 ? 32.993 -3.087 -29.505 1.00 84.88 385 LEU A N 1
ATOM 2893 C CA . LEU A 1 385 ? 33.124 -1.713 -29.025 1.00 84.88 385 LEU A CA 1
ATOM 2894 C C . LEU A 1 385 ? 31.950 -0.843 -29.509 1.00 84.88 385 LEU A C 1
ATOM 2896 O O . LEU A 1 385 ? 31.738 -0.657 -30.706 1.00 84.88 385 LEU A O 1
ATOM 2900 N N . ASP A 1 386 ? 31.182 -0.339 -28.547 1.00 80.56 386 ASP A N 1
ATOM 2901 C CA . ASP A 1 386 ? 30.023 0.527 -28.758 1.00 80.56 386 ASP A CA 1
ATOM 2902 C C . ASP A 1 386 ? 30.320 2.019 -28.534 1.00 80.56 386 ASP A C 1
ATOM 2904 O O . ASP A 1 386 ? 29.980 2.785 -29.428 1.00 80.56 386 ASP A O 1
ATOM 2908 N N . PRO A 1 387 ? 30.932 2.477 -27.423 1.00 82.19 387 PRO A N 1
ATOM 2909 C CA . PRO A 1 387 ? 31.056 3.912 -27.161 1.00 82.19 387 PRO A CA 1
ATOM 2910 C C . PRO A 1 387 ? 32.000 4.653 -28.133 1.00 82.19 387 PRO A C 1
ATOM 2912 O O . PRO A 1 387 ? 32.964 4.060 -28.628 1.00 82.19 387 PRO A O 1
ATOM 2915 N N . PRO A 1 388 ? 31.741 5.947 -28.418 1.00 84.25 388 PRO A N 1
ATOM 2916 C CA . PRO A 1 388 ? 32.629 6.818 -29.177 1.00 84.25 388 PRO A CA 1
ATOM 2917 C C . PRO A 1 388 ? 33.930 7.064 -28.407 1.00 84.25 388 PRO A C 1
ATOM 2919 O O . PRO A 1 388 ? 33.975 7.026 -27.177 1.00 84.25 388 PRO A O 1
ATOM 2922 N N . LEU A 1 389 ? 35.003 7.368 -29.139 1.00 85.81 389 LEU A N 1
ATOM 2923 C CA . LEU A 1 389 ? 36.353 7.440 -28.570 1.00 85.81 389 LEU A CA 1
ATOM 2924 C C . LEU A 1 389 ? 36.536 8.520 -27.488 1.00 85.81 389 LEU A C 1
ATOM 2926 O O . LEU A 1 389 ? 37.445 8.396 -26.671 1.00 85.81 389 LEU A O 1
ATOM 2930 N N . HIS A 1 390 ? 35.685 9.550 -27.442 1.00 82.56 390 HIS A N 1
ATOM 2931 C CA . HIS A 1 390 ? 35.761 10.579 -26.403 1.00 82.56 390 HIS A CA 1
ATOM 2932 C C . HIS A 1 390 ? 35.322 10.084 -25.010 1.00 82.56 390 HIS A C 1
ATOM 2934 O O . HIS A 1 390 ? 35.688 10.710 -24.022 1.00 82.56 390 HIS A O 1
ATOM 2940 N N . GLU A 1 391 ? 34.577 8.972 -24.899 1.00 80.50 391 GLU A N 1
ATOM 2941 C CA . GLU A 1 391 ? 34.239 8.350 -23.600 1.00 80.50 391 GLU A CA 1
ATOM 2942 C C . GLU A 1 391 ? 35.471 7.686 -22.932 1.00 80.50 391 GLU A C 1
ATOM 2944 O O . GLU A 1 391 ? 35.393 7.274 -21.779 1.00 80.50 391 GLU A O 1
ATOM 2949 N N . PHE A 1 392 ? 36.620 7.613 -23.623 1.00 82.94 392 PHE A N 1
ATOM 2950 C CA . PHE A 1 392 ? 37.901 7.114 -23.092 1.00 82.94 392 PHE A CA 1
ATOM 2951 C C . PHE A 1 392 ? 38.921 8.224 -22.773 1.00 82.94 392 PHE A C 1
ATOM 2953 O O . PHE A 1 392 ? 40.080 7.928 -22.474 1.00 82.94 392 PHE A O 1
ATOM 2960 N N . LEU A 1 393 ? 38.526 9.498 -22.857 1.00 83.00 393 LEU A N 1
ATOM 2961 C CA . LEU A 1 393 ? 39.353 10.624 -22.414 1.00 83.00 393 LEU A CA 1
ATOM 2962 C C . LEU A 1 393 ? 39.204 10.825 -20.890 1.00 83.00 393 LEU A C 1
ATOM 2964 O O . LEU A 1 393 ? 38.142 10.518 -20.349 1.00 83.00 393 LEU A O 1
ATOM 2968 N N . PRO A 1 394 ? 40.225 11.347 -20.179 1.00 78.81 394 PRO A N 1
ATOM 2969 C CA . PRO A 1 394 ? 40.098 11.680 -18.758 1.00 78.81 394 PRO A CA 1
ATOM 2970 C C . PRO A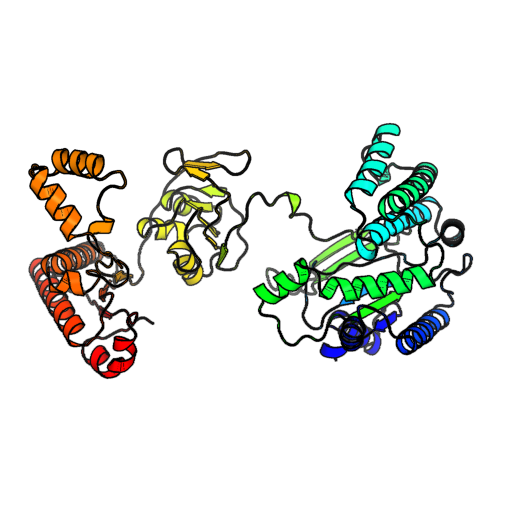 1 394 ? 38.983 12.705 -18.498 1.00 78.81 394 PRO A C 1
ATOM 2972 O O . PRO A 1 394 ? 38.806 13.630 -19.286 1.00 78.81 394 PRO A O 1
ATOM 2975 N N . GLU A 1 395 ? 38.273 12.595 -17.374 1.00 69.56 395 GLU A N 1
ATOM 2976 C CA . GLU A 1 395 ? 37.362 13.650 -16.904 1.00 69.56 395 GLU A CA 1
ATOM 2977 C C . GLU A 1 395 ? 38.158 14.818 -16.285 1.00 69.56 395 GLU A C 1
ATOM 2979 O O . GLU A 1 395 ? 39.124 14.591 -15.555 1.00 69.56 395 GLU A O 1
ATOM 2984 N N . GLY A 1 396 ? 37.749 16.065 -16.544 1.00 73.31 396 GLY A N 1
ATOM 2985 C CA . GLY A 1 396 ? 38.400 17.272 -16.015 1.00 73.31 396 GLY A CA 1
ATOM 2986 C C . GLY A 1 396 ? 38.234 18.490 -16.927 1.00 73.31 396 GLY A C 1
ATOM 2987 O O . GLY A 1 396 ? 37.458 18.453 -17.884 1.00 73.31 396 GLY A O 1
ATOM 2988 N N . ASP A 1 397 ? 38.982 19.561 -16.651 1.00 77.75 397 ASP A N 1
ATOM 2989 C CA . ASP A 1 397 ? 39.153 20.658 -17.608 1.00 77.75 397 ASP A CA 1
ATOM 2990 C C . ASP A 1 397 ? 40.111 20.242 -18.739 1.00 77.75 397 ASP A C 1
ATOM 2992 O O . ASP A 1 397 ? 41.010 19.417 -18.559 1.00 77.75 397 ASP A O 1
ATOM 2996 N N . VAL A 1 398 ? 39.962 20.845 -19.924 1.00 77.44 398 VAL A N 1
ATOM 2997 C CA . VAL A 1 398 ? 40.743 20.473 -21.125 1.00 77.44 398 VAL A CA 1
ATOM 2998 C C . VAL A 1 398 ? 42.260 20.631 -20.914 1.00 77.44 398 VAL A C 1
ATOM 3000 O O . VAL A 1 398 ? 43.043 19.883 -21.497 1.00 77.44 398 VAL A O 1
ATOM 3003 N N . GLY A 1 399 ? 42.686 21.558 -20.049 1.00 76.19 399 GLY A N 1
ATOM 3004 C CA . GLY A 1 399 ? 44.091 21.695 -19.649 1.00 76.19 399 GLY A CA 1
ATOM 3005 C C . GLY A 1 399 ? 44.619 20.458 -18.914 1.00 76.19 399 GLY A C 1
ATOM 3006 O O . GLY A 1 399 ? 45.659 19.921 -19.297 1.00 76.19 399 GLY A O 1
ATOM 3007 N N . ASP A 1 400 ? 43.867 19.960 -17.930 1.00 78.88 400 ASP A N 1
ATOM 3008 C CA . ASP A 1 400 ? 44.223 18.769 -17.149 1.00 78.88 400 ASP A CA 1
ATOM 3009 C C . ASP A 1 400 ? 44.226 17.511 -18.030 1.00 78.88 400 ASP A C 1
ATOM 3011 O O . ASP A 1 400 ? 45.156 16.704 -17.961 1.00 78.88 400 ASP A O 1
ATOM 3015 N N . MET A 1 401 ? 43.235 17.375 -18.924 1.00 79.31 401 MET A N 1
ATOM 3016 C CA . MET A 1 401 ? 43.179 16.293 -19.920 1.00 79.31 401 MET A CA 1
ATOM 3017 C C . MET A 1 401 ? 44.449 16.251 -20.779 1.00 79.31 401 MET A C 1
ATOM 3019 O O . MET A 1 401 ? 45.054 15.189 -20.945 1.00 79.31 401 MET A O 1
ATOM 3023 N N . VAL A 1 402 ? 44.867 17.403 -21.319 1.00 81.94 402 VAL A N 1
ATOM 3024 C CA . VAL A 1 402 ? 46.073 17.516 -22.151 1.00 81.94 402 VAL A CA 1
ATOM 3025 C C . VAL A 1 402 ? 47.332 17.227 -21.329 1.00 81.94 402 VAL A C 1
ATOM 3027 O O . VAL A 1 402 ? 48.213 16.519 -21.812 1.00 81.94 402 VAL A O 1
ATOM 3030 N N . GLU A 1 403 ? 47.412 17.700 -20.083 1.00 80.50 403 GLU A N 1
ATOM 3031 C CA . GLU A 1 403 ? 48.538 17.419 -19.186 1.00 80.50 403 GLU A CA 1
ATOM 3032 C C . GLU A 1 403 ? 48.681 15.935 -18.824 1.00 80.50 403 GLU A C 1
ATOM 3034 O O . GLU A 1 403 ? 49.808 15.449 -18.722 1.00 80.50 403 GLU A O 1
ATOM 3039 N N . VAL A 1 404 ? 47.577 15.215 -18.603 1.00 81.44 404 VAL A N 1
ATOM 3040 C CA . VAL A 1 404 ? 47.595 13.767 -18.334 1.00 81.44 404 VAL A CA 1
ATOM 3041 C C . VAL A 1 404 ? 48.005 13.007 -19.595 1.00 81.44 404 VAL A C 1
ATOM 3043 O O . VAL A 1 404 ? 48.979 12.256 -19.578 1.00 81.44 404 VAL A O 1
ATOM 3046 N N . LEU A 1 405 ? 47.337 13.265 -20.721 1.00 81.56 405 LEU A N 1
ATOM 3047 C CA . LEU A 1 405 ? 47.596 12.558 -21.978 1.00 81.56 405 LEU A CA 1
ATOM 3048 C C . LEU A 1 405 ? 49.009 12.819 -22.530 1.00 81.56 405 LEU A C 1
ATOM 3050 O O . LEU A 1 405 ? 49.592 11.926 -23.149 1.00 81.56 405 LEU A O 1
ATOM 3054 N N . ALA A 1 406 ? 49.596 13.997 -22.294 1.00 82.00 406 ALA A N 1
ATOM 3055 C CA . ALA A 1 406 ? 50.965 14.306 -22.716 1.00 82.00 406 ALA A CA 1
ATOM 3056 C C . ALA A 1 406 ? 52.029 13.503 -21.945 1.00 82.00 406 ALA A C 1
ATOM 3058 O O . ALA A 1 406 ? 53.055 13.148 -22.526 1.00 82.00 406 ALA A O 1
ATOM 3059 N N . LYS A 1 407 ? 51.783 13.186 -20.665 1.00 78.62 407 LYS A N 1
ATOM 3060 C CA . LYS A 1 407 ? 52.706 12.402 -19.823 1.00 78.62 407 LYS A CA 1
ATOM 3061 C C . LYS A 1 407 ? 52.799 10.945 -20.285 1.00 78.62 407 LYS A C 1
ATOM 3063 O O . LYS A 1 407 ? 53.899 10.400 -20.313 1.00 78.62 407 LYS A O 1
ATOM 3068 N N . ASP A 1 408 ? 51.678 10.365 -20.714 1.00 68.75 408 ASP A N 1
ATOM 3069 C CA . ASP A 1 408 ? 51.593 8.936 -21.045 1.00 68.75 408 ASP A CA 1
ATOM 3070 C C . ASP A 1 408 ? 51.799 8.619 -22.539 1.00 68.75 408 ASP A C 1
ATOM 3072 O O . ASP A 1 408 ? 52.238 7.520 -22.879 1.00 68.75 408 ASP A O 1
ATOM 3076 N N . SER A 1 409 ? 51.495 9.553 -23.453 1.00 68.12 409 SER A N 1
ATOM 3077 C CA . SER A 1 409 ? 51.513 9.281 -24.906 1.00 68.12 409 SER A CA 1
ATOM 3078 C C . SER A 1 409 ? 52.777 9.723 -25.652 1.00 68.12 409 SER A C 1
ATOM 3080 O O . SER A 1 409 ? 53.035 9.226 -26.749 1.00 68.12 409 SER A O 1
ATOM 3082 N N . GLY A 1 410 ? 53.547 10.676 -25.112 1.00 74.62 410 GLY A N 1
ATOM 3083 C CA . GLY A 1 410 ? 54.688 11.287 -25.811 1.00 74.62 410 GLY A CA 1
ATOM 3084 C C . GLY A 1 410 ? 54.318 12.154 -27.030 1.00 74.62 410 GLY A C 1
ATOM 3085 O O . GLY A 1 410 ? 55.201 12.524 -27.804 1.00 74.62 410 GLY A O 1
ATOM 3086 N N . ILE A 1 411 ? 53.032 12.470 -27.215 1.00 82.69 411 ILE A N 1
ATOM 3087 C CA . ILE A 1 411 ? 52.505 13.325 -28.292 1.00 82.69 411 ILE A CA 1
ATOM 3088 C C . ILE A 1 411 ? 52.572 14.804 -27.858 1.00 82.69 411 ILE A C 1
ATOM 3090 O O . ILE A 1 411 ? 52.524 15.113 -26.667 1.00 82.69 411 ILE A O 1
ATOM 3094 N N . SER A 1 412 ? 52.685 15.741 -28.808 1.00 85.12 412 SER A N 1
ATOM 3095 C CA . SER A 1 412 ? 52.664 17.176 -28.492 1.00 85.12 412 SER A CA 1
ATOM 3096 C C . SER A 1 412 ? 51.297 17.633 -27.965 1.00 85.12 412 SER A C 1
ATOM 3098 O O . SER A 1 412 ? 50.245 17.143 -28.378 1.00 85.12 412 SER A O 1
ATOM 3100 N N . THR A 1 413 ? 51.303 18.625 -27.075 1.00 84.19 413 THR A N 1
ATOM 3101 C CA . THR A 1 413 ? 50.084 19.197 -26.477 1.00 84.19 413 THR A CA 1
ATOM 3102 C C . THR A 1 413 ? 49.123 19.768 -27.525 1.00 84.19 413 THR A C 1
ATOM 3104 O O . THR A 1 413 ? 47.913 19.587 -27.406 1.00 84.19 413 THR A O 1
ATOM 3107 N N . GLU A 1 414 ? 49.651 20.386 -28.586 1.00 83.44 414 GLU A N 1
ATOM 3108 C CA . GLU A 1 414 ? 48.878 20.893 -29.730 1.00 83.44 414 GLU A CA 1
ATOM 3109 C C . GLU A 1 414 ? 48.155 19.771 -30.494 1.00 83.44 414 GLU A C 1
ATOM 3111 O O . GLU A 1 414 ? 46.986 19.915 -30.862 1.00 83.44 414 GLU A O 1
ATOM 3116 N N . GLU A 1 415 ? 48.817 18.630 -30.717 1.00 83.62 415 GLU A N 1
ATOM 3117 C CA . GLU A 1 415 ? 48.196 17.499 -31.406 1.00 83.62 415 GLU A CA 1
ATOM 3118 C C . GLU A 1 415 ? 47.167 16.790 -30.513 1.00 83.62 415 GLU A C 1
ATOM 3120 O O . GLU A 1 415 ? 46.106 16.403 -31.006 1.00 83.62 415 GLU A O 1
ATOM 3125 N N . ILE A 1 416 ? 47.422 16.671 -29.204 1.00 84.56 416 ILE A N 1
ATOM 3126 C CA . ILE A 1 416 ? 46.447 16.136 -28.239 1.00 84.56 416 ILE A CA 1
ATOM 3127 C C . ILE A 1 416 ? 45.191 17.014 -28.215 1.00 84.56 416 ILE A C 1
ATOM 3129 O O . ILE A 1 416 ? 44.092 16.488 -28.389 1.00 84.56 416 ILE A O 1
ATOM 3133 N N . LEU A 1 417 ? 45.337 18.338 -28.092 1.00 85.94 417 LEU A N 1
ATOM 3134 C CA . LEU A 1 417 ? 44.210 19.277 -28.130 1.00 85.94 417 LEU A CA 1
ATOM 3135 C C . LEU A 1 417 ? 43.409 19.125 -29.433 1.00 85.94 417 LEU A C 1
ATOM 3137 O O . LEU A 1 417 ? 42.197 18.919 -29.402 1.00 85.94 417 LEU A O 1
ATOM 3141 N N . SER A 1 418 ? 44.096 19.099 -30.579 1.00 87.44 418 SER A N 1
ATOM 3142 C CA . SER A 1 418 ? 43.453 18.928 -31.886 1.00 87.44 418 SER A CA 1
ATOM 3143 C C . SER A 1 418 ? 42.812 17.545 -32.090 1.00 87.44 418 SER A C 1
ATOM 3145 O O . SER A 1 418 ? 41.961 17.391 -32.967 1.00 87.44 418 SER A O 1
ATOM 3147 N N . ARG A 1 419 ? 43.208 16.518 -31.325 1.00 84.62 419 ARG A N 1
ATOM 3148 C CA . ARG A 1 419 ? 42.532 15.210 -31.286 1.00 84.62 419 ARG A CA 1
ATOM 3149 C C . ARG A 1 419 ? 41.286 15.259 -30.397 1.00 84.62 419 ARG A C 1
ATOM 3151 O O . ARG A 1 419 ? 40.254 14.760 -30.830 1.00 84.62 419 ARG A O 1
ATOM 3158 N N . ILE A 1 420 ? 41.345 15.902 -29.226 1.00 85.06 420 ILE A N 1
ATOM 3159 C CA . ILE A 1 420 ? 40.183 16.100 -28.337 1.00 85.06 420 ILE A CA 1
ATOM 3160 C C . ILE A 1 420 ? 39.074 16.869 -29.072 1.00 85.06 420 ILE A C 1
ATOM 3162 O O . ILE A 1 420 ? 37.934 16.412 -29.108 1.00 85.06 420 ILE A O 1
ATOM 3166 N N . GLU A 1 421 ? 39.409 17.973 -29.748 1.00 85.19 421 GLU A N 1
ATOM 3167 C CA . GLU A 1 421 ? 38.450 18.753 -30.548 1.00 85.19 421 GLU A CA 1
ATOM 3168 C C . GLU A 1 421 ? 37.785 17.922 -31.658 1.00 85.19 421 GLU A C 1
ATOM 3170 O O . GLU A 1 421 ? 36.575 18.009 -31.851 1.00 85.19 421 GLU A O 1
ATOM 3175 N N . LYS A 1 422 ? 38.553 17.081 -32.366 1.00 84.88 422 LYS A N 1
ATOM 3176 C CA . LYS A 1 422 ? 38.045 16.209 -33.446 1.00 84.88 422 LYS A CA 1
ATOM 3177 C C . LYS A 1 422 ? 37.191 15.040 -32.957 1.00 84.88 422 LYS A C 1
ATOM 3179 O O . LYS A 1 422 ? 36.436 14.489 -33.752 1.00 84.88 422 LYS A O 1
ATOM 3184 N N . LEU A 1 423 ? 37.342 14.636 -31.696 1.00 85.69 423 LEU A N 1
ATOM 3185 C CA . LEU A 1 423 ? 36.532 13.592 -31.067 1.00 85.69 423 LEU A CA 1
ATOM 3186 C C . LEU A 1 423 ? 35.301 14.155 -30.340 1.00 85.69 423 LEU A C 1
ATOM 3188 O O . LEU A 1 423 ? 34.459 13.375 -29.908 1.00 85.69 423 LEU A O 1
ATOM 3192 N N . SER A 1 424 ? 35.174 15.478 -30.211 1.00 84.56 424 SER A N 1
ATOM 3193 C CA . SER A 1 424 ? 34.018 16.120 -29.586 1.00 84.56 424 SER A CA 1
ATOM 3194 C C . SER A 1 424 ? 32.793 16.074 -30.505 1.00 84.56 424 SER A C 1
ATOM 3196 O O . SER A 1 424 ? 32.829 16.561 -31.636 1.00 84.56 424 SER A O 1
ATOM 3198 N N . GLU A 1 425 ? 31.686 15.505 -30.021 1.00 87.06 425 GLU A N 1
ATOM 3199 C CA . GLU A 1 425 ? 30.443 15.357 -30.783 1.00 87.06 425 GLU A CA 1
ATOM 3200 C C . GLU A 1 425 ? 29.267 16.074 -30.109 1.00 87.06 425 GLU A C 1
ATOM 3202 O O . GLU A 1 425 ? 29.072 15.991 -28.900 1.00 87.06 425 GLU A O 1
ATOM 3207 N N . VAL A 1 426 ? 28.412 16.725 -30.907 1.00 87.44 426 VAL A N 1
ATOM 3208 C CA . VAL A 1 426 ? 27.216 17.432 -30.400 1.00 87.44 426 VAL A CA 1
ATOM 3209 C C . VAL A 1 426 ? 26.150 16.457 -29.869 1.00 87.44 426 VAL A C 1
ATOM 3211 O O . VAL A 1 426 ? 25.351 16.822 -29.013 1.00 87.44 426 VAL A O 1
ATOM 3214 N N . ASN A 1 427 ? 26.115 15.217 -30.378 1.00 86.81 427 ASN A N 1
ATOM 3215 C CA . ASN A 1 427 ? 25.169 14.175 -29.957 1.00 86.81 427 ASN A CA 1
ATOM 3216 C C . ASN A 1 427 ? 25.849 12.784 -29.904 1.00 86.81 427 ASN A C 1
ATOM 3218 O O . ASN A 1 427 ? 25.577 11.953 -30.776 1.00 86.81 427 ASN A O 1
ATOM 3222 N N . PRO A 1 428 ? 26.689 12.492 -28.889 1.00 85.44 428 PRO A N 1
ATOM 3223 C CA . PRO A 1 428 ? 27.462 11.243 -28.771 1.00 85.44 428 PRO A CA 1
ATOM 3224 C C . PRO A 1 428 ? 26.671 9.940 -28.949 1.00 85.44 428 PRO A C 1
ATOM 3226 O O . PRO A 1 428 ? 27.152 8.973 -29.537 1.00 85.44 428 PRO A O 1
ATOM 3229 N N . MET A 1 429 ? 25.416 9.907 -28.487 1.00 83.88 429 MET A N 1
ATOM 3230 C CA . MET A 1 429 ? 24.532 8.740 -28.622 1.00 83.88 429 MET A CA 1
ATOM 3231 C C . MET A 1 429 ? 24.245 8.366 -30.090 1.00 83.88 429 MET A C 1
ATOM 3233 O O . MET A 1 429 ? 23.970 7.207 -30.390 1.00 83.88 429 MET A O 1
ATOM 3237 N N . LEU A 1 430 ? 24.305 9.334 -31.009 1.00 90.88 430 LEU A N 1
ATOM 3238 C CA . LEU A 1 430 ? 24.010 9.156 -32.434 1.00 90.88 430 LEU A CA 1
ATOM 3239 C C . LEU A 1 430 ? 25.244 9.350 -33.331 1.00 90.88 430 LEU A C 1
ATOM 3241 O O . LEU A 1 430 ? 25.091 9.328 -34.554 1.00 90.88 430 LEU A O 1
ATOM 3245 N N . GLY A 1 431 ? 26.429 9.534 -32.745 1.00 90.31 431 GLY A N 1
ATOM 3246 C CA . GLY A 1 431 ? 27.661 9.933 -33.423 1.00 90.31 431 GLY A CA 1
ATOM 3247 C C . GLY A 1 431 ? 28.550 8.785 -33.915 1.00 90.31 431 GLY A C 1
ATOM 3248 O O . GLY A 1 431 ? 28.074 7.746 -34.397 1.00 90.31 431 GLY A O 1
ATOM 3249 N N . PHE A 1 432 ? 29.863 8.982 -33.846 1.00 93.62 432 PHE A N 1
ATOM 3250 C CA . PHE A 1 432 ? 30.892 8.114 -34.416 1.00 93.62 432 PHE A CA 1
ATOM 3251 C C . PHE A 1 432 ? 31.256 6.947 -33.481 1.00 93.62 432 PHE A C 1
ATOM 3253 O O . PHE A 1 432 ? 32.368 6.819 -32.967 1.00 93.62 432 PHE A O 1
ATOM 3260 N N . ARG A 1 433 ? 30.262 6.078 -33.270 1.00 92.94 433 ARG A N 1
ATOM 3261 C CA . ARG A 1 433 ? 30.285 4.964 -32.315 1.00 92.94 433 ARG A CA 1
ATOM 3262 C C . ARG A 1 433 ? 29.845 3.634 -32.958 1.00 92.94 433 ARG A C 1
ATOM 3264 O O . ARG A 1 433 ? 29.398 3.608 -34.111 1.00 92.94 433 ARG A O 1
ATOM 3271 N N . GLY A 1 434 ? 29.962 2.526 -32.231 1.00 93.50 434 GLY A N 1
ATOM 3272 C CA . GLY A 1 434 ? 29.489 1.200 -32.648 1.00 93.50 434 GLY A CA 1
ATOM 3273 C C . GLY A 1 434 ? 30.106 0.688 -33.954 1.00 93.50 434 GLY A C 1
ATOM 3274 O O . GLY A 1 434 ? 31.285 0.917 -34.238 1.00 93.50 434 GLY A O 1
ATOM 3275 N N . CYS A 1 435 ? 29.310 0.016 -34.799 1.00 94.88 435 CYS A N 1
ATOM 3276 C CA . CYS A 1 435 ? 29.798 -0.536 -36.070 1.00 94.88 435 CYS A CA 1
ATOM 3277 C C . CYS A 1 435 ? 30.465 0.497 -36.986 1.00 94.88 435 CYS A C 1
ATOM 3279 O O . CYS A 1 435 ? 31.319 0.119 -37.779 1.00 94.88 435 CYS A O 1
ATOM 3281 N N . ARG A 1 436 ? 30.115 1.786 -36.882 1.00 96.31 436 ARG A N 1
ATOM 3282 C CA . ARG A 1 436 ? 30.683 2.869 -37.702 1.00 96.31 436 ARG A CA 1
ATOM 3283 C C . ARG A 1 436 ? 32.173 3.026 -37.416 1.00 96.31 436 ARG A C 1
ATOM 3285 O O . ARG A 1 436 ? 32.980 3.028 -38.341 1.00 96.31 436 ARG A O 1
ATOM 3292 N N . LEU A 1 437 ? 32.525 3.043 -36.131 1.00 94.19 437 LEU A N 1
ATOM 3293 C CA . LEU A 1 437 ? 33.903 3.091 -35.656 1.00 94.19 437 LEU A CA 1
ATOM 3294 C C . LEU A 1 437 ? 34.684 1.847 -36.115 1.00 94.19 437 LEU A C 1
ATOM 3296 O O . LEU A 1 437 ? 35.776 1.975 -36.660 1.00 94.19 437 LEU A O 1
ATOM 3300 N N . GLY A 1 438 ? 34.089 0.653 -36.000 1.00 92.38 438 GLY A N 1
ATOM 3301 C CA . GLY A 1 438 ? 34.683 -0.602 -36.487 1.00 92.38 438 GLY A CA 1
ATOM 3302 C C . GLY A 1 438 ? 34.742 -0.755 -38.018 1.00 92.38 438 GLY A C 1
ATOM 3303 O O . GLY A 1 438 ? 35.463 -1.618 -38.520 1.00 92.38 438 GLY A O 1
ATOM 3304 N N . ILE A 1 439 ? 33.985 0.035 -38.791 1.00 95.56 439 ILE A N 1
ATOM 3305 C CA . ILE A 1 439 ? 34.098 0.113 -40.261 1.00 95.56 439 ILE A CA 1
ATOM 3306 C C . ILE A 1 439 ? 35.263 1.032 -40.639 1.00 95.56 439 ILE A C 1
ATOM 3308 O O . ILE A 1 439 ? 36.061 0.667 -41.499 1.00 95.56 439 ILE A O 1
ATOM 3312 N N . SER A 1 440 ? 35.387 2.189 -39.983 1.00 94.69 440 SER A N 1
ATOM 3313 C CA . SER A 1 440 ? 36.491 3.132 -40.207 1.00 94.69 440 SER A CA 1
ATOM 3314 C C . SER A 1 440 ? 37.843 2.629 -39.691 1.00 94.69 440 SER A C 1
ATOM 3316 O O . SER A 1 440 ? 38.856 2.922 -40.319 1.00 94.69 440 SER A O 1
ATOM 3318 N N . TYR A 1 441 ? 37.852 1.845 -38.607 1.00 94.56 441 TYR A N 1
ATOM 3319 C CA . TYR A 1 441 ? 39.046 1.250 -37.994 1.00 94.56 441 TYR A CA 1
ATOM 3320 C C . TYR A 1 441 ? 38.871 -0.273 -37.799 1.00 94.56 441 TYR A C 1
ATOM 3322 O O . TYR A 1 441 ? 38.640 -0.743 -36.676 1.00 94.56 441 TYR A O 1
ATOM 3330 N N . PRO A 1 442 ? 38.954 -1.085 -38.876 1.00 94.75 442 PRO A N 1
ATOM 3331 C CA . PRO A 1 442 ? 38.754 -2.540 -38.819 1.00 94.75 442 PRO A CA 1
ATOM 3332 C C . PRO A 1 442 ? 39.723 -3.284 -37.886 1.00 94.75 442 PRO A C 1
ATOM 3334 O O . PRO A 1 442 ? 39.463 -4.422 -37.491 1.00 94.75 442 PRO A O 1
ATOM 3337 N N . GLU A 1 443 ? 40.850 -2.666 -37.536 1.00 93.12 443 GLU A N 1
ATOM 3338 C CA . GLU A 1 443 ? 41.813 -3.130 -36.541 1.00 93.12 443 GLU A CA 1
ATOM 3339 C C . GLU A 1 443 ? 41.223 -3.243 -35.128 1.00 93.12 443 GLU A C 1
ATOM 3341 O O . GLU A 1 443 ? 41.600 -4.167 -34.410 1.00 93.12 443 GLU A O 1
ATOM 3346 N N . LEU A 1 444 ? 40.251 -2.399 -34.750 1.00 90.44 444 LEU A N 1
ATOM 3347 C CA . LEU A 1 444 ? 39.569 -2.487 -33.452 1.00 90.44 444 LEU A CA 1
ATOM 3348 C C . LEU A 1 444 ? 38.722 -3.765 -33.377 1.00 90.44 444 LEU A C 1
ATOM 3350 O O . LEU A 1 444 ? 38.900 -4.584 -32.473 1.00 90.44 444 LEU A O 1
ATOM 3354 N N . THR A 1 445 ? 37.881 -3.993 -34.390 1.00 91.81 445 THR A N 1
ATOM 3355 C CA . THR A 1 445 ? 37.094 -5.227 -34.532 1.00 91.81 445 THR A CA 1
ATOM 3356 C C . THR A 1 445 ? 37.991 -6.459 -34.630 1.00 91.81 445 THR A C 1
ATOM 3358 O O . THR A 1 445 ? 37.682 -7.486 -34.027 1.00 91.81 445 THR A O 1
ATOM 3361 N N . ARG A 1 446 ? 39.127 -6.375 -35.340 1.00 93.94 446 ARG A N 1
ATOM 3362 C CA . ARG A 1 446 ? 40.113 -7.467 -35.413 1.00 93.94 446 ARG A CA 1
ATOM 3363 C C . ARG A 1 446 ? 40.732 -7.767 -34.050 1.00 93.94 446 ARG A C 1
ATOM 3365 O O . ARG A 1 446 ? 40.843 -8.935 -33.702 1.00 93.94 446 ARG A O 1
ATOM 3372 N N . MET A 1 447 ? 41.126 -6.752 -33.285 1.00 90.88 447 MET A N 1
ATOM 3373 C CA . MET A 1 447 ? 41.703 -6.930 -31.950 1.00 90.88 447 MET A CA 1
ATOM 3374 C C . MET A 1 447 ? 40.703 -7.619 -31.013 1.00 90.88 447 MET A C 1
ATOM 3376 O O . MET A 1 447 ? 41.036 -8.642 -30.416 1.00 90.88 447 MET A O 1
ATOM 3380 N N . GLN A 1 448 ? 39.454 -7.143 -30.972 1.00 77.44 448 GLN A N 1
ATOM 3381 C CA . GLN A 1 448 ? 38.408 -7.752 -30.147 1.00 77.44 448 GLN A CA 1
ATOM 3382 C C . GLN A 1 448 ? 38.068 -9.181 -30.598 1.00 77.44 448 GLN A C 1
ATOM 3384 O O . GLN A 1 448 ? 38.062 -10.094 -29.776 1.00 77.44 448 GLN A O 1
ATOM 3389 N N . ALA A 1 449 ? 37.841 -9.410 -31.896 1.00 88.00 449 ALA A N 1
ATOM 3390 C CA . ALA A 1 449 ? 37.542 -10.745 -32.421 1.00 88.00 449 ALA A CA 1
ATOM 3391 C C . ALA A 1 449 ? 38.698 -11.735 -32.192 1.00 88.00 449 ALA A C 1
ATOM 3393 O O . ALA A 1 449 ? 38.449 -12.898 -31.880 1.00 88.00 449 ALA A O 1
ATOM 3394 N N . ARG A 1 450 ? 39.954 -11.276 -32.290 1.00 89.31 450 ARG A N 1
ATOM 3395 C CA . ARG A 1 450 ? 41.138 -12.078 -31.967 1.00 89.31 450 ARG A CA 1
ATOM 3396 C C . ARG A 1 450 ? 41.153 -12.467 -30.491 1.00 89.31 450 ARG A C 1
ATOM 3398 O O . ARG A 1 450 ? 41.199 -13.657 -30.207 1.00 89.31 450 ARG A O 1
ATOM 3405 N N . ALA A 1 451 ? 41.027 -11.501 -29.579 1.00 75.00 451 ALA A N 1
ATOM 3406 C CA . ALA A 1 451 ? 41.035 -11.757 -28.139 1.00 75.00 451 ALA A CA 1
ATOM 3407 C C . ALA A 1 451 ? 39.916 -12.724 -27.704 1.00 75.00 451 ALA A C 1
ATOM 3409 O O . ALA A 1 451 ? 40.164 -13.643 -26.926 1.00 75.00 451 ALA A O 1
ATOM 3410 N N . ILE A 1 452 ? 38.705 -12.573 -28.260 1.00 80.25 452 ILE A N 1
ATOM 3411 C CA . ILE A 1 452 ? 37.570 -13.479 -28.011 1.00 80.25 452 ILE A CA 1
ATOM 3412 C C . ILE A 1 452 ? 37.900 -14.913 -28.449 1.00 80.25 452 ILE A C 1
ATOM 3414 O O . ILE A 1 452 ? 37.667 -15.859 -27.697 1.00 80.25 452 ILE A O 1
ATOM 3418 N N . MET A 1 453 ? 38.448 -15.086 -29.655 1.00 86.25 453 MET A N 1
ATOM 3419 C CA . MET A 1 453 ? 38.747 -16.414 -30.196 1.00 86.25 453 MET A CA 1
ATOM 3420 C C . MET A 1 453 ? 39.969 -17.058 -29.527 1.00 86.25 453 MET A C 1
ATOM 3422 O O . MET A 1 453 ? 39.942 -18.256 -29.272 1.00 86.25 453 MET A O 1
ATOM 3426 N N . GLU A 1 454 ? 41.010 -16.292 -29.192 1.00 82.44 454 GLU A N 1
ATOM 3427 C CA . GLU A 1 454 ? 42.199 -16.788 -28.481 1.00 82.44 454 GLU A CA 1
ATOM 3428 C C . GLU A 1 454 ? 41.860 -17.202 -27.039 1.00 82.44 454 GLU A C 1
ATOM 3430 O O . GLU A 1 454 ? 42.273 -18.275 -26.597 1.00 82.44 454 GLU A O 1
ATOM 3435 N N . ALA A 1 455 ? 41.013 -16.438 -26.336 1.00 73.19 455 ALA A N 1
ATOM 3436 C CA . ALA A 1 455 ? 40.474 -16.846 -25.037 1.00 73.19 455 ALA A CA 1
ATOM 3437 C C . ALA A 1 455 ? 39.613 -18.118 -25.147 1.00 73.19 455 ALA A C 1
ATOM 3439 O O . ALA A 1 455 ? 39.750 -19.035 -24.337 1.00 73.19 455 ALA A O 1
ATOM 3440 N N . ALA A 1 456 ? 38.767 -18.218 -26.178 1.00 77.12 456 ALA A N 1
ATOM 3441 C CA . ALA A 1 456 ? 37.952 -19.406 -26.415 1.00 77.12 456 ALA A CA 1
ATOM 3442 C C . ALA A 1 456 ? 38.803 -20.657 -26.735 1.00 77.12 456 ALA A C 1
ATOM 3444 O O . ALA A 1 456 ? 38.457 -21.753 -26.286 1.00 77.12 456 ALA A O 1
ATOM 3445 N N . VAL A 1 457 ? 39.932 -20.507 -27.446 1.00 82.06 457 VAL A N 1
ATOM 3446 C CA . VAL A 1 457 ? 40.929 -21.579 -27.648 1.00 82.06 457 VAL A CA 1
ATOM 3447 C C . VAL A 1 457 ? 41.490 -22.022 -26.301 1.00 82.06 457 VAL A C 1
ATOM 3449 O O . VAL A 1 457 ? 41.344 -23.193 -25.953 1.00 82.06 457 VAL A O 1
ATOM 3452 N N . ALA A 1 458 ? 42.033 -21.092 -25.510 1.00 74.12 458 ALA A N 1
ATOM 3453 C CA . ALA A 1 458 ? 42.645 -21.407 -24.220 1.00 74.12 458 ALA A CA 1
ATOM 3454 C C . ALA A 1 458 ? 41.662 -22.104 -23.258 1.00 74.12 458 ALA A C 1
ATOM 3456 O O . ALA A 1 458 ? 42.020 -23.092 -22.614 1.00 74.12 458 ALA A O 1
ATOM 3457 N N . CYS A 1 459 ? 40.402 -21.658 -23.194 1.00 72.06 459 CYS A N 1
ATOM 3458 C CA . CYS A 1 459 ? 39.359 -22.338 -22.421 1.00 72.06 459 CYS A CA 1
ATOM 3459 C C . CYS A 1 459 ? 39.092 -23.767 -22.924 1.00 72.06 459 CYS A C 1
ATOM 3461 O O . CYS A 1 459 ? 39.000 -24.689 -22.112 1.00 72.06 459 CYS A O 1
ATOM 3463 N N . THR A 1 460 ? 39.015 -23.962 -24.244 1.00 78.06 460 THR A N 1
ATOM 3464 C CA . THR A 1 460 ? 38.771 -25.279 -24.861 1.00 78.06 460 THR A CA 1
ATOM 3465 C C . THR A 1 460 ? 39.916 -26.257 -24.580 1.00 78.06 460 THR A C 1
ATOM 3467 O O . THR A 1 460 ? 39.663 -27.417 -24.257 1.00 78.06 460 THR A O 1
ATOM 3470 N N . GLU A 1 461 ? 41.168 -25.794 -24.633 1.00 76.50 461 GLU A N 1
ATOM 3471 C CA . GLU A 1 461 ? 42.364 -26.586 -24.296 1.00 76.50 461 GLU A CA 1
ATOM 3472 C C . GLU A 1 461 ? 42.378 -27.032 -22.826 1.00 76.50 461 GLU A C 1
ATOM 3474 O O . GLU A 1 461 ? 42.786 -28.152 -22.521 1.00 76.50 461 GLU A O 1
ATOM 3479 N N . HIS A 1 462 ? 41.844 -26.206 -21.920 1.00 71.94 462 HIS A N 1
ATOM 3480 C CA . HIS A 1 462 ? 41.647 -26.544 -20.504 1.00 71.94 462 HIS A CA 1
ATOM 3481 C C . HIS A 1 462 ? 40.358 -27.353 -20.240 1.00 71.94 462 HIS A C 1
ATOM 3483 O O . HIS A 1 462 ? 39.949 -27.522 -19.091 1.00 71.94 462 HIS A O 1
ATOM 3489 N N . GLY A 1 463 ? 39.699 -27.864 -21.288 1.00 69.56 463 GLY A N 1
ATOM 3490 C CA . GLY A 1 463 ? 38.497 -28.698 -21.190 1.00 69.56 463 GLY A CA 1
ATOM 3491 C C . GLY A 1 463 ? 37.202 -27.939 -20.877 1.00 69.56 463 GLY A C 1
ATOM 3492 O O . GLY A 1 463 ? 36.156 -28.566 -20.697 1.00 69.56 463 GLY A O 1
ATOM 3493 N N . VAL A 1 464 ? 37.232 -26.603 -20.829 1.00 67.19 464 VAL A N 1
ATOM 3494 C CA . VAL A 1 464 ? 36.039 -25.775 -20.620 1.00 67.19 464 VAL A CA 1
ATOM 3495 C C . VAL A 1 464 ? 35.305 -25.622 -21.947 1.00 67.19 464 VAL A C 1
ATOM 3497 O O . VAL A 1 464 ? 35.794 -24.995 -22.885 1.00 67.19 464 VAL A O 1
ATOM 3500 N N . LYS A 1 465 ? 34.093 -26.175 -22.026 1.00 68.31 465 LYS A N 1
ATOM 3501 C CA . LYS A 1 465 ? 33.248 -26.038 -23.212 1.00 68.31 465 LYS A CA 1
ATOM 3502 C C . LYS A 1 465 ? 32.728 -24.601 -23.326 1.00 68.31 465 LYS A C 1
ATOM 3504 O O . LYS A 1 465 ? 31.946 -24.161 -22.486 1.00 68.31 465 LYS A O 1
ATOM 3509 N N . VAL A 1 466 ? 33.137 -23.899 -24.379 1.00 72.44 466 VAL A N 1
ATOM 3510 C CA . VAL A 1 466 ? 32.747 -22.510 -24.662 1.00 72.44 466 VAL A CA 1
ATOM 3511 C C . VAL A 1 466 ? 31.871 -22.406 -25.907 1.00 72.44 466 VAL A C 1
ATOM 3513 O O . VAL A 1 466 ? 32.013 -23.175 -26.856 1.00 72.44 466 VAL A O 1
ATOM 3516 N N . HIS A 1 467 ? 30.968 -21.428 -25.893 1.00 77.75 467 HIS A N 1
ATOM 3517 C CA . HIS A 1 467 ? 30.082 -21.089 -27.005 1.00 77.75 467 HIS A CA 1
ATOM 3518 C C . HIS A 1 467 ? 30.053 -19.556 -27.165 1.00 77.75 467 HIS A C 1
ATOM 3520 O O . HIS A 1 467 ? 29.161 -18.905 -26.614 1.00 77.75 467 HIS A O 1
ATOM 3526 N N . PRO A 1 468 ? 31.072 -18.961 -27.818 1.00 78.38 468 PRO A N 1
ATOM 3527 C CA . PRO A 1 468 ? 31.157 -17.518 -28.010 1.00 78.38 468 PRO A CA 1
ATOM 3528 C C . PRO A 1 468 ? 30.234 -17.044 -29.141 1.00 78.38 468 PRO A C 1
ATOM 3530 O O . PRO A 1 468 ? 30.193 -17.620 -30.231 1.00 78.38 468 PRO A O 1
ATOM 3533 N N . GLU A 1 469 ? 29.538 -15.937 -28.913 1.00 84.44 469 GLU A N 1
ATOM 3534 C CA . GLU A 1 469 ? 28.768 -15.234 -29.939 1.00 84.44 469 GLU A CA 1
ATOM 3535 C C . GLU A 1 469 ? 29.272 -13.793 -30.036 1.00 84.44 469 GLU A C 1
ATOM 3537 O O . GLU A 1 469 ? 29.384 -13.108 -29.024 1.00 84.44 469 GLU A O 1
ATOM 3542 N N . ILE A 1 470 ? 29.584 -13.316 -31.240 1.00 86.19 470 ILE A N 1
ATOM 3543 C CA . ILE A 1 470 ? 30.135 -11.971 -31.449 1.00 86.19 470 ILE A CA 1
ATOM 3544 C C . ILE A 1 470 ? 29.032 -11.075 -32.019 1.00 86.19 470 ILE A C 1
ATOM 3546 O O . ILE A 1 470 ? 28.537 -11.312 -33.124 1.00 86.19 470 ILE A O 1
ATOM 3550 N N . MET A 1 471 ? 28.633 -10.055 -31.258 1.00 90.56 471 MET A N 1
ATOM 3551 C CA . MET A 1 471 ? 27.518 -9.168 -31.598 1.00 90.56 471 MET A CA 1
ATOM 3552 C C . MET A 1 471 ? 28.001 -7.781 -32.031 1.00 90.56 471 MET A C 1
ATOM 3554 O O . MET A 1 471 ? 28.697 -7.083 -31.291 1.00 90.56 471 MET A O 1
ATOM 3558 N N . VAL A 1 472 ? 27.578 -7.365 -33.224 1.00 93.12 472 VAL A N 1
ATOM 3559 C CA . VAL A 1 472 ? 27.864 -6.038 -33.783 1.00 93.12 472 VAL A CA 1
ATOM 3560 C C . VAL A 1 472 ? 26.830 -5.009 -33.272 1.00 93.12 472 VAL A C 1
ATOM 3562 O O . VAL A 1 472 ? 25.631 -5.231 -33.464 1.00 93.12 472 VAL A O 1
ATOM 3565 N N . PRO A 1 473 ? 27.251 -3.899 -32.629 1.00 92.75 473 PRO A N 1
ATOM 3566 C CA . PRO A 1 473 ? 26.359 -2.824 -32.181 1.00 92.75 473 PRO A CA 1
ATOM 3567 C C . PRO A 1 473 ? 26.057 -1.789 -33.280 1.00 92.75 473 PRO A C 1
ATOM 3569 O O . PRO A 1 473 ? 26.845 -1.591 -34.205 1.00 92.75 473 PRO A O 1
ATOM 3572 N N . LEU A 1 474 ? 24.947 -1.069 -33.118 1.00 94.25 474 LEU A N 1
ATOM 3573 C CA . LEU A 1 474 ? 24.521 0.133 -33.850 1.00 94.25 474 LEU A CA 1
ATOM 3574 C C . LEU A 1 474 ? 24.350 0.018 -35.381 1.00 94.25 474 LEU A C 1
ATOM 3576 O O . LEU A 1 474 ? 24.338 1.031 -36.085 1.00 94.25 474 LEU A O 1
ATOM 3580 N N . VAL A 1 475 ? 24.178 -1.200 -35.897 1.00 94.38 475 VAL A N 1
ATOM 3581 C CA . VAL A 1 475 ? 23.912 -1.473 -37.321 1.00 94.38 475 VAL A CA 1
ATOM 3582 C C . VAL A 1 475 ? 22.600 -0.824 -37.769 1.00 94.38 475 VAL A C 1
ATOM 3584 O O . VAL A 1 475 ? 21.561 -1.019 -37.141 1.00 94.38 475 VAL A O 1
ATOM 3587 N N . GLY A 1 476 ? 22.624 -0.106 -38.897 1.00 91.69 476 GLY A N 1
ATOM 3588 C CA . GLY A 1 476 ? 21.454 0.457 -39.576 1.00 91.69 476 GLY A CA 1
ATOM 3589 C C . GLY A 1 476 ? 21.084 -0.240 -40.896 1.00 91.69 476 GLY A C 1
ATOM 3590 O O . GLY A 1 476 ? 19.979 -0.023 -41.404 1.00 91.69 476 GLY A O 1
ATOM 3591 N N . GLY A 1 477 ? 21.961 -1.069 -41.471 1.00 91.31 477 GLY A N 1
ATOM 3592 C CA . GLY A 1 477 ? 21.714 -1.807 -42.715 1.00 91.31 477 GLY A CA 1
ATOM 3593 C C . GLY A 1 477 ? 22.624 -3.026 -42.946 1.00 91.31 477 GLY A C 1
ATOM 3594 O O . GLY A 1 477 ? 23.657 -3.183 -42.293 1.00 91.31 477 GLY A O 1
ATOM 3595 N N . PRO A 1 478 ? 22.264 -3.908 -43.898 1.00 91.88 478 PRO A N 1
ATOM 3596 C CA . PRO A 1 478 ? 22.954 -5.182 -44.112 1.00 91.88 478 PRO A CA 1
ATOM 3597 C C . PRO A 1 478 ? 24.416 -5.028 -44.561 1.00 91.88 478 PRO A C 1
ATOM 3599 O O . PRO A 1 478 ? 25.231 -5.897 -44.267 1.00 91.88 478 PRO A O 1
ATOM 3602 N N . GLN A 1 479 ? 24.775 -3.930 -45.237 1.00 94.12 479 GLN A N 1
ATOM 3603 C CA . GLN A 1 479 ? 26.141 -3.677 -45.714 1.00 94.12 479 GLN A CA 1
ATOM 3604 C C . GLN A 1 479 ? 27.130 -3.460 -44.555 1.00 94.12 479 GLN A C 1
ATOM 3606 O O . GLN A 1 479 ? 28.247 -3.976 -44.592 1.00 94.12 479 GLN A O 1
ATOM 3611 N N . GLU A 1 480 ? 26.711 -2.741 -43.510 1.00 94.69 480 GLU A N 1
ATOM 3612 C CA . GLU A 1 480 ? 27.525 -2.465 -42.317 1.00 94.69 480 GLU A CA 1
ATOM 3613 C C . GLU A 1 480 ? 27.829 -3.762 -41.555 1.00 94.69 480 GLU A C 1
ATOM 3615 O O . GLU A 1 480 ? 28.973 -4.042 -41.188 1.00 94.69 480 GLU A O 1
ATOM 3620 N N . LEU A 1 481 ? 26.801 -4.599 -41.391 1.00 93.25 481 LEU A N 1
ATOM 3621 C CA . LEU A 1 481 ? 26.904 -5.905 -40.752 1.00 93.25 481 LEU A CA 1
ATOM 3622 C C . LEU A 1 481 ? 27.726 -6.900 -41.578 1.00 93.25 481 LEU A C 1
ATOM 3624 O O . LEU A 1 481 ? 28.532 -7.634 -41.007 1.00 93.25 481 LEU A O 1
ATOM 3628 N N . ALA A 1 482 ? 27.574 -6.912 -42.905 1.00 92.38 482 ALA A N 1
ATOM 3629 C CA . ALA A 1 482 ? 28.379 -7.749 -43.793 1.00 92.38 482 ALA A CA 1
ATOM 3630 C C . ALA A 1 482 ? 29.874 -7.388 -43.710 1.00 92.38 482 ALA A C 1
ATOM 3632 O O . ALA A 1 482 ? 30.711 -8.287 -43.614 1.00 92.38 482 ALA A O 1
ATOM 3633 N N . HIS A 1 483 ? 30.209 -6.091 -43.655 1.00 95.19 483 HIS A N 1
ATOM 3634 C CA . HIS A 1 483 ? 31.584 -5.626 -43.456 1.00 95.19 483 HIS A CA 1
ATOM 3635 C C . HIS A 1 483 ? 32.169 -6.133 -42.130 1.00 95.19 483 HIS A C 1
ATOM 3637 O O . HIS A 1 483 ? 33.220 -6.776 -42.121 1.00 95.19 483 HIS A O 1
ATOM 3643 N N . GLN A 1 484 ? 31.481 -5.895 -41.007 1.00 95.06 484 GLN A N 1
ATOM 3644 C CA . GLN A 1 484 ? 31.960 -6.346 -39.695 1.00 95.06 484 GLN A CA 1
ATOM 3645 C C . GLN A 1 484 ? 32.053 -7.874 -39.611 1.00 95.06 484 GLN A C 1
ATOM 3647 O O . GLN A 1 484 ? 33.063 -8.407 -39.155 1.00 95.06 484 GLN A O 1
ATOM 3652 N N . THR A 1 485 ? 31.062 -8.590 -40.147 1.00 92.44 485 THR A N 1
ATOM 3653 C CA . THR A 1 485 ? 31.066 -10.059 -40.213 1.00 92.44 485 THR A CA 1
ATOM 3654 C C . THR A 1 485 ? 32.264 -10.590 -41.000 1.00 92.44 485 THR A C 1
ATOM 3656 O O . THR A 1 485 ? 32.883 -11.557 -40.563 1.00 92.44 485 THR A O 1
ATOM 3659 N N . ALA A 1 486 ? 32.650 -9.959 -42.114 1.00 94.31 486 ALA A N 1
ATOM 3660 C CA . ALA A 1 486 ? 33.829 -10.365 -42.881 1.00 94.31 486 ALA A CA 1
ATOM 3661 C C . ALA A 1 486 ? 35.137 -10.205 -42.079 1.00 94.31 486 ALA A C 1
ATOM 3663 O O . ALA A 1 486 ? 35.976 -11.109 -42.093 1.00 94.31 486 ALA A O 1
ATOM 3664 N N . VAL A 1 487 ? 35.291 -9.103 -41.331 1.00 95.69 487 VAL A N 1
ATOM 3665 C CA . VAL A 1 487 ? 36.453 -8.878 -40.448 1.00 95.69 487 VAL A CA 1
ATOM 3666 C C . VAL A 1 487 ? 36.499 -9.925 -39.330 1.00 95.69 487 VAL A C 1
ATOM 3668 O O . VAL A 1 487 ? 37.543 -10.543 -39.117 1.00 95.69 487 VAL A O 1
ATOM 3671 N N . ILE A 1 488 ? 35.370 -10.172 -38.657 1.00 94.44 488 ILE A N 1
ATOM 3672 C CA . ILE A 1 488 ? 35.259 -11.161 -37.573 1.00 94.44 488 ILE A CA 1
ATOM 3673 C C . ILE A 1 488 ? 35.606 -12.566 -38.084 1.00 94.44 488 ILE A C 1
ATOM 3675 O O . ILE A 1 488 ? 36.463 -13.229 -37.501 1.00 94.44 488 ILE A O 1
ATOM 3679 N N . ARG A 1 489 ? 34.992 -13.011 -39.192 1.00 94.00 489 ARG A N 1
ATOM 3680 C CA . ARG A 1 489 ? 35.188 -14.370 -39.730 1.00 94.00 489 ARG A CA 1
ATOM 3681 C C . ARG A 1 489 ? 36.627 -14.630 -40.146 1.00 94.00 489 ARG A C 1
ATOM 3683 O O . ARG A 1 489 ? 37.202 -15.616 -39.697 1.00 94.00 489 ARG A O 1
ATOM 3690 N N . LYS A 1 490 ? 37.233 -13.707 -40.901 1.00 95.56 490 LYS A N 1
ATOM 3691 C CA . LYS A 1 490 ? 38.648 -13.808 -41.280 1.00 95.56 490 LYS A CA 1
ATOM 3692 C C . LYS A 1 490 ? 39.556 -13.899 -40.049 1.00 95.56 490 LYS A C 1
ATOM 3694 O O . LYS A 1 490 ? 40.467 -14.718 -40.021 1.00 95.56 490 LYS A O 1
ATOM 3699 N N . THR A 1 491 ? 39.291 -13.097 -39.018 1.00 94.12 491 THR A N 1
ATOM 3700 C CA . THR A 1 491 ? 40.090 -13.110 -37.780 1.00 94.12 491 THR A CA 1
ATOM 3701 C C . THR A 1 491 ? 39.937 -14.430 -37.016 1.00 94.12 491 THR A C 1
ATOM 3703 O O . THR A 1 491 ? 40.921 -14.979 -36.528 1.00 94.12 491 THR A O 1
ATOM 3706 N N . ALA A 1 492 ? 38.722 -14.980 -36.948 1.00 91.31 492 ALA A N 1
ATOM 3707 C CA . ALA A 1 492 ? 38.463 -16.275 -36.324 1.00 91.31 492 ALA A CA 1
ATOM 3708 C C . ALA A 1 492 ? 39.127 -17.436 -37.090 1.00 91.31 492 ALA A C 1
ATOM 3710 O O . ALA A 1 492 ? 39.684 -18.341 -36.472 1.00 91.31 492 ALA A O 1
ATOM 3711 N N . GLU A 1 493 ? 39.119 -17.396 -38.424 1.00 93.50 493 GLU A N 1
ATOM 3712 C CA . GLU A 1 493 ? 39.823 -18.353 -39.290 1.00 93.50 493 GLU A CA 1
ATOM 3713 C C . GLU A 1 493 ? 41.349 -18.262 -39.126 1.00 93.50 493 GLU A C 1
ATOM 3715 O O . GLU A 1 493 ? 42.014 -19.294 -39.011 1.00 93.50 493 GLU A O 1
ATOM 3720 N N . GLU A 1 494 ? 41.911 -17.051 -39.032 1.00 93.81 494 GLU A N 1
ATOM 3721 C CA . GLU A 1 494 ? 43.321 -16.836 -38.681 1.00 93.81 494 GLU A CA 1
ATOM 3722 C C . GLU A 1 494 ? 43.660 -17.457 -37.314 1.00 93.81 494 GLU A C 1
ATOM 3724 O O . GLU A 1 494 ? 44.632 -18.200 -37.220 1.00 93.81 494 GLU A O 1
ATOM 3729 N N . VAL A 1 495 ? 42.864 -17.224 -36.263 1.00 91.69 495 VAL A N 1
ATOM 3730 C CA . VAL A 1 495 ? 43.144 -17.781 -34.923 1.00 91.69 495 VAL A CA 1
ATOM 3731 C C . VAL A 1 495 ? 43.035 -19.311 -34.907 1.00 91.69 495 VAL A C 1
ATOM 3733 O O . VAL A 1 495 ? 43.975 -19.981 -34.480 1.00 91.69 495 VAL A O 1
ATOM 3736 N N . MET A 1 496 ? 41.943 -19.883 -35.429 1.00 90.75 496 MET A N 1
ATOM 3737 C CA . MET A 1 496 ? 41.738 -21.342 -35.450 1.00 90.75 496 MET A CA 1
ATOM 3738 C C . MET A 1 496 ? 42.765 -22.084 -36.320 1.00 90.75 496 MET A C 1
ATOM 3740 O O . MET A 1 496 ? 43.090 -23.236 -36.038 1.00 90.75 496 MET A O 1
ATOM 3744 N N . SER A 1 497 ? 43.298 -21.451 -37.373 1.00 92.44 497 SER A N 1
ATOM 3745 C CA . SER A 1 497 ? 44.357 -22.055 -38.197 1.00 92.44 497 SER A CA 1
ATOM 3746 C C . SER A 1 497 ? 45.739 -22.025 -37.538 1.00 92.44 497 SER A C 1
ATOM 3748 O O . SER A 1 497 ? 46.541 -22.912 -37.821 1.00 92.44 497 SER A O 1
ATOM 3750 N N . HIS A 1 498 ? 46.011 -21.070 -36.640 1.00 90.25 498 HIS A N 1
ATOM 3751 C CA . HIS A 1 498 ? 47.265 -21.023 -35.877 1.00 90.25 498 HIS A CA 1
ATOM 3752 C C . HIS A 1 498 ? 47.251 -21.949 -34.650 1.00 90.25 498 HIS A C 1
ATOM 3754 O O . HIS A 1 498 ? 48.285 -22.534 -34.337 1.00 90.25 498 HIS A O 1
ATOM 3760 N N . SER A 1 499 ? 46.107 -22.115 -33.971 1.00 84.56 499 SER A N 1
ATOM 3761 C CA . SER A 1 499 ? 45.982 -23.035 -32.825 1.00 84.56 499 SER A CA 1
ATOM 3762 C C . SER A 1 499 ? 45.688 -24.486 -33.221 1.00 84.56 499 SER A C 1
ATOM 3764 O O . SER A 1 499 ? 45.995 -25.408 -32.473 1.00 84.56 499 SER A O 1
ATOM 3766 N N . GLY A 1 500 ? 45.051 -24.711 -34.375 1.00 87.12 500 GLY A N 1
ATOM 3767 C CA . GLY A 1 500 ? 44.527 -26.022 -34.773 1.00 87.12 500 GLY A CA 1
ATOM 3768 C C . GLY A 1 500 ? 43.236 -26.433 -34.046 1.00 87.12 500 GLY A C 1
ATOM 3769 O O . GLY A 1 500 ? 42.648 -27.465 -34.379 1.00 87.12 500 GLY A O 1
ATOM 3770 N N . VAL A 1 501 ? 42.759 -25.627 -33.091 1.00 84.50 501 VAL A N 1
ATOM 3771 C CA . VAL A 1 501 ? 41.526 -25.865 -32.328 1.00 84.50 501 VAL A CA 1
ATOM 3772 C C . VAL A 1 501 ? 40.332 -25.286 -33.089 1.00 84.50 501 VAL A C 1
ATOM 3774 O O . VAL A 1 501 ? 40.325 -24.116 -33.467 1.00 84.50 501 VAL A O 1
ATOM 3777 N N . LYS A 1 502 ? 39.293 -26.102 -33.302 1.00 86.50 502 LYS A N 1
ATOM 3778 C CA . LYS A 1 502 ? 38.023 -25.660 -33.901 1.00 86.50 502 LYS A CA 1
ATOM 3779 C C . LYS A 1 502 ? 37.029 -25.252 -32.823 1.00 86.50 502 LYS A C 1
ATOM 3781 O O . LYS A 1 502 ? 36.837 -25.989 -31.860 1.00 86.50 502 LYS A O 1
ATOM 3786 N N . ILE A 1 503 ? 36.365 -24.119 -33.034 1.00 83.25 503 ILE A N 1
ATOM 3787 C CA . ILE A 1 503 ? 35.385 -23.548 -32.107 1.00 83.25 503 ILE A CA 1
ATOM 3788 C C . ILE A 1 503 ? 34.129 -23.177 -32.890 1.00 83.25 503 ILE A C 1
ATOM 3790 O O . ILE A 1 503 ? 34.203 -22.454 -33.884 1.00 83.25 503 ILE A O 1
ATOM 3794 N N . ASP A 1 504 ? 32.975 -23.652 -32.427 1.00 86.38 504 ASP A N 1
ATOM 3795 C CA . ASP A 1 504 ? 31.680 -23.212 -32.940 1.00 86.38 504 ASP A CA 1
ATOM 3796 C C . ASP A 1 504 ? 31.336 -21.845 -32.337 1.00 86.38 504 ASP A C 1
ATOM 3798 O O . ASP A 1 504 ? 31.123 -21.727 -31.129 1.00 86.38 504 ASP A O 1
ATOM 3802 N N . TYR A 1 505 ? 31.275 -20.818 -33.187 1.00 86.31 505 TYR A N 1
ATOM 3803 C CA . TYR A 1 505 ? 30.943 -19.445 -32.805 1.00 86.31 505 TYR A CA 1
ATOM 3804 C C . TYR A 1 505 ? 29.811 -18.880 -33.671 1.00 86.31 505 TYR A C 1
ATOM 3806 O O . TYR A 1 505 ? 29.659 -19.231 -34.849 1.00 86.31 505 TYR A O 1
ATOM 3814 N N . LEU A 1 506 ? 29.026 -17.966 -33.100 1.00 87.69 506 LEU A N 1
ATOM 3815 C CA . LEU A 1 506 ? 28.011 -17.207 -33.834 1.00 87.69 506 LEU A CA 1
ATOM 3816 C C . LEU A 1 506 ? 28.471 -15.770 -34.100 1.00 87.69 506 LEU A C 1
ATOM 3818 O O . LEU A 1 506 ? 29.302 -15.214 -33.386 1.00 87.69 506 LEU A O 1
ATOM 3822 N N . VAL A 1 507 ? 27.905 -15.171 -35.147 1.00 89.00 507 VAL A N 1
ATOM 3823 C CA . VAL A 1 507 ? 27.997 -13.731 -35.415 1.00 89.00 507 VAL A CA 1
ATOM 3824 C C . VAL A 1 507 ? 26.577 -13.217 -35.602 1.00 89.00 507 VAL A C 1
ATOM 3826 O O . VAL A 1 507 ? 25.804 -13.807 -36.368 1.00 89.00 507 VAL A O 1
ATOM 3829 N N . GLY A 1 508 ? 26.253 -12.148 -34.882 1.00 88.56 508 GLY A N 1
ATOM 3830 C CA . GLY A 1 508 ? 24.932 -11.533 -34.829 1.00 88.56 508 GLY A CA 1
ATOM 3831 C C . GLY A 1 508 ? 25.014 -10.008 -34.773 1.00 88.56 508 GLY A C 1
ATOM 3832 O O . GLY A 1 508 ? 26.092 -9.413 -34.815 1.00 88.56 508 GLY A O 1
ATOM 3833 N N . THR A 1 509 ? 23.855 -9.370 -34.663 1.00 90.69 509 THR A N 1
ATOM 3834 C CA . THR A 1 509 ? 23.721 -7.912 -34.562 1.00 90.69 509 THR A CA 1
ATOM 3835 C C . THR A 1 509 ? 22.730 -7.549 -33.468 1.00 90.69 509 THR A C 1
ATOM 3837 O O . THR A 1 509 ? 21.801 -8.315 -33.196 1.00 90.69 509 THR A O 1
ATOM 3840 N N . MET A 1 510 ? 22.889 -6.359 -32.896 1.00 86.62 510 MET A N 1
ATOM 3841 C CA . MET A 1 510 ? 21.822 -5.714 -32.138 1.00 86.62 510 MET A CA 1
ATOM 3842 C C . MET A 1 510 ? 20.852 -5.011 -33.103 1.00 86.62 510 MET A C 1
ATOM 3844 O O . MET A 1 510 ? 21.284 -4.460 -34.119 1.00 86.62 510 MET A O 1
ATOM 3848 N N . ILE A 1 511 ? 19.549 -5.031 -32.802 1.00 88.12 511 ILE A N 1
ATOM 3849 C CA . ILE A 1 511 ? 18.495 -4.335 -33.567 1.00 88.12 511 ILE A CA 1
ATOM 3850 C C . ILE A 1 511 ? 18.069 -3.070 -32.799 1.00 88.12 511 ILE A C 1
ATOM 3852 O O . ILE A 1 511 ? 16.930 -2.908 -32.378 1.00 88.12 511 ILE A O 1
ATOM 3856 N N . GLU A 1 512 ? 19.030 -2.170 -32.581 1.00 90.06 512 GLU A N 1
ATOM 3857 C CA . GLU A 1 512 ? 18.850 -0.930 -31.800 1.00 90.06 512 GLU A CA 1
ATOM 3858 C C . GLU A 1 512 ? 18.595 0.323 -32.663 1.00 90.06 512 GLU A C 1
ATOM 3860 O O . GLU A 1 512 ? 18.080 1.328 -32.175 1.00 90.06 512 GLU A O 1
ATOM 3865 N N . VAL A 1 513 ? 18.883 0.266 -33.969 1.00 92.69 513 VAL A N 1
ATOM 3866 C CA . VAL A 1 513 ? 18.569 1.345 -34.920 1.00 92.69 513 VAL A CA 1
ATOM 3867 C C . VAL A 1 513 ? 17.223 1.052 -35.600 1.00 92.69 513 VAL A C 1
ATOM 3869 O O . VAL A 1 513 ? 17.092 -0.005 -36.223 1.00 92.69 513 VAL A O 1
ATOM 3872 N N . PRO A 1 514 ? 16.238 1.979 -35.611 1.00 93.50 514 PRO A N 1
ATOM 3873 C CA . PRO A 1 514 ? 14.921 1.737 -36.218 1.00 93.50 514 PRO A CA 1
ATOM 3874 C C . PRO A 1 514 ? 14.966 1.272 -37.683 1.00 93.50 514 PRO A C 1
ATOM 3876 O O . PRO A 1 514 ? 14.135 0.474 -38.112 1.00 93.50 514 PRO A O 1
ATOM 3879 N N . ARG A 1 515 ? 15.973 1.712 -38.452 1.00 93.31 515 ARG A N 1
ATOM 3880 C CA . ARG A 1 515 ? 16.194 1.253 -39.831 1.00 93.31 515 ARG A CA 1
ATOM 3881 C C . ARG A 1 515 ? 16.487 -0.251 -39.913 1.00 93.31 515 ARG A C 1
ATOM 3883 O O . ARG A 1 515 ? 15.966 -0.896 -40.815 1.00 93.31 515 ARG A O 1
ATOM 3890 N N . ALA A 1 516 ? 17.254 -0.821 -38.983 1.00 90.44 516 ALA A N 1
ATOM 3891 C CA . ALA A 1 516 ? 17.589 -2.247 -38.989 1.00 90.44 516 ALA A CA 1
ATOM 3892 C C . ALA A 1 516 ? 16.385 -3.145 -38.665 1.00 90.44 516 ALA A C 1
ATOM 3894 O O . ALA A 1 516 ? 16.304 -4.252 -39.189 1.00 90.44 516 ALA A O 1
ATOM 3895 N N . ALA A 1 517 ? 15.416 -2.656 -37.883 1.00 89.38 517 ALA A N 1
ATOM 3896 C CA . ALA A 1 517 ? 14.116 -3.313 -37.736 1.00 89.38 517 ALA A CA 1
ATOM 3897 C C . ALA A 1 517 ? 13.313 -3.286 -39.054 1.00 89.38 517 ALA A C 1
ATOM 3899 O O . ALA A 1 517 ? 12.756 -4.310 -39.453 1.00 89.38 517 ALA A O 1
ATOM 3900 N N . LEU A 1 518 ? 13.302 -2.148 -39.762 1.00 89.06 518 LEU A N 1
ATOM 3901 C CA . LEU A 1 518 ? 12.583 -1.980 -41.034 1.00 89.06 518 LEU A CA 1
ATOM 3902 C C . LEU A 1 518 ? 13.166 -2.799 -42.203 1.00 89.06 518 LEU A C 1
ATOM 3904 O O . LEU A 1 518 ? 12.399 -3.217 -43.062 1.00 89.06 518 LEU A O 1
ATOM 3908 N N . VAL A 1 519 ? 14.483 -3.047 -42.236 1.00 91.00 519 VAL A N 1
ATOM 3909 C CA . VAL A 1 519 ? 15.147 -3.935 -43.224 1.00 91.00 519 VAL A CA 1
ATOM 3910 C C . VAL A 1 519 ? 15.665 -5.235 -42.594 1.00 91.00 519 VAL A C 1
ATOM 3912 O O . VAL A 1 519 ? 16.687 -5.791 -42.999 1.00 91.00 519 VAL A O 1
ATOM 3915 N N . SER A 1 520 ? 14.970 -5.726 -41.566 1.00 88.62 520 SER A N 1
ATOM 3916 C CA . SER A 1 520 ? 15.370 -6.916 -40.802 1.00 88.62 520 SER A CA 1
ATOM 3917 C C . SER A 1 520 ? 15.420 -8.193 -41.650 1.00 88.62 520 SER A C 1
ATOM 3919 O O . SER A 1 520 ? 16.232 -9.080 -41.376 1.00 88.62 520 SER A O 1
ATOM 3921 N N . ASP A 1 521 ? 14.649 -8.272 -42.737 1.00 87.56 521 ASP A N 1
ATOM 3922 C CA . ASP A 1 521 ? 14.728 -9.360 -43.714 1.00 87.56 521 ASP A CA 1
ATOM 3923 C C . ASP A 1 521 ? 16.034 -9.317 -44.533 1.00 87.56 521 ASP A C 1
ATOM 3925 O O . ASP A 1 521 ? 16.519 -10.356 -44.966 1.00 87.56 521 ASP A O 1
ATOM 3929 N N . GLU A 1 522 ? 16.629 -8.147 -44.785 1.00 87.94 522 GLU A N 1
ATOM 3930 C CA . GLU A 1 522 ? 17.940 -8.017 -45.438 1.00 87.94 522 GLU A CA 1
ATOM 3931 C C . GLU A 1 522 ? 19.091 -8.243 -44.458 1.00 87.94 522 GLU A C 1
ATOM 3933 O O . GLU A 1 522 ? 20.076 -8.907 -44.787 1.00 87.94 522 GLU A O 1
ATOM 3938 N N . VAL A 1 523 ? 18.958 -7.719 -43.239 1.00 84.50 523 VAL A N 1
ATOM 3939 C CA . VAL A 1 523 ? 19.947 -7.861 -42.163 1.00 84.50 523 VAL A CA 1
ATOM 3940 C C . VAL A 1 523 ? 20.109 -9.333 -41.769 1.00 84.50 523 VAL A C 1
ATOM 3942 O O . VAL A 1 523 ? 21.234 -9.834 -41.719 1.00 84.50 523 VAL A O 1
ATOM 3945 N N . SER A 1 524 ? 19.000 -10.057 -41.587 1.00 80.88 524 SER A N 1
ATOM 3946 C CA . SER A 1 524 ? 18.995 -11.478 -41.198 1.00 80.88 524 SER A CA 1
ATOM 3947 C C . SER A 1 524 ? 19.669 -12.415 -42.209 1.00 80.88 524 SER A C 1
ATOM 3949 O O . SER A 1 524 ? 20.256 -13.412 -41.795 1.00 80.88 524 SER A O 1
ATOM 3951 N N . LYS A 1 525 ? 19.703 -12.073 -43.508 1.00 78.31 525 LYS A N 1
ATOM 3952 C CA . LYS A 1 525 ? 20.401 -12.857 -44.553 1.00 78.31 525 LYS A CA 1
ATOM 3953 C C . LYS A 1 525 ? 21.916 -13.006 -44.308 1.00 78.31 525 LYS A C 1
ATOM 3955 O O . LYS A 1 525 ? 22.534 -13.878 -44.912 1.00 78.31 525 LYS A O 1
ATOM 3960 N N . ASN A 1 526 ? 22.516 -12.187 -43.435 1.00 62.72 526 ASN A N 1
ATOM 3961 C CA . ASN A 1 526 ? 23.961 -12.173 -43.156 1.00 62.72 526 ASN A CA 1
ATOM 3962 C C . ASN A 1 526 ? 24.370 -12.841 -41.821 1.00 62.72 526 ASN A C 1
ATOM 3964 O O . ASN A 1 526 ? 25.564 -12.938 -41.528 1.00 62.72 526 ASN A O 1
ATOM 3968 N N . ILE A 1 527 ? 23.414 -13.300 -41.004 1.00 65.94 527 ILE A N 1
ATOM 3969 C CA . ILE A 1 527 ? 23.632 -13.741 -39.611 1.00 65.94 527 ILE A CA 1
ATOM 3970 C C . ILE A 1 527 ? 22.893 -15.045 -39.289 1.00 65.94 527 ILE A C 1
ATOM 3972 O O . ILE A 1 527 ? 22.049 -15.505 -40.052 1.00 65.94 527 ILE A O 1
ATOM 3976 N N . LYS A 1 528 ? 23.241 -15.670 -38.154 1.00 53.47 528 LYS A N 1
ATOM 3977 C CA . LYS A 1 528 ? 22.579 -16.896 -37.655 1.00 53.47 528 LYS A CA 1
ATOM 3978 C C . LYS A 1 528 ? 21.808 -16.713 -36.343 1.00 53.47 528 LYS A C 1
ATOM 3980 O O . LYS A 1 528 ? 21.042 -17.600 -35.982 1.00 53.47 528 LYS A O 1
ATOM 3985 N N . SER A 1 529 ? 21.981 -15.586 -35.657 1.00 49.06 529 SER A N 1
ATOM 3986 C CA . SER A 1 529 ? 21.196 -15.194 -34.484 1.00 49.06 529 SER A CA 1
ATOM 3987 C C . SER A 1 529 ? 20.968 -13.679 -34.469 1.00 49.06 529 SER A C 1
ATOM 3989 O O . SER A 1 529 ? 21.758 -12.907 -35.016 1.00 49.06 529 SER A O 1
ATOM 3991 N N . THR A 1 530 ? 19.866 -13.266 -33.848 1.00 42.25 530 THR A N 1
ATOM 3992 C CA . THR A 1 530 ? 19.454 -11.870 -33.641 1.00 42.25 530 THR A CA 1
ATOM 3993 C C . THR A 1 530 ? 19.067 -11.695 -32.181 1.00 42.25 530 THR A C 1
ATOM 3995 O O . THR A 1 530 ? 18.223 -12.455 -31.703 1.00 42.25 530 THR A O 1
ATOM 3998 N N . SER A 1 531 ? 19.620 -10.692 -31.496 1.00 36.22 531 SER A N 1
ATOM 3999 C CA . SER A 1 531 ? 19.056 -10.248 -30.217 1.00 36.22 531 SER A CA 1
ATOM 4000 C C . SER A 1 531 ? 17.959 -9.218 -30.473 1.00 36.22 531 SER A C 1
ATOM 4002 O O . SER A 1 531 ? 18.114 -8.345 -31.332 1.00 36.22 531 SER A O 1
ATOM 4004 N N . VAL A 1 532 ? 16.880 -9.333 -29.702 1.00 32.75 532 VAL A N 1
ATOM 4005 C CA . VAL A 1 532 ? 15.824 -8.325 -29.524 1.00 32.75 532 VAL A CA 1
ATOM 4006 C C . VAL A 1 532 ? 15.977 -7.738 -28.124 1.00 32.75 532 VAL A C 1
ATOM 4008 O O . VAL A 1 532 ? 16.398 -8.518 -27.239 1.00 32.75 532 VAL A O 1
#

Foldseek 3Di:
DCLWQFPVRVVLVVCVVVPHPFFAWDKFTLLQLLVCVVVVLDRDVVSLVVRVVSVVVSCVVQVADQLDLQRHWFKKKDKGFSDDDPPLFDIAGRQSDDPSNLVSCCVVQNLQVSLVSLLSNLLCLLCQQVVQDNVQLVVLVVVLCVVVVHDDPVPDDNVSSVVSNVSSQVSSCVRRVDGDDNDSSVSVSSSQSSSSVSCVDPSNVVVCVVVVPDDRSTIMIIIGTDDFQASAQVRKDWDWDCADPVPRHRHIDIDMDHNDDDDDPPVCPVVCLFAFAFLADDDFAADEADALFFQLVVFNRYEYEYCADDPRSQNSLVRGQEYEHCADDSPGPRSVSCNVVRHGYGHNGVQWDADSVQRFIDGPDDGDYYGGDDDAADEDEDEAWFFQPLVVFDDDPLVVSLVVCCVPPVDDSVVSSVVNVVSDDPDRNLDCGFLNVCLVPVVSLLVVLLVQLLVCLVCVVVVHQYEYEYETEDDLFQVSLLSSLVSNVVSNVVNCVVSVDDHHYFYEYEPPHPNCVVVVVRNVVRGDDYDD

Sequence (532 aa):
MKDLLGGKGANLAEMATIGLSVPPGLTITTETCGLFHANGSRLPDNIWEDVLKGLKTIEQDLGFNFGDPERALLVSVRSGAAISMPGMMDTVLNLGLNDEVVAGLAKKSGERFAYDSYRRFIDMFGNVVMDVSHSSFEEELEHLKKVRGVSEDTELNTDDLKTLVDKYKLVYKNATGSDFPSEPYEQLRHAISAVFNSWNSTRAIKYRTINQITGLKGTAVNVQAMVYGNMGNTSGTGVLFTRNPSTGEPKLYGEFLVNAQFKNPAAYKDQVVATGLPASPGAAIGQIVFSADDAEAWQKEGKQVRTETSPEDVGGMHAAQGILTARGGMTSHAAVVARGWGKCCVAGCADIHVNDVAKVMTAATMRLVKMTIMMASLPVTIRLLDPPLHEFLPEGDVGDMVEVLAKDSGISTEEILSRIEKLSEVNPMLGFRGCRLGISYPELTRMQARAIMEAAVACTEHGVKVHPEIMVPLVGGPQELAHQTAVIRKTAEEVMSHSGVKIDYLVGTMIEVPRAALVSDEVSKNIKSTSV

Radius of gyration: 33.43 Å; chains: 1; bounding box: 86×52×82 Å

Secondary structure (DSSP, 8-state):
-HHHHHHHHHHHHHHHHTT--PPPEEEE-HHHHHHHHHTTS---HHHHHHHHHHHHHHHHHHT-EET-SSSEE-EEEEEEESS--TTSS-EEEEET--HHHHHHHHHHH-HHHHHHHHHHHHHHHHHHHH---HHHHHHHHHHHHHHHT--STTT--HHHHHHHHHHHHHHHHHHHSS-----HHHHHHHHHHHHHHHTTSHHHHHHHHHTT--S---EEEEEEE---TTSSTT-EEEEEESS-TTT--SS-EEEEEET-----S-TTGGG-----EEEE-----SEEESSHHHHHHHGGGEEEEESS--GGGHHHHHHSSEEEESS--TTSHHHHHHHHTT-EEEE--TT-EEETTTTEEESTT------------S-EEEEPP-S-GGGGSPSS-HHHHHHHHHHHH---HHHHHHHHHHH--S-GGGSS-THHHHHH-HHHHHHHHHHHHHHHHHHHHTT----EEEEE-S--SHHHHHHHHHHHHHHHHHHHHHH------EEEEE--SHHHHHTHHHHHTT-SEEE-

pLDDT: mean 79.13, std 16.59, range [24.7, 97.56]

Organism: Chara braunii (NCBI:txid69332)

InterPro domains:
  IPR000121 PEP-utilising enzyme, C-terminal [PF02896] (369-531)
  IPR002192 Pyruvate phosphate dikinase, AMP/ATP-binding [PF01326] (3-38)
  IPR002192 Pyruvate phosphate dikinase, AMP/ATP-binding [PF01326] (48-251)
  IPR008279 PEP-utilising enzyme, mobile domain [PF00391] (305-354)
  IPR010121 Pyruvate, phosphate dikinase [PTHR22931] (1-262)
  IPR013815 ATP-grasp fold, subdomain 1 [G3DSA:3.30.1490.20] (1-227)
  IPR015813 Pyruvate/Phosphoenolpyruvate kinase-like domain superfamily [SSF51621] (368-526)
  IPR018274 PEP-utilising enzyme, active site [PS00370] (328-339)
  IPR036637 Phosphohistidine domain superfamily [SSF52009] (267-367)
  IPR040442 Pyruvate kinase-like domain superfamily [G3DSA:3.20.20.60] (348-532)